Protein AF-A0A0C3FJI8-F1 (afdb_monomer_lite)

pLDDT: mean 81.27, std 17.65, range [32.5, 98.38]

Radius of gyration: 137.16 Å; chains: 1; bounding box: 250×51×415 Å

Secondary structure (DSSP, 8-state):
--HHHHHHHHHHHHHHHHTTTSTT---------------------TTHHHHHHHHHHHHHHHHHHHHHHHHHHHHHHHHHHHHHHHHHHHHHHHHHHHHHHHHHHHHHHHHHHHHHHHHHHHHHHHHHHHHHHHHHHHHHHHHHHHHHHHHHHHHHHHHHHHHHHHHHHHHHHHHHHHHHHHHHHHHHHHHHHHHHHHHHHHHHHHHHHHHHHHHHHHHHHHHHHHHHHHHHHHHHHHHHHHHHHHHHHHHHHHHHHHHHHHHHHHHHHHHHHHHHHHHHHHHHHHHHHHHHHHHHHHHHHHHHHHHHHHHHHHHHHHHHHHHHHHHHHHHHHHHHHHHHHHHHHHHHHHHHHHHHHHHHHHHHHHHHHHHHHHHHHHTTT--S--------------------STHHHHHHHHHHHHHHHHHHHHHHHHHHHHHHHHHHHHHHHHHHHHHHHHHHHHHHHHHHHHHHHHHHHHHHHHHHHHHHHHHHHHHHHHHHHHHHHHHHHHHHHHHHHHHHHHHHHHHHHHHHHHHHTT-

Structure (mmCIF, N/CA/C/O backbone):
data_AF-A0A0C3FJI8-F1
#
_entry.id   AF-A0A0C3FJI8-F1
#
loop_
_atom_site.group_PDB
_atom_site.id
_atom_site.type_symbol
_atom_site.label_atom_id
_atom_site.label_alt_id
_atom_site.label_comp_id
_atom_site.label_asym_id
_atom_site.label_entity_id
_atom_site.label_seq_id
_atom_site.pdbx_PDB_ins_code
_atom_site.Cartn_x
_atom_site.Cartn_y
_atom_site.Cartn_z
_atom_site.occupancy
_atom_site.B_iso_or_equiv
_atom_site.auth_seq_id
_atom_site.auth_comp_id
_atom_site.auth_asym_id
_atom_site.auth_atom_id
_atom_site.pdbx_PDB_model_num
ATOM 1 N N . ALA A 1 1 ? -108.887 0.298 131.910 1.00 56.53 1 ALA A N 1
ATOM 2 C CA . ALA A 1 1 ? -108.694 -0.671 130.806 1.00 56.53 1 ALA A CA 1
ATOM 3 C C . ALA A 1 1 ? -108.614 -2.084 131.370 1.00 56.53 1 ALA A C 1
ATOM 5 O O . ALA A 1 1 ? -109.662 -2.698 131.419 1.00 56.53 1 ALA A O 1
ATOM 6 N N . HIS A 1 2 ? -107.476 -2.563 131.900 1.00 50.59 2 HIS A N 1
ATOM 7 C CA . HIS A 1 2 ? -107.477 -3.827 132.667 1.00 50.59 2 HIS A CA 1
ATOM 8 C C . HIS A 1 2 ? -107.863 -3.633 134.147 1.00 50.59 2 HIS A C 1
ATOM 10 O O . HIS A 1 2 ? -108.513 -4.504 134.713 1.00 50.59 2 HIS A O 1
ATOM 16 N N . ASN A 1 3 ? -107.598 -2.454 134.735 1.00 51.28 3 ASN A N 1
ATOM 17 C CA . ASN A 1 3 ? -108.152 -2.076 136.048 1.00 51.28 3 ASN A CA 1
ATOM 18 C C . ASN A 1 3 ? -109.683 -2.202 136.121 1.00 51.28 3 ASN A C 1
ATOM 20 O O . ASN A 1 3 ? -110.192 -2.448 137.198 1.00 51.28 3 ASN A O 1
ATOM 24 N N . ALA A 1 4 ? -110.397 -2.104 134.992 1.00 62.50 4 ALA A N 1
ATOM 25 C CA . ALA A 1 4 ? -111.857 -2.188 134.971 1.00 62.50 4 ALA A CA 1
ATOM 26 C C . ALA A 1 4 ? -112.380 -3.577 135.380 1.00 62.50 4 ALA A C 1
ATOM 28 O O . ALA A 1 4 ? -113.413 -3.659 136.025 1.00 62.50 4 ALA A O 1
ATOM 29 N N . LEU A 1 5 ? -111.644 -4.655 135.072 1.00 54.75 5 LEU A N 1
ATOM 30 C CA . LEU A 1 5 ? -111.994 -6.008 135.529 1.00 54.75 5 LEU A CA 1
ATOM 31 C C . LEU A 1 5 ? -111.648 -6.220 137.013 1.00 54.75 5 LEU A C 1
ATOM 33 O O . LEU A 1 5 ? -112.364 -6.921 137.713 1.00 54.75 5 LEU A O 1
ATOM 37 N N . LEU A 1 6 ? -110.598 -5.558 137.514 1.00 56.50 6 LEU A N 1
ATOM 38 C CA . LEU A 1 6 ? -110.277 -5.526 138.949 1.00 56.50 6 LEU A CA 1
ATOM 39 C C . LEU A 1 6 ? -111.274 -4.672 139.752 1.00 56.50 6 LEU A C 1
ATOM 41 O O . LEU A 1 6 ? -111.512 -4.945 140.923 1.00 56.50 6 LEU A O 1
ATOM 45 N N . GLU A 1 7 ? -111.861 -3.648 139.132 1.00 62.97 7 GLU A N 1
ATOM 46 C CA . GLU A 1 7 ? -112.941 -2.836 139.700 1.00 62.97 7 GLU A CA 1
ATOM 47 C C . GLU A 1 7 ? -114.269 -3.625 139.709 1.00 62.97 7 GLU A C 1
ATOM 49 O O . GLU A 1 7 ? -114.948 -3.643 140.733 1.00 62.97 7 GLU A O 1
ATOM 54 N N . GLU A 1 8 ? -114.586 -4.366 138.639 1.00 66.44 8 GLU A N 1
ATOM 55 C CA . GLU A 1 8 ? -115.774 -5.235 138.531 1.00 66.44 8 GLU A CA 1
ATOM 56 C C . GLU A 1 8 ? -115.746 -6.416 139.529 1.00 66.44 8 GLU A C 1
ATOM 58 O O . GLU A 1 8 ? -116.753 -6.702 140.182 1.00 66.44 8 GLU A O 1
ATOM 63 N N . GLU A 1 9 ? -114.588 -7.055 139.739 1.00 62.12 9 GLU A N 1
ATOM 64 C CA . GLU A 1 9 ? -114.427 -8.101 140.765 1.00 62.12 9 GLU A CA 1
ATOM 65 C C . GLU A 1 9 ? -114.509 -7.546 142.203 1.00 62.12 9 GLU A C 1
ATOM 67 O O . GLU A 1 9 ? -115.066 -8.205 143.085 1.00 62.12 9 GLU A O 1
ATOM 72 N N . LEU A 1 10 ? -114.029 -6.319 142.454 1.00 66.75 10 LEU A N 1
ATOM 73 C CA . LEU A 1 10 ? -114.128 -5.671 143.771 1.00 66.75 10 LEU A CA 1
ATOM 74 C C . LEU A 1 10 ? -115.541 -5.168 144.101 1.00 66.75 10 LEU A C 1
ATOM 76 O O . LEU A 1 10 ? -115.934 -5.197 145.268 1.00 66.75 10 LEU A O 1
ATOM 80 N N . GLU A 1 11 ? -116.316 -4.720 143.112 1.00 66.31 11 GLU A N 1
ATOM 81 C CA . GLU A 1 11 ? -117.698 -4.271 143.327 1.00 66.31 11 GLU A CA 1
ATOM 82 C C . GLU A 1 11 ? -118.632 -5.457 143.642 1.00 66.31 11 GLU A C 1
ATOM 84 O O . GLU A 1 11 ? -119.474 -5.365 144.538 1.00 66.31 11 GLU A O 1
ATOM 89 N N . ASN A 1 12 ? -118.395 -6.617 143.019 1.00 65.00 12 ASN A N 1
ATOM 90 C CA . ASN A 1 12 ? -119.138 -7.856 143.279 1.00 65.00 12 ASN A CA 1
ATOM 91 C C . ASN A 1 12 ? -118.881 -8.431 144.695 1.00 65.00 12 ASN A C 1
ATOM 93 O O . ASN A 1 12 ? -119.796 -8.931 145.346 1.00 65.00 12 ASN A O 1
ATOM 97 N N . VAL A 1 13 ? -117.656 -8.293 145.224 1.00 65.56 13 VAL A N 1
ATOM 98 C CA . VAL A 1 13 ? -117.330 -8.643 146.627 1.00 65.56 13 VAL A CA 1
ATOM 99 C C . VAL A 1 13 ? -117.974 -7.673 147.627 1.00 65.56 13 VAL A C 1
ATOM 101 O O . VAL A 1 13 ? -118.241 -8.047 148.768 1.00 65.56 13 VAL A O 1
ATOM 104 N N . LYS A 1 14 ? -118.262 -6.436 147.211 1.00 64.94 14 LYS A N 1
ATOM 105 C CA . LYS A 1 14 ? -118.854 -5.413 148.079 1.00 64.94 14 LYS A CA 1
ATOM 106 C C . LYS A 1 14 ? -120.343 -5.652 148.343 1.00 64.94 14 LYS A C 1
ATOM 108 O O . LYS A 1 14 ? -120.774 -5.541 149.488 1.00 64.94 14 LYS A O 1
ATOM 113 N N . GLY A 1 15 ? -121.104 -6.043 147.316 1.00 63.28 15 GLY A N 1
ATOM 114 C CA . GLY A 1 15 ? -122.539 -6.332 147.447 1.00 63.28 15 GLY A CA 1
ATOM 115 C C . GLY A 1 15 ? -122.851 -7.470 148.428 1.00 63.28 15 GLY A C 1
ATOM 116 O O . GLY A 1 15 ? -123.793 -7.371 149.207 1.00 63.28 15 GLY A O 1
ATOM 117 N N . LEU A 1 16 ? -122.006 -8.506 148.467 1.00 61.25 16 LEU A N 1
ATOM 118 C CA . LEU A 1 16 ? -122.164 -9.664 149.362 1.00 61.25 16 LEU A CA 1
ATOM 119 C C . LEU A 1 16 ? -121.823 -9.386 150.840 1.00 61.25 16 LEU A C 1
ATOM 121 O O . LEU A 1 16 ? -122.025 -10.261 151.682 1.00 61.25 16 LEU A O 1
ATOM 125 N N . LEU A 1 17 ? -121.302 -8.198 151.170 1.00 60.00 17 LEU A N 1
ATOM 126 C CA . LEU A 1 17 ? -120.980 -7.802 152.546 1.00 60.00 17 LEU A CA 1
ATOM 127 C C . LEU A 1 17 ? -121.995 -6.827 153.158 1.00 60.00 17 LEU A C 1
ATOM 129 O O . LEU A 1 17 ? -122.127 -6.816 154.378 1.00 60.00 17 LEU A O 1
ATOM 133 N N . GLU A 1 18 ? -122.743 -6.070 152.348 1.00 61.06 18 GLU A N 1
ATOM 134 C CA . GLU A 1 18 ? -123.830 -5.209 152.847 1.00 61.06 18 GLU A CA 1
ATOM 135 C C . GLU A 1 18 ? -125.104 -6.024 153.174 1.00 61.06 18 GLU A C 1
ATOM 137 O O . GLU A 1 18 ? -125.773 -5.726 154.159 1.00 61.06 18 GLU A O 1
ATOM 142 N N . GLU A 1 19 ? -125.393 -7.126 152.461 1.00 55.66 19 GLU A N 1
ATOM 143 C CA . GLU A 1 19 ? -126.507 -8.032 152.827 1.00 55.66 19 GLU A CA 1
ATOM 144 C C . GLU A 1 19 ? -126.286 -8.774 154.163 1.00 55.66 19 GLU A C 1
ATOM 146 O O . GLU A 1 19 ? -127.252 -9.175 154.808 1.00 55.66 19 GLU A O 1
ATOM 151 N N . ASN A 1 20 ? -125.037 -8.948 154.618 1.00 53.84 20 ASN A N 1
ATOM 152 C CA . ASN A 1 20 ? -124.737 -9.680 155.859 1.00 53.84 20 ASN A CA 1
ATOM 153 C C . ASN A 1 20 ? -124.812 -8.797 157.121 1.00 53.84 20 ASN A C 1
ATOM 155 O O . ASN A 1 20 ? -124.917 -9.311 158.234 1.00 53.84 20 ASN A O 1
ATOM 159 N N . THR A 1 21 ? -124.763 -7.467 156.977 1.00 57.41 21 THR A N 1
ATOM 160 C CA . THR A 1 21 ? -124.840 -6.540 158.121 1.00 57.41 21 THR A CA 1
ATOM 161 C C . THR A 1 21 ? -126.256 -6.334 158.663 1.00 57.41 21 THR A C 1
ATOM 163 O O . THR A 1 21 ? -126.394 -5.986 159.835 1.00 57.41 21 THR A O 1
ATOM 166 N N . ASP A 1 22 ? -127.293 -6.609 157.866 1.00 51.12 22 ASP A N 1
ATOM 167 C CA . ASP A 1 2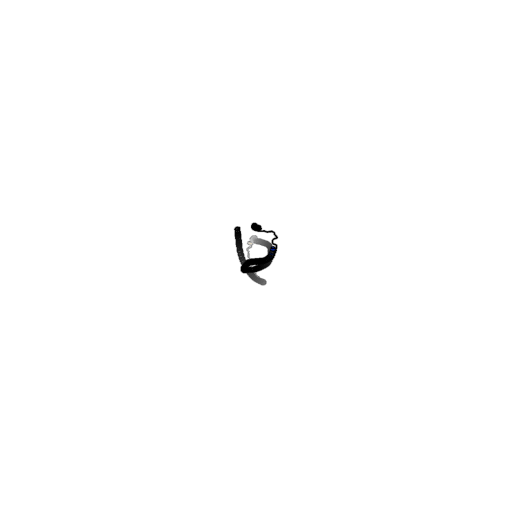2 ? -128.695 -6.364 158.242 1.00 51.12 22 ASP A CA 1
ATOM 168 C C . ASP A 1 22 ? -129.360 -7.551 158.981 1.00 51.12 22 ASP A C 1
ATOM 170 O O . ASP A 1 22 ? -130.375 -7.366 159.654 1.00 51.12 22 ASP A O 1
ATOM 174 N N . GLU A 1 23 ? -128.799 -8.769 158.932 1.00 51.22 23 GLU A N 1
ATOM 175 C CA . GLU A 1 23 ? -129.405 -9.961 159.569 1.00 51.22 23 GLU A CA 1
ATOM 176 C C . GLU A 1 23 ? -129.105 -10.117 161.078 1.00 51.22 23 GLU A C 1
ATOM 178 O O . GLU A 1 23 ? -129.651 -11.011 161.727 1.00 51.22 23 GLU A O 1
ATOM 183 N N . MET A 1 24 ? -128.272 -9.252 161.672 1.00 47.91 24 MET A N 1
ATOM 184 C CA . MET A 1 24 ? -127.778 -9.396 163.057 1.00 47.91 24 MET A CA 1
ATOM 185 C C . MET A 1 24 ? -128.396 -8.427 164.089 1.00 47.91 24 MET A C 1
ATOM 187 O O . MET A 1 24 ? -127.945 -8.393 165.235 1.00 47.91 24 MET A O 1
ATOM 191 N N . GLU A 1 25 ? -129.444 -7.662 163.745 1.00 46.91 25 GLU A N 1
ATOM 192 C CA . GLU A 1 25 ? -130.042 -6.641 164.639 1.00 46.91 25 GLU A CA 1
ATOM 193 C C . GLU A 1 25 ? -131.271 -7.111 165.465 1.00 46.91 25 GLU A C 1
ATOM 195 O O . GLU A 1 25 ? -132.154 -6.331 165.827 1.00 46.91 25 GLU A O 1
ATOM 200 N N . GLY A 1 26 ? -131.339 -8.395 165.836 1.00 41.19 26 GLY A N 1
ATOM 201 C CA . GLY A 1 26 ? -132.312 -8.879 166.828 1.00 41.19 26 GLY A CA 1
ATOM 202 C C . GLY A 1 26 ? -132.045 -10.310 167.318 1.00 41.19 26 GLY A C 1
ATOM 203 O O . GLY A 1 26 ? -131.529 -11.114 166.547 1.00 41.19 26 GLY A O 1
ATOM 204 N N . PRO A 1 27 ? -132.412 -10.676 168.570 1.00 47.56 27 PRO A N 1
ATOM 205 C CA . PRO A 1 27 ? -133.406 -10.021 169.424 1.00 47.56 27 PRO A CA 1
ATOM 206 C C . PRO A 1 27 ? -132.842 -9.461 170.754 1.00 47.56 27 PRO A C 1
ATOM 208 O O . PRO A 1 27 ? -131.644 -9.260 170.929 1.00 47.56 27 PRO A O 1
ATOM 211 N N . LYS A 1 28 ? -133.747 -9.158 171.692 1.00 46.12 28 LYS A N 1
ATOM 212 C CA . LYS A 1 28 ? -133.588 -8.226 172.819 1.00 46.12 28 LYS A CA 1
ATOM 213 C C . LYS A 1 28 ? -134.217 -8.824 174.101 1.00 46.12 28 LYS A C 1
ATOM 215 O O . LYS A 1 28 ? -135.062 -9.703 173.989 1.00 46.12 28 LYS A O 1
ATOM 220 N N . GLU A 1 29 ? -133.889 -8.254 175.270 1.00 44.69 29 GLU A N 1
ATOM 221 C CA . GLU A 1 29 ? -134.858 -7.935 176.356 1.00 44.69 29 GLU A CA 1
ATOM 222 C C . GLU A 1 29 ? -135.629 -9.073 177.079 1.00 44.69 29 GLU A C 1
ATOM 224 O O . GLU A 1 29 ? -136.561 -9.629 176.510 1.00 44.69 29 GLU A O 1
ATOM 229 N N . ILE A 1 30 ? -135.337 -9.322 178.379 1.00 36.22 30 ILE A N 1
ATOM 230 C CA . ILE A 1 30 ? -136.312 -9.750 179.427 1.00 36.22 30 ILE A CA 1
ATOM 231 C C . ILE A 1 30 ? -135.704 -9.766 180.868 1.00 36.22 30 ILE A C 1
ATOM 233 O O . ILE A 1 30 ? -134.559 -10.164 181.054 1.00 36.22 30 ILE A O 1
ATOM 237 N N . VAL A 1 31 ? -136.529 -9.399 181.871 1.00 34.75 31 VAL A N 1
ATOM 238 C CA . VAL A 1 31 ? -136.334 -9.312 183.356 1.00 34.75 31 VAL A CA 1
ATOM 239 C C . VAL A 1 31 ? -135.591 -8.097 183.961 1.00 34.75 31 VAL A C 1
ATOM 241 O O . VAL A 1 31 ? -134.368 -8.019 183.942 1.00 34.75 31 VAL A O 1
ATOM 244 N N . GLU A 1 32 ? -136.358 -7.283 184.704 1.00 47.03 32 GLU A N 1
ATOM 245 C CA . GLU A 1 32 ? -135.944 -6.485 185.878 1.00 47.03 32 GLU A CA 1
ATOM 246 C C . GLU A 1 32 ? -136.977 -6.650 187.038 1.00 47.03 32 GLU A C 1
ATOM 248 O O . GLU A 1 32 ? -138.108 -7.074 186.800 1.00 47.03 32 GLU A O 1
ATOM 253 N N . GLU A 1 33 ? -136.593 -6.209 188.253 1.00 49.66 33 GLU A N 1
ATOM 254 C CA . GLU A 1 33 ? -137.414 -5.477 189.266 1.00 49.66 33 GLU A CA 1
ATOM 255 C C . GLU A 1 33 ? -138.243 -6.129 190.433 1.00 49.66 33 GLU A C 1
ATOM 257 O O . GLU A 1 33 ? -138.713 -7.262 190.370 1.00 49.66 33 GLU A O 1
ATOM 262 N N . HIS A 1 34 ? -138.476 -5.284 191.474 1.00 39.94 34 HIS A N 1
ATOM 263 C CA . HIS A 1 34 ? -139.397 -5.333 192.657 1.00 39.94 34 HIS A CA 1
ATOM 264 C C . HIS A 1 34 ? -139.091 -6.271 193.873 1.00 39.94 34 HIS A C 1
ATOM 266 O O . HIS A 1 34 ? -138.436 -7.293 193.712 1.00 39.94 34 HIS A O 1
ATOM 272 N N . GLY A 1 35 ? -139.487 -6.006 195.151 1.00 48.12 35 GLY A N 1
ATOM 273 C CA . GLY A 1 35 ? -140.360 -4.972 195.796 1.00 48.12 35 GLY A CA 1
ATOM 274 C C . GLY A 1 35 ? -140.214 -4.841 197.362 1.00 48.12 35 GLY A C 1
ATOM 275 O O . GLY A 1 35 ? -139.203 -5.290 197.898 1.00 48.12 35 GLY A O 1
ATOM 276 N N . ARG A 1 36 ? -141.158 -4.196 198.113 1.00 50.47 36 ARG A N 1
ATOM 277 C CA . ARG A 1 36 ? -140.947 -3.574 199.479 1.00 50.47 36 ARG A CA 1
ATOM 278 C C . ARG A 1 36 ? -142.204 -3.490 200.438 1.00 50.47 36 ARG A C 1
ATOM 280 O O . ARG A 1 36 ? -143.315 -3.599 199.936 1.00 50.47 36 ARG A O 1
ATOM 287 N N . GLU A 1 37 ? -142.004 -3.208 201.757 1.00 48.94 37 GLU A N 1
ATOM 288 C CA . GLU A 1 37 ? -142.931 -2.682 202.849 1.00 48.94 37 GLU A CA 1
ATOM 289 C C . GLU A 1 37 ? -144.129 -3.524 203.433 1.00 48.94 37 GLU A C 1
ATOM 291 O O . GLU A 1 37 ? -144.592 -4.439 202.765 1.00 48.94 37 GLU A O 1
ATOM 296 N N . ASP A 1 38 ? -144.771 -3.259 204.614 1.00 48.44 38 ASP A N 1
ATOM 297 C CA . ASP A 1 38 ? -144.376 -2.805 206.002 1.00 48.44 38 ASP A CA 1
ATOM 298 C C . ASP A 1 38 ? -145.574 -2.810 207.054 1.00 48.44 38 ASP A C 1
ATOM 300 O O . ASP A 1 38 ? -146.736 -2.875 206.657 1.00 48.44 38 ASP A O 1
ATOM 304 N N . ALA A 1 39 ? -145.280 -2.650 208.372 1.00 55.47 39 ALA A N 1
ATOM 305 C CA . ALA A 1 39 ? -146.028 -1.936 209.461 1.00 55.47 39 ALA A CA 1
ATOM 306 C C . ALA A 1 39 ? -147.024 -2.588 210.502 1.00 55.47 39 ALA A C 1
ATOM 308 O O . ALA A 1 39 ? -147.874 -3.413 210.184 1.00 55.47 39 ALA A O 1
ATOM 309 N N . PHE A 1 40 ? -146.989 -2.012 211.741 1.00 43.09 40 PHE A N 1
ATOM 310 C CA . PHE A 1 40 ? -148.081 -1.641 212.716 1.00 43.09 40 PHE A CA 1
ATOM 311 C C . PHE A 1 40 ? -148.442 -2.369 214.077 1.00 43.09 40 PHE A C 1
ATOM 313 O O . PHE A 1 40 ? -149.183 -3.342 214.117 1.00 43.09 40 PHE A O 1
ATOM 320 N N . ASN A 1 41 ? -148.139 -1.661 215.197 1.00 44.09 41 ASN A N 1
ATOM 321 C CA . ASN A 1 41 ? -148.990 -1.166 216.340 1.00 44.09 41 ASN A CA 1
ATOM 322 C C . ASN A 1 41 ? -149.484 -1.941 217.624 1.00 44.09 41 ASN A C 1
ATOM 324 O O . ASN A 1 41 ? -150.275 -2.872 217.555 1.00 44.09 41 ASN A O 1
ATOM 328 N N . SER A 1 42 ? -149.274 -1.264 218.783 1.00 45.22 42 SER A N 1
ATOM 329 C CA . SER A 1 42 ? -150.220 -0.952 219.909 1.00 45.22 42 SER A CA 1
ATOM 330 C C . SER A 1 42 ? -150.464 -1.855 221.160 1.00 45.22 42 SER A C 1
ATOM 332 O O . SER A 1 42 ? -150.952 -2.974 221.064 1.00 45.22 42 SER A O 1
ATOM 334 N N . GLY A 1 43 ? -150.340 -1.239 222.361 1.00 33.56 43 GLY A N 1
ATOM 335 C CA . GLY A 1 43 ? -151.050 -1.577 223.629 1.00 33.56 43 GLY A CA 1
ATOM 336 C C . GLY A 1 43 ? -150.394 -2.599 224.595 1.00 33.56 43 GLY A C 1
ATOM 337 O O . GLY A 1 43 ? -149.681 -3.488 224.164 1.00 33.56 43 GLY A O 1
ATOM 338 N N . GLY A 1 44 ? -150.587 -2.565 225.931 1.00 40.34 44 GLY A N 1
ATOM 339 C CA . GLY A 1 44 ? -151.262 -1.559 226.773 1.00 40.34 44 GLY A CA 1
ATOM 340 C C . GLY A 1 44 ? -151.539 -1.978 228.244 1.00 40.34 44 GLY A C 1
ATOM 341 O O . GLY A 1 44 ? -152.612 -2.483 228.559 1.00 40.34 44 GLY A O 1
ATOM 342 N N . GLY A 1 45 ? -150.630 -1.680 229.184 1.00 32.50 45 GLY A N 1
ATOM 343 C CA . GLY A 1 45 ? -150.919 -1.576 230.635 1.00 32.50 45 GLY A CA 1
ATOM 344 C C . GLY A 1 45 ? -150.964 -2.868 231.475 1.00 32.50 45 GLY A C 1
ATOM 345 O O . GLY A 1 45 ? -150.250 -2.964 232.478 1.00 32.50 45 GLY A O 1
ATOM 346 N N . ALA A 1 46 ? -151.786 -3.853 231.105 1.00 37.66 46 ALA A N 1
ATOM 347 C CA . ALA A 1 46 ? -151.908 -5.127 231.826 1.00 37.66 46 ALA A CA 1
ATOM 348 C C . ALA A 1 46 ? -151.087 -6.232 231.120 1.00 37.66 46 ALA A C 1
ATOM 350 O O . ALA A 1 46 ? -151.391 -6.566 229.985 1.00 37.66 46 ALA A O 1
ATOM 351 N N . LEU A 1 47 ? -150.057 -6.855 231.708 1.00 41.66 47 LEU A N 1
ATOM 352 C CA . LEU A 1 47 ? -149.475 -6.678 233.044 1.00 41.66 47 LEU A CA 1
ATOM 353 C C . LEU A 1 47 ? -148.011 -6.237 232.949 1.00 41.66 47 LEU A C 1
ATOM 355 O O . LEU A 1 47 ? -147.189 -6.924 232.350 1.00 41.66 47 LEU A O 1
ATOM 359 N N . LYS A 1 48 ? -147.658 -5.175 233.678 1.00 45.16 48 LYS A N 1
ATOM 360 C CA . LYS A 1 48 ? -146.294 -4.621 233.749 1.00 45.16 48 LYS A CA 1
ATOM 361 C C . LYS A 1 48 ? -145.202 -5.593 234.250 1.00 45.16 48 LYS A C 1
ATOM 363 O O . LYS A 1 48 ? -144.035 -5.309 234.054 1.00 45.16 48 LYS A O 1
ATOM 368 N N . ARG A 1 49 ? -145.577 -6.742 234.835 1.00 54.84 49 ARG A N 1
ATOM 369 C CA . ARG A 1 49 ? -144.663 -7.848 235.206 1.00 54.84 49 ARG A CA 1
ATOM 370 C C . ARG A 1 49 ? -144.371 -8.815 234.054 1.00 54.84 49 ARG A C 1
ATOM 372 O O . ARG A 1 49 ? -143.272 -9.334 233.960 1.00 54.84 49 ARG A O 1
ATOM 379 N N . ARG A 1 50 ? -145.334 -9.022 233.145 1.00 47.25 50 ARG A N 1
ATOM 380 C CA . ARG A 1 50 ? -145.111 -9.820 231.926 1.00 47.25 50 ARG A CA 1
ATOM 381 C C . ARG A 1 50 ? -144.152 -9.108 230.968 1.00 47.25 50 ARG A C 1
ATOM 383 O O . ARG A 1 50 ? -143.546 -9.758 230.133 1.00 47.25 50 ARG A O 1
ATOM 390 N N . ILE A 1 51 ? -144.019 -7.787 231.107 1.00 49.94 51 ILE A N 1
ATOM 391 C CA . ILE A 1 51 ? -143.023 -6.985 230.395 1.00 49.94 51 ILE A CA 1
ATOM 392 C C . ILE A 1 51 ? -141.613 -7.277 230.927 1.00 49.94 51 ILE A C 1
ATOM 394 O O . ILE A 1 51 ? -140.730 -7.460 230.112 1.00 49.94 51 ILE A O 1
ATOM 398 N N . GLU A 1 52 ? -141.404 -7.439 232.238 1.00 53.59 52 GLU A N 1
ATOM 399 C CA . GLU A 1 52 ? -140.089 -7.826 232.790 1.00 53.59 52 GLU A CA 1
ATOM 400 C C . GLU A 1 52 ? -139.683 -9.256 232.354 1.00 53.59 52 GLU A C 1
ATOM 402 O O . GLU A 1 52 ? -138.537 -9.476 231.962 1.00 53.59 52 GLU A O 1
ATOM 407 N N . ASP A 1 53 ? -140.631 -10.210 232.309 1.00 53.12 53 ASP A N 1
ATOM 408 C CA . ASP A 1 53 ? -140.407 -11.536 231.694 1.00 53.12 53 ASP A CA 1
ATOM 409 C C . ASP A 1 53 ? -140.033 -11.415 230.201 1.00 53.12 53 ASP A C 1
ATOM 411 O O . ASP A 1 53 ? -139.086 -12.045 229.734 1.00 53.12 53 ASP A O 1
ATOM 415 N N . LEU A 1 54 ? -140.788 -10.608 229.442 1.00 49.78 54 LEU A N 1
ATOM 416 C CA . LEU A 1 54 ? -140.588 -10.428 228.002 1.00 49.78 54 LEU A CA 1
ATOM 417 C C . LEU A 1 54 ? -139.334 -9.615 227.675 1.00 49.78 54 LEU A C 1
ATOM 419 O O . LEU A 1 54 ? -138.768 -9.823 226.615 1.00 49.78 54 LEU A O 1
ATOM 423 N N . GLU A 1 55 ? -138.876 -8.715 228.542 1.00 52.41 55 GLU A N 1
ATOM 424 C CA . GLU A 1 55 ? -137.606 -7.996 228.389 1.00 52.41 55 GLU A CA 1
ATOM 425 C C . GLU A 1 55 ? -136.424 -8.947 228.615 1.00 52.41 55 GLU A C 1
ATOM 427 O O . GLU A 1 55 ? -135.457 -8.895 227.855 1.00 52.41 55 GLU A O 1
ATOM 432 N N . SER A 1 56 ? -136.545 -9.895 229.555 1.00 53.72 56 SER A N 1
ATOM 433 C CA . SER A 1 56 ? -135.613 -11.024 229.687 1.00 53.72 56 SER A CA 1
ATOM 434 C C . SER A 1 56 ? -135.594 -11.879 228.411 1.00 53.72 56 SER A C 1
ATOM 436 O O . SER A 1 56 ? -134.537 -12.016 227.788 1.00 53.72 56 SER A O 1
ATOM 438 N N . GLU A 1 57 ? -136.757 -12.353 227.935 1.00 53.94 57 GLU A N 1
ATOM 439 C CA . GLU A 1 57 ? -136.859 -13.082 226.656 1.00 53.94 57 GLU A CA 1
ATOM 440 C C . GLU A 1 57 ? -136.344 -12.246 225.471 1.00 53.94 57 GLU A C 1
ATOM 442 O O . GLU A 1 57 ? -135.721 -12.802 224.573 1.00 53.94 57 GLU A O 1
ATOM 447 N N . ASN A 1 58 ? -136.518 -10.922 225.466 1.00 52.53 58 ASN A N 1
ATOM 448 C CA . ASN A 1 58 ? -136.045 -10.044 224.396 1.00 52.53 58 ASN A CA 1
ATOM 449 C C . ASN A 1 58 ? -134.519 -9.854 224.437 1.00 52.53 58 ASN A C 1
ATOM 451 O O . ASN A 1 58 ? -133.887 -9.836 223.386 1.00 52.53 58 ASN A O 1
ATOM 455 N N . THR A 1 59 ? -133.882 -9.811 225.614 1.00 59.88 59 THR A N 1
ATOM 456 C CA . THR A 1 59 ? -132.407 -9.872 225.695 1.00 59.88 59 THR A CA 1
ATOM 457 C C . THR A 1 59 ? -131.855 -11.227 225.247 1.00 59.88 59 THR A C 1
ATOM 459 O O . THR A 1 59 ? -130.821 -11.281 224.578 1.00 59.88 59 THR A O 1
ATOM 462 N N . ASP A 1 60 ? -132.580 -12.312 225.526 1.00 57.78 60 ASP A N 1
ATOM 463 C CA . ASP A 1 60 ? -132.206 -13.679 225.152 1.00 57.78 60 ASP A CA 1
ATOM 464 C C . ASP A 1 60 ? -132.549 -14.032 223.688 1.00 57.78 60 ASP A C 1
ATOM 466 O O . ASP A 1 60 ? -132.003 -14.981 223.119 1.00 57.78 60 ASP A O 1
ATOM 470 N N . LEU A 1 61 ? -133.453 -13.272 223.062 1.00 59.44 61 LEU A N 1
ATOM 471 C CA . LEU A 1 61 ? -133.731 -13.277 221.626 1.00 59.44 61 LEU A CA 1
ATOM 472 C C . LEU A 1 61 ? -132.764 -12.360 220.878 1.00 59.44 61 LEU A C 1
ATOM 474 O O . LEU A 1 61 ? -132.267 -12.764 219.833 1.00 59.44 61 LEU A O 1
ATOM 478 N N . HIS A 1 62 ? -132.416 -11.187 221.415 1.00 59.53 62 HIS A N 1
ATOM 479 C CA . HIS A 1 62 ? -131.380 -10.336 220.830 1.00 59.53 62 HIS A CA 1
ATOM 480 C C . HIS A 1 62 ? -130.011 -11.022 220.839 1.00 59.53 62 HIS A C 1
ATOM 482 O O . HIS A 1 62 ? -129.332 -10.979 219.821 1.00 59.53 62 HIS A O 1
ATOM 488 N N . SER A 1 63 ? -129.612 -11.718 221.911 1.00 59.34 63 SER A N 1
ATOM 489 C CA . SER A 1 63 ? -128.344 -12.469 221.921 1.00 59.34 63 SER A CA 1
ATOM 490 C C . SER A 1 63 ? -128.314 -13.579 220.855 1.00 59.34 63 SER A C 1
ATOM 492 O O . SER A 1 63 ? -127.312 -13.742 220.155 1.00 59.34 63 SER A O 1
ATOM 494 N N . LYS A 1 64 ? -129.441 -14.279 220.649 1.00 61.34 64 LYS A N 1
ATOM 495 C CA . LYS A 1 64 ? -129.631 -15.242 219.549 1.00 61.34 64 LYS A CA 1
ATOM 496 C C . LYS A 1 64 ? -129.636 -14.568 218.171 1.00 61.34 64 LYS A C 1
ATOM 498 O O . LYS A 1 64 ? -129.049 -15.116 217.243 1.00 61.34 64 LYS A O 1
ATOM 503 N N . LEU A 1 65 ? -130.223 -13.380 218.034 1.00 60.28 65 LEU A N 1
ATOM 504 C CA . LEU A 1 65 ? -130.266 -12.626 216.778 1.00 60.28 65 LEU A CA 1
ATOM 505 C C . LEU A 1 65 ? -128.877 -12.109 216.373 1.00 60.28 65 LEU A C 1
ATOM 507 O O . LEU A 1 65 ? -128.513 -12.197 215.201 1.00 60.28 65 LEU A O 1
ATOM 511 N N . THR A 1 66 ? -128.071 -11.642 217.333 1.00 63.78 66 THR A N 1
ATOM 512 C CA . THR A 1 66 ? -126.666 -11.258 217.103 1.00 63.78 66 THR A CA 1
ATOM 513 C C . THR A 1 66 ? -125.820 -12.477 216.733 1.00 63.78 66 THR A C 1
ATOM 515 O O . THR A 1 66 ? -125.013 -12.410 215.811 1.00 63.78 66 THR A O 1
ATOM 518 N N . SER A 1 67 ? -126.053 -13.624 217.384 1.00 61.84 67 SER A N 1
ATOM 519 C CA . SER A 1 67 ? -125.430 -14.904 217.014 1.00 61.84 67 SER A CA 1
ATOM 520 C C . SER A 1 67 ? -125.779 -15.320 215.575 1.00 61.84 67 SER A C 1
ATOM 522 O O . SER A 1 67 ? -124.895 -15.714 214.818 1.00 61.84 67 SER A O 1
ATOM 524 N N . GLN A 1 68 ? -127.037 -15.145 215.150 1.00 61.19 68 GLN A N 1
ATOM 525 C CA . GLN A 1 68 ? -127.468 -15.436 213.776 1.00 61.19 68 GLN A CA 1
ATOM 526 C C . GLN A 1 68 ? -126.965 -14.428 212.734 1.00 61.19 68 GLN A C 1
ATOM 528 O O . GLN A 1 68 ? -126.689 -14.823 211.605 1.00 61.19 68 GLN A O 1
ATOM 533 N N . THR A 1 69 ? -126.802 -13.145 213.075 1.00 65.81 69 THR A N 1
ATOM 534 C CA . THR A 1 69 ? -126.144 -12.188 212.163 1.00 65.81 69 THR A CA 1
ATOM 535 C C . THR A 1 69 ? -124.643 -12.450 212.054 1.00 65.81 69 THR A C 1
ATOM 537 O O . THR A 1 69 ? -124.090 -12.293 210.969 1.00 65.81 69 THR A O 1
ATOM 540 N N . GLN A 1 70 ? -123.988 -12.920 213.121 1.00 66.62 70 GLN A N 1
ATOM 541 C CA . GLN A 1 70 ? -122.573 -13.293 213.072 1.00 66.62 70 GLN A CA 1
ATOM 542 C C . GLN A 1 70 ? -122.323 -14.550 212.223 1.00 66.62 70 GLN A C 1
ATOM 544 O O . GLN A 1 70 ? -121.382 -14.554 211.435 1.00 66.62 70 GLN A O 1
ATOM 549 N N . THR A 1 71 ? -123.163 -15.588 212.316 1.00 64.31 71 THR A N 1
ATOM 550 C CA . THR A 1 71 ? -123.028 -16.760 211.431 1.00 64.31 71 THR A CA 1
ATOM 551 C C . THR A 1 71 ? -123.405 -16.448 209.984 1.00 64.31 71 THR A C 1
ATOM 553 O O . THR A 1 71 ? -122.740 -16.948 209.081 1.00 64.31 71 THR A O 1
ATOM 556 N N . LEU A 1 72 ? -124.391 -15.572 209.742 1.00 66.88 72 LEU A N 1
ATOM 557 C CA . LEU A 1 72 ? -124.691 -15.085 208.389 1.00 66.88 72 LEU A CA 1
ATOM 558 C C . LEU A 1 72 ? -123.504 -14.344 207.760 1.00 66.88 72 LEU A C 1
ATOM 560 O O . LEU A 1 72 ? -123.224 -14.575 206.586 1.00 66.88 72 LEU A O 1
ATOM 564 N N . ALA A 1 73 ? -122.788 -13.515 208.529 1.00 69.31 73 ALA A N 1
ATOM 565 C CA . ALA A 1 73 ? -121.571 -12.853 208.058 1.00 69.31 73 ALA A CA 1
ATOM 566 C C . ALA A 1 73 ? -120.498 -13.875 207.643 1.00 69.31 73 ALA A C 1
ATOM 568 O O . ALA A 1 73 ? -120.016 -13.815 206.520 1.00 69.31 73 ALA A O 1
ATOM 569 N N . GLN A 1 74 ? -120.222 -14.889 208.472 1.00 68.12 74 GLN A N 1
ATOM 570 C CA . GLN A 1 74 ? -119.249 -15.934 208.121 1.00 68.12 74 GLN A CA 1
ATOM 571 C C . GLN A 1 74 ? -119.636 -16.697 206.841 1.00 68.12 74 GLN A C 1
ATOM 573 O O . GLN A 1 74 ? -118.787 -16.916 205.985 1.00 68.12 74 GLN A O 1
ATOM 578 N N . THR A 1 75 ? -120.921 -17.025 206.645 1.00 69.00 75 THR A N 1
ATOM 579 C CA . THR A 1 75 ? -121.389 -17.659 205.392 1.00 69.00 75 THR A CA 1
ATOM 580 C C . THR A 1 75 ? -121.403 -16.725 204.176 1.00 69.00 75 THR A C 1
ATOM 582 O O . THR A 1 75 ? -121.578 -17.190 203.050 1.00 69.00 75 THR A O 1
ATOM 585 N N . GLN A 1 76 ? -121.264 -15.413 204.385 1.00 68.75 76 GLN A N 1
ATOM 586 C CA . GLN A 1 76 ? -121.103 -14.430 203.317 1.00 68.75 76 GLN A CA 1
ATOM 587 C C . GLN A 1 76 ? -119.620 -14.320 202.929 1.00 68.75 76 GLN A C 1
ATOM 589 O O . GLN A 1 76 ? -119.318 -14.383 201.741 1.00 68.75 76 GLN A O 1
ATOM 594 N N . ASP A 1 77 ? -118.715 -14.265 203.912 1.00 72.06 77 ASP A N 1
ATOM 595 C CA . ASP A 1 77 ? -117.260 -14.260 203.704 1.00 72.06 77 ASP A CA 1
ATOM 596 C C . ASP A 1 77 ? -116.808 -15.534 202.949 1.00 72.06 77 ASP A C 1
ATOM 598 O O . ASP A 1 77 ? -116.209 -15.447 201.877 1.00 72.06 77 ASP A O 1
ATOM 602 N N . GLU A 1 78 ? -117.223 -16.724 203.418 1.00 68.25 78 GLU A N 1
ATOM 603 C CA . GLU A 1 78 ? -116.956 -18.026 202.766 1.00 68.25 78 GLU A CA 1
ATOM 604 C C . GLU A 1 78 ? -117.472 -18.101 201.312 1.00 68.25 78 GLU A C 1
ATOM 606 O O . GLU A 1 78 ? -117.000 -18.906 200.506 1.00 68.25 78 GLU A O 1
ATOM 611 N N . LYS A 1 79 ? -118.461 -17.272 200.958 1.00 74.31 79 LYS A N 1
ATOM 612 C CA . LYS A 1 79 ? -119.046 -17.211 199.614 1.00 74.31 79 LYS A CA 1
ATOM 613 C C . LYS A 1 79 ? -118.288 -16.257 198.687 1.00 74.31 79 LYS A C 1
ATOM 615 O O . LYS A 1 79 ? -118.327 -16.463 197.473 1.00 74.31 79 LYS A O 1
ATOM 620 N N . GLU A 1 80 ? -117.619 -15.235 199.219 1.00 70.75 80 GLU A N 1
ATOM 621 C CA . GLU A 1 80 ? -116.766 -14.343 198.426 1.00 70.75 80 GLU A CA 1
ATOM 622 C C . GLU A 1 80 ? -115.437 -15.028 198.069 1.00 70.75 80 GLU A C 1
ATOM 624 O O . GLU A 1 80 ? -115.061 -15.007 196.895 1.00 70.75 80 GLU A O 1
ATOM 629 N N . ASP A 1 81 ? -114.823 -15.771 199.000 1.00 73.19 81 ASP A N 1
ATOM 630 C CA . ASP A 1 81 ? -113.630 -16.599 198.732 1.00 73.19 81 ASP A CA 1
ATOM 631 C C . ASP A 1 81 ? -113.860 -17.584 197.561 1.00 73.19 81 ASP A C 1
ATOM 633 O O . ASP A 1 81 ? -113.090 -17.632 196.595 1.00 73.19 81 ASP A O 1
ATOM 637 N N . LEU A 1 82 ? -114.977 -18.325 197.589 1.00 69.62 82 LEU A N 1
ATOM 638 C CA . LEU A 1 82 ? -115.357 -19.262 196.520 1.00 69.62 82 LEU A CA 1
ATOM 639 C C . LEU A 1 82 ? -115.672 -18.567 195.181 1.00 69.62 82 LEU A C 1
ATOM 641 O O . LEU A 1 82 ? -115.550 -19.182 194.119 1.00 69.62 82 LEU A O 1
ATOM 645 N N . ALA A 1 83 ? -116.083 -17.295 195.197 1.00 69.81 83 ALA A N 1
ATOM 646 C CA . ALA A 1 83 ? -116.362 -16.543 193.975 1.00 69.81 83 ALA A CA 1
ATOM 647 C C . ALA A 1 83 ? -115.077 -16.110 193.247 1.00 69.81 83 ALA A C 1
ATOM 649 O O . ALA A 1 83 ? -115.079 -16.031 192.015 1.00 69.81 83 ALA A O 1
ATOM 650 N N . ASP A 1 84 ? -113.987 -15.867 193.978 1.00 73.31 84 ASP A N 1
ATOM 651 C CA . ASP A 1 84 ? -112.684 -15.521 193.400 1.00 73.31 84 ASP A CA 1
ATOM 652 C C . ASP A 1 84 ? -111.897 -16.758 192.934 1.00 73.31 84 ASP A C 1
ATOM 654 O O . ASP A 1 84 ? -111.278 -16.709 191.866 1.00 73.31 84 ASP A O 1
ATOM 658 N N . GLU A 1 85 ? -112.018 -17.908 193.609 1.00 72.38 85 GLU A N 1
ATOM 659 C CA . GLU A 1 85 ? -111.464 -19.181 193.109 1.00 72.38 85 GLU A CA 1
ATOM 660 C C . GLU A 1 85 ? -112.063 -19.559 191.733 1.00 72.38 85 GLU A C 1
ATOM 662 O O . GLU A 1 85 ? -111.341 -19.927 190.800 1.00 72.38 85 GLU A O 1
ATOM 667 N N . ILE A 1 86 ? -113.373 -19.341 191.543 1.00 69.38 86 ILE A N 1
ATOM 668 C CA . ILE A 1 86 ? -114.058 -19.536 190.251 1.00 69.38 86 ILE A CA 1
ATOM 669 C C . ILE A 1 86 ? -113.552 -18.568 189.161 1.00 69.38 86 ILE A C 1
ATOM 671 O O . ILE A 1 86 ? -113.541 -18.937 187.981 1.00 69.38 86 ILE A O 1
ATOM 675 N N . LYS A 1 87 ? -113.113 -17.348 189.508 1.00 72.69 87 LYS A N 1
ATOM 676 C CA . LYS A 1 87 ? -112.487 -16.425 188.537 1.00 72.69 87 LYS A CA 1
ATOM 677 C C . LYS A 1 87 ? -111.098 -16.910 188.123 1.00 72.69 87 LYS A C 1
ATOM 679 O O . LYS A 1 87 ? -110.792 -16.860 186.933 1.00 72.69 87 LYS A O 1
ATOM 684 N N . SER A 1 88 ? -110.296 -17.411 189.068 1.00 74.88 88 SER A N 1
ATOM 685 C CA . SER A 1 88 ? -108.960 -17.956 188.782 1.00 74.88 88 SER A CA 1
ATOM 686 C C . SER A 1 88 ? -109.032 -19.084 187.750 1.00 74.88 88 SER A C 1
ATOM 688 O O . SER A 1 88 ? -108.400 -19.008 186.698 1.00 74.88 88 SER A O 1
ATOM 690 N N . LEU A 1 89 ? -109.901 -20.073 187.984 1.00 67.69 89 LEU A N 1
ATOM 691 C CA . LEU A 1 89 ? -110.037 -21.243 187.109 1.00 67.69 89 LEU A CA 1
ATOM 692 C C . LEU A 1 89 ? -110.518 -20.903 185.685 1.00 67.69 89 LEU A C 1
ATOM 694 O O . LEU A 1 89 ? -110.240 -21.652 184.749 1.00 67.69 89 LEU A O 1
ATOM 698 N N . ARG A 1 90 ? -111.214 -19.774 185.484 1.00 67.19 90 ARG A N 1
ATOM 699 C CA . ARG A 1 90 ? -111.592 -19.305 184.137 1.00 67.19 90 ARG A CA 1
ATOM 700 C C . ARG A 1 90 ? -110.405 -18.743 183.356 1.00 67.19 90 ARG A C 1
ATOM 702 O O . ARG A 1 90 ? -110.305 -19.015 182.162 1.00 67.19 90 ARG A O 1
ATOM 709 N N . LEU A 1 91 ? -109.508 -18.006 184.013 1.00 67.31 91 LEU A N 1
ATOM 710 C CA . LEU A 1 91 ? -108.294 -17.473 183.382 1.00 67.31 91 LEU A CA 1
ATOM 711 C C . LEU A 1 91 ? -107.337 -18.595 182.958 1.00 67.31 91 LEU A C 1
ATOM 713 O O . LEU A 1 91 ? -106.781 -18.535 181.862 1.00 67.31 91 LEU A O 1
ATOM 717 N N . ASP A 1 92 ? -107.207 -19.647 183.770 1.00 67.69 92 ASP A N 1
ATOM 718 C CA . ASP A 1 92 ? -106.372 -20.806 183.432 1.00 67.69 92 ASP A CA 1
ATOM 719 C C . ASP A 1 92 ? -106.878 -21.531 182.170 1.00 67.69 92 ASP A C 1
ATOM 721 O O . ASP A 1 92 ? -106.087 -21.828 181.272 1.00 67.69 92 ASP A O 1
ATOM 725 N N . ILE A 1 93 ? -108.195 -21.741 182.038 1.00 60.72 93 ILE A N 1
ATOM 726 C CA . ILE A 1 93 ? -108.814 -22.346 180.840 1.00 60.72 93 ILE A CA 1
ATOM 727 C C . ILE A 1 93 ? -108.601 -21.472 179.594 1.00 60.72 93 ILE A C 1
ATOM 729 O O . ILE A 1 93 ? -108.298 -21.985 178.515 1.00 60.72 93 ILE A O 1
ATOM 733 N N . GLU A 1 94 ? -108.721 -20.150 179.726 1.00 63.72 94 GLU A N 1
ATOM 734 C CA . GLU A 1 94 ? -108.496 -19.214 178.617 1.00 63.72 94 GLU A CA 1
ATOM 735 C C . GLU A 1 94 ? -107.013 -19.157 178.191 1.00 63.72 94 GLU A C 1
ATOM 737 O O . GLU A 1 94 ? -106.706 -18.920 177.021 1.00 63.72 94 GLU A O 1
ATOM 742 N N . SER A 1 95 ? -106.084 -19.440 179.113 1.00 58.56 95 SER A N 1
ATOM 743 C CA . SER A 1 95 ? -104.648 -19.553 178.819 1.00 58.56 95 SER A CA 1
ATOM 744 C C . SER A 1 95 ? -104.273 -20.827 178.048 1.00 58.56 95 SER A C 1
ATOM 746 O O . SER A 1 95 ? -103.284 -20.825 177.314 1.00 58.56 95 SER A O 1
ATOM 748 N N . LEU A 1 96 ? -105.059 -21.903 178.194 1.00 57.97 96 LEU A N 1
ATOM 749 C CA . LEU A 1 96 ? -104.799 -23.192 177.550 1.00 57.97 96 LEU A CA 1
ATOM 750 C C . LEU A 1 96 ? -105.258 -23.223 176.087 1.00 57.97 96 LEU A C 1
ATOM 752 O O . LEU A 1 96 ? -104.506 -23.720 175.254 1.00 57.97 96 LEU A O 1
ATOM 756 N N . HIS A 1 97 ? -106.415 -22.642 175.743 1.00 57.19 97 HIS A N 1
ATOM 757 C CA . HIS A 1 97 ? -106.862 -22.593 174.339 1.00 57.19 97 HIS A CA 1
ATOM 758 C C . HIS A 1 97 ? -105.876 -21.827 173.442 1.00 57.19 97 HIS A C 1
ATOM 760 O O . HIS A 1 97 ? -105.404 -22.387 172.457 1.00 57.19 97 HIS A O 1
ATOM 766 N N . ARG A 1 98 ? -105.413 -20.638 173.869 1.00 58.44 98 ARG A N 1
ATOM 767 C CA . ARG A 1 98 ? -104.388 -19.848 173.142 1.00 58.44 98 ARG A CA 1
ATOM 768 C C . ARG A 1 98 ? -103.044 -20.566 172.955 1.00 58.44 98 ARG A C 1
ATOM 770 O O . ARG A 1 98 ? -102.158 -20.046 172.282 1.00 58.44 98 ARG A O 1
ATOM 777 N N . ARG A 1 99 ? -102.845 -21.712 173.612 1.00 57.53 99 ARG A N 1
ATOM 778 C CA . ARG A 1 99 ? -101.653 -22.550 173.470 1.00 57.53 99 ARG A CA 1
ATOM 779 C C . ARG A 1 99 ? -101.822 -23.642 172.413 1.00 57.53 99 ARG A C 1
ATOM 781 O O . ARG A 1 99 ? -100.811 -24.089 171.891 1.00 57.53 99 ARG A O 1
ATOM 788 N N . GLN A 1 100 ? -103.055 -24.036 172.094 1.00 54.44 100 GLN A N 1
ATOM 789 C CA . GLN A 1 100 ? -103.351 -24.984 171.017 1.00 54.44 100 GLN A CA 1
ATOM 790 C C . GLN A 1 100 ? -103.360 -24.278 169.654 1.00 54.44 100 GLN A C 1
ATOM 792 O O . GLN A 1 100 ? -102.706 -24.753 168.730 1.00 54.44 100 GLN A O 1
ATOM 797 N N . ASP A 1 101 ? -103.971 -23.090 169.569 1.00 55.88 101 ASP A N 1
ATOM 798 C CA . ASP A 1 101 ? -103.983 -22.260 168.349 1.00 55.88 101 ASP A CA 1
ATOM 799 C C . ASP A 1 101 ? -102.551 -21.996 167.817 1.00 55.88 101 ASP A C 1
ATOM 801 O O . ASP A 1 101 ? -102.288 -22.022 166.617 1.00 55.88 101 ASP A O 1
ATOM 805 N N . ALA A 1 102 ? -101.590 -21.811 168.732 1.00 56.22 102 ALA A N 1
ATOM 806 C CA . ALA A 1 102 ? -100.177 -21.556 168.432 1.00 56.22 102 ALA A CA 1
ATOM 807 C C . ALA A 1 102 ? -99.347 -22.811 168.066 1.00 56.22 102 ALA A C 1
ATOM 809 O O . ALA A 1 102 ? -98.156 -22.689 167.758 1.00 56.22 102 ALA A O 1
ATOM 810 N N . GLU A 1 103 ? -99.934 -24.010 168.130 1.00 55.44 103 GLU A N 1
ATOM 811 C CA . GLU A 1 103 ? -99.312 -25.257 167.663 1.00 55.44 103 GLU A CA 1
ATOM 812 C C . GLU A 1 103 ? -99.789 -25.615 166.240 1.00 55.44 103 GLU A C 1
ATOM 814 O O . GLU A 1 103 ? -98.959 -26.023 165.427 1.00 55.44 103 GLU A O 1
ATOM 819 N N . GLU A 1 104 ? -101.044 -25.322 165.869 1.00 56.41 104 GLU A N 1
ATOM 820 C CA . GLU A 1 104 ? -101.531 -25.474 164.480 1.00 56.41 104 GLU A CA 1
ATOM 821 C C . GLU A 1 104 ? -100.836 -24.498 163.504 1.00 56.41 104 GLU A C 1
ATOM 823 O O . GLU A 1 104 ? -100.405 -24.902 162.420 1.00 56.41 104 GLU A O 1
ATOM 828 N N . GLU A 1 105 ? -100.598 -23.238 163.906 1.00 57.03 105 GLU A N 1
ATOM 829 C CA . GLU A 1 105 ? -99.807 -22.280 163.104 1.00 57.03 105 GLU A CA 1
ATOM 830 C C . GLU A 1 105 ? -98.352 -22.738 162.865 1.00 57.03 105 GLU A C 1
ATOM 832 O O . GLU A 1 105 ? -97.707 -22.293 161.913 1.00 57.03 105 GLU A O 1
ATOM 837 N N . ARG A 1 106 ? -97.807 -23.633 163.703 1.00 58.97 106 ARG A N 1
ATOM 838 C CA . ARG A 1 106 ? -96.455 -24.188 163.515 1.00 58.97 106 ARG A CA 1
ATOM 839 C C . ARG A 1 106 ? -96.419 -25.314 162.493 1.00 58.97 106 ARG A C 1
ATOM 841 O O . ARG A 1 106 ? -95.472 -25.357 161.711 1.00 58.97 106 ARG A O 1
ATOM 848 N N . GLU A 1 107 ? -97.416 -26.194 162.492 1.00 59.50 107 GLU A N 1
ATOM 849 C CA . GLU A 1 107 ? -97.487 -27.325 161.558 1.00 59.50 107 GLU A CA 1
ATOM 850 C C . GLU A 1 107 ? -97.610 -26.821 160.109 1.00 59.50 107 GLU A C 1
ATOM 852 O O . GLU A 1 107 ? -96.827 -27.221 159.247 1.00 59.50 107 GLU A O 1
ATOM 857 N N . ALA A 1 108 ? -98.462 -25.814 159.873 1.00 66.62 108 ALA A N 1
ATOM 858 C CA . ALA A 1 108 ? -98.584 -25.150 158.572 1.00 66.62 108 ALA A CA 1
ATOM 859 C C . ALA A 1 108 ? -97.258 -24.534 158.072 1.00 66.62 108 ALA A C 1
ATOM 861 O O . ALA A 1 108 ? -96.930 -24.633 156.889 1.00 66.62 108 ALA A O 1
ATOM 862 N N . VAL A 1 109 ? -96.466 -23.926 158.965 1.00 66.50 109 VAL A N 1
ATOM 863 C CA . VAL A 1 109 ? -95.166 -23.324 158.614 1.00 66.50 109 VAL A CA 1
ATOM 864 C C . VAL A 1 109 ? -94.087 -24.382 158.350 1.00 66.50 109 VAL A C 1
ATOM 866 O O . VAL A 1 109 ? -93.220 -24.150 157.505 1.00 66.50 109 VAL A O 1
ATOM 869 N N . GLU A 1 110 ? -94.114 -25.542 159.015 1.00 69.00 110 GLU A N 1
ATOM 870 C CA . GLU A 1 110 ? -93.188 -26.639 158.692 1.00 69.00 110 GLU A CA 1
ATOM 871 C C . GLU A 1 110 ? -93.519 -27.302 157.345 1.00 69.00 110 GLU A C 1
ATOM 873 O O . GLU A 1 110 ? -92.591 -27.606 156.588 1.00 69.00 110 GLU A O 1
ATOM 878 N N . ASP A 1 111 ? -94.800 -27.435 156.990 1.00 70.19 111 ASP A N 1
ATOM 879 C CA . ASP A 1 111 ? -95.220 -27.914 155.667 1.00 70.19 111 ASP A CA 1
ATOM 880 C C . ASP A 1 111 ? -94.837 -26.936 154.547 1.00 70.19 111 ASP A C 1
ATOM 882 O O . ASP A 1 111 ? -94.214 -27.347 153.562 1.00 70.19 111 ASP A O 1
ATOM 886 N N . ASP A 1 112 ? -95.091 -25.632 154.704 1.00 72.62 112 ASP A N 1
ATOM 887 C CA . ASP A 1 112 ? -94.661 -24.624 153.722 1.00 72.62 112 ASP A CA 1
ATOM 888 C C . ASP A 1 112 ? -93.133 -24.636 153.532 1.00 72.62 112 ASP A C 1
ATOM 890 O O . ASP A 1 112 ? -92.631 -24.600 152.401 1.00 72.62 112 ASP A O 1
ATOM 894 N N . LEU A 1 113 ? -92.379 -24.772 154.629 1.00 74.88 113 LEU A N 1
ATOM 895 C CA . LEU A 1 113 ? -90.919 -24.863 154.614 1.00 74.88 113 LEU A CA 1
ATOM 896 C C . LEU A 1 113 ? -90.430 -26.166 153.952 1.00 74.88 113 LEU A C 1
ATOM 898 O O . LEU A 1 113 ? -89.405 -26.148 153.264 1.00 74.88 113 LEU A O 1
ATOM 902 N N . ASN A 1 114 ? -91.173 -27.270 154.067 1.00 78.06 114 ASN A N 1
ATOM 903 C CA . ASN A 1 114 ? -90.916 -28.492 153.303 1.00 78.06 114 ASN A CA 1
ATOM 904 C C . ASN A 1 114 ? -91.224 -28.317 151.807 1.00 78.06 114 ASN A C 1
ATOM 906 O O . ASN A 1 114 ? -90.366 -28.654 150.991 1.00 78.06 114 ASN A O 1
ATOM 910 N N . THR A 1 115 ? -92.342 -27.691 151.408 1.00 77.19 115 THR A N 1
ATOM 911 C CA . THR A 1 115 ? -92.573 -27.436 149.969 1.00 77.19 115 THR A CA 1
ATOM 912 C C . THR A 1 115 ? -91.520 -26.496 149.376 1.00 77.19 115 THR A C 1
ATOM 914 O O . THR A 1 115 ? -91.171 -26.628 148.204 1.00 77.19 115 THR A O 1
ATOM 917 N N . LEU A 1 116 ? -90.976 -25.561 150.165 1.00 74.12 116 LEU A N 1
ATOM 918 C CA . LEU A 1 116 ? -89.858 -24.707 149.757 1.00 74.12 116 LEU A CA 1
ATOM 919 C C . LEU A 1 116 ? -88.538 -25.483 149.636 1.00 74.12 116 LEU A C 1
ATOM 921 O O . LEU A 1 116 ? -87.769 -25.194 148.720 1.00 74.12 116 LEU A O 1
ATOM 925 N N . ARG A 1 117 ? -88.285 -26.492 150.482 1.00 76.69 117 ARG A N 1
ATOM 926 C CA . ARG A 1 117 ? -87.149 -27.423 150.317 1.00 76.69 117 ARG A CA 1
ATOM 927 C C . ARG A 1 117 ? -87.275 -28.244 149.036 1.00 76.69 117 ARG A C 1
ATOM 929 O O . ARG A 1 117 ? -86.301 -28.323 148.293 1.00 76.69 117 ARG A O 1
ATOM 936 N N . ASP A 1 118 ? -88.455 -28.783 148.740 1.00 80.38 118 ASP A N 1
ATOM 937 C CA . ASP A 1 118 ? -88.687 -29.570 147.523 1.00 80.38 118 ASP A CA 1
ATOM 938 C C . ASP A 1 118 ? -88.574 -28.708 146.257 1.00 80.38 118 ASP A C 1
ATOM 940 O O . ASP A 1 118 ? -87.930 -29.109 145.287 1.00 80.38 118 ASP A O 1
ATOM 944 N N . LYS A 1 119 ? -89.107 -27.477 146.279 1.00 78.38 119 LYS A N 1
ATOM 945 C CA . LYS A 1 119 ? -88.916 -26.487 145.202 1.00 78.38 119 LYS A CA 1
ATOM 946 C C . LYS A 1 119 ? -87.437 -26.117 145.029 1.00 78.38 119 LYS A C 1
ATOM 948 O O . LYS A 1 119 ? -86.962 -26.048 143.899 1.00 78.38 119 LYS A O 1
ATOM 953 N N . LEU A 1 120 ? -86.693 -25.921 146.122 1.00 79.31 120 LEU A N 1
ATOM 954 C CA . LEU A 1 120 ? -85.254 -25.636 146.079 1.00 79.31 120 LEU A CA 1
ATOM 955 C C . LEU A 1 120 ? -84.458 -26.819 145.507 1.00 79.31 120 LEU A C 1
ATOM 957 O O . LEU A 1 120 ? -83.565 -26.610 144.687 1.00 79.31 120 LEU A O 1
ATOM 961 N N . ALA A 1 121 ? -84.798 -28.052 145.889 1.00 82.25 121 ALA A N 1
ATOM 962 C CA . ALA A 1 121 ? -84.195 -29.265 145.344 1.00 82.25 121 ALA A CA 1
ATOM 963 C C . ALA A 1 121 ? -84.496 -29.419 143.845 1.00 82.25 121 ALA A C 1
ATOM 965 O O . ALA A 1 121 ? -83.576 -29.649 143.064 1.00 82.25 121 ALA A O 1
ATOM 966 N N . ALA A 1 122 ? -85.747 -29.208 143.424 1.00 84.94 122 ALA A N 1
ATOM 967 C CA . ALA A 1 122 ? -86.147 -29.248 142.018 1.00 84.94 122 ALA A CA 1
ATOM 968 C C . ALA A 1 122 ? -85.412 -28.196 141.169 1.00 84.94 122 ALA A C 1
ATOM 970 O O . ALA A 1 122 ? -84.876 -28.536 140.119 1.00 84.94 122 ALA A O 1
ATOM 971 N N . VAL A 1 123 ? -85.309 -26.949 141.645 1.00 82.81 123 VAL A N 1
ATOM 972 C CA . VAL A 1 123 ? -84.549 -25.882 140.964 1.00 82.81 123 VAL A CA 1
ATOM 973 C C . VAL A 1 123 ? -83.046 -26.180 140.942 1.00 82.81 123 VAL A C 1
ATOM 975 O O . VAL A 1 123 ? -82.389 -25.883 139.952 1.00 82.81 123 VAL A O 1
ATOM 978 N N . THR A 1 124 ? -82.495 -26.808 141.986 1.00 80.69 124 THR A N 1
ATOM 979 C CA . THR A 1 124 ? -81.084 -27.240 142.000 1.00 80.69 124 THR A CA 1
ATOM 980 C C . THR A 1 124 ? -80.830 -28.343 140.967 1.00 80.69 124 THR A C 1
ATOM 982 O O . THR A 1 124 ? -79.816 -28.303 140.277 1.00 80.69 124 THR A O 1
ATOM 985 N N . ILE A 1 125 ? -81.761 -29.292 140.818 1.00 85.19 125 ILE A N 1
ATOM 986 C CA . ILE A 1 125 ? -81.683 -30.360 139.811 1.00 85.19 125 ILE A CA 1
ATOM 987 C C . ILE A 1 125 ? -81.868 -29.799 138.395 1.00 85.19 125 ILE A C 1
ATOM 989 O O . ILE A 1 125 ? -81.118 -30.186 137.504 1.00 85.19 125 ILE A O 1
ATOM 993 N N . GLU A 1 126 ? -82.811 -28.876 138.165 1.00 86.56 126 GLU A N 1
ATOM 994 C CA . GLU A 1 126 ? -82.947 -28.237 136.847 1.00 86.56 126 GLU A CA 1
ATOM 995 C C . GLU A 1 126 ? -81.700 -27.412 136.505 1.00 86.56 126 GLU A C 1
ATOM 997 O O . GLU A 1 126 ? -81.211 -27.516 135.384 1.00 86.56 126 GLU A O 1
ATOM 1002 N N . LEU A 1 127 ? -81.137 -26.659 137.460 1.00 86.62 127 LEU A N 1
ATOM 1003 C CA . LEU A 1 127 ? -79.885 -25.925 137.258 1.00 86.62 127 LEU A CA 1
ATOM 1004 C C . LEU A 1 127 ? -78.748 -26.874 136.854 1.00 86.62 127 LEU A C 1
ATOM 1006 O O . LEU A 1 127 ? -78.127 -26.650 135.823 1.00 86.62 127 LEU A O 1
ATOM 1010 N N . GLN A 1 128 ? -78.554 -27.979 137.584 1.00 88.00 128 GLN A N 1
ATOM 1011 C CA . GLN A 1 128 ? -77.564 -29.005 137.234 1.00 88.00 128 GLN A CA 1
ATOM 1012 C C . GLN A 1 128 ? -77.803 -29.603 135.840 1.00 88.00 128 GLN A C 1
ATOM 1014 O O . GLN A 1 128 ? -76.854 -29.776 135.085 1.00 88.00 128 GLN A O 1
ATOM 1019 N N . GLN A 1 129 ? -79.057 -29.859 135.455 1.00 88.75 129 GLN A N 1
ATOM 1020 C CA . GLN A 1 129 ? -79.388 -30.340 134.108 1.00 88.75 129 GLN A CA 1
ATOM 1021 C C . GLN A 1 129 ? -79.106 -29.296 133.018 1.00 88.75 129 GLN A C 1
ATOM 1023 O O . GLN A 1 129 ? -78.732 -29.676 131.909 1.00 88.75 129 GLN A O 1
ATOM 1028 N N . ARG A 1 130 ? -79.256 -27.993 133.303 1.00 89.19 130 ARG A N 1
ATOM 1029 C CA . ARG A 1 130 ? -78.864 -26.928 132.365 1.00 89.19 130 ARG A CA 1
ATOM 1030 C C . ARG A 1 130 ? -77.356 -26.749 132.295 1.00 89.19 130 ARG A C 1
ATOM 1032 O O . ARG A 1 130 ? -76.856 -26.542 131.198 1.00 89.19 130 ARG A O 1
ATOM 1039 N N . ASP A 1 131 ? -76.643 -26.867 133.409 1.00 90.94 131 ASP A N 1
ATOM 1040 C CA . ASP A 1 131 ? -75.179 -26.834 133.428 1.00 90.94 131 ASP A CA 1
ATOM 1041 C C . ASP A 1 131 ? -74.611 -28.034 132.637 1.00 90.94 131 ASP A C 1
ATOM 1043 O O . ASP A 1 131 ? -73.754 -27.853 131.775 1.00 90.94 131 ASP A O 1
ATOM 1047 N N . GLU A 1 132 ? -75.165 -29.242 132.814 1.00 91.81 132 GLU A N 1
ATOM 1048 C CA . GLU A 1 132 ? -74.832 -30.430 132.007 1.00 91.81 132 GLU A CA 1
ATOM 1049 C C . GLU A 1 132 ? -75.190 -30.264 130.514 1.00 91.81 132 GLU A C 1
ATOM 1051 O O . GLU A 1 132 ? -74.420 -30.684 129.644 1.00 91.81 132 GLU A O 1
ATOM 1056 N N . GLU A 1 133 ? -76.335 -29.647 130.188 1.00 92.69 133 GLU A N 1
ATOM 1057 C CA . GLU A 1 133 ? -76.726 -29.321 128.806 1.00 92.69 133 GLU A CA 1
ATOM 1058 C C . GLU A 1 133 ? -75.772 -28.291 128.178 1.00 92.69 133 GLU A C 1
ATOM 1060 O O . GLU A 1 133 ? -75.352 -28.469 127.032 1.00 92.69 133 GLU A O 1
ATOM 1065 N N . VAL A 1 134 ? -75.380 -27.256 128.928 1.00 91.50 134 VAL A N 1
ATOM 1066 C CA . VAL A 1 134 ? -74.405 -26.243 128.503 1.00 91.50 134 VAL A CA 1
ATOM 1067 C C . VAL A 1 134 ? -73.040 -26.880 128.278 1.00 91.50 134 VAL A C 1
ATOM 1069 O O . VAL A 1 134 ? -72.512 -26.722 127.183 1.00 91.50 134 VAL A O 1
ATOM 1072 N N . GLU A 1 135 ? -72.505 -27.678 129.208 1.00 92.62 135 GLU A N 1
ATOM 1073 C CA . GLU A 1 135 ? -71.227 -28.367 128.984 1.00 92.62 135 GLU A CA 1
ATOM 1074 C C . GLU A 1 135 ? -71.279 -29.304 127.762 1.00 92.62 135 GLU A C 1
ATOM 1076 O O . GLU A 1 135 ? -70.301 -29.417 127.023 1.00 92.62 135 GLU A O 1
ATOM 1081 N N . MET A 1 136 ? -72.399 -30.002 127.523 1.00 91.06 136 MET A N 1
ATOM 1082 C CA . MET A 1 136 ? -72.558 -30.815 126.310 1.00 91.06 136 MET A CA 1
ATOM 1083 C C . MET A 1 136 ? -72.545 -29.956 125.044 1.00 91.06 136 MET A C 1
ATOM 1085 O O . MET A 1 136 ? -71.926 -30.349 124.056 1.00 91.06 136 MET A O 1
ATOM 1089 N N . LYS A 1 137 ? -73.183 -28.783 125.065 1.00 91.25 137 LYS A N 1
ATOM 1090 C CA . LYS A 1 137 ? -73.212 -27.857 123.925 1.00 91.25 137 LYS A CA 1
ATOM 1091 C C . LYS A 1 137 ? -71.878 -27.147 123.712 1.00 91.25 137 LYS A C 1
ATOM 1093 O O . LYS A 1 137 ? -71.489 -26.966 122.564 1.00 91.25 137 LYS A O 1
ATOM 1098 N N . GLU A 1 138 ? -71.147 -26.817 124.770 1.00 91.75 138 GLU A N 1
ATOM 1099 C CA . GLU A 1 138 ? -69.774 -26.313 124.687 1.00 91.75 138 GLU A CA 1
ATOM 1100 C C . GLU A 1 138 ? -68.850 -27.372 124.076 1.00 91.75 138 GLU A C 1
ATOM 1102 O O . GLU A 1 138 ? -68.147 -27.067 123.117 1.00 91.75 138 GLU A O 1
ATOM 1107 N N . ARG A 1 139 ? -68.941 -28.637 124.513 1.00 92.81 139 ARG A N 1
ATOM 1108 C CA . ARG A 1 139 ? -68.192 -29.757 123.914 1.00 92.81 139 ARG A CA 1
ATOM 1109 C C . ARG A 1 139 ? -68.552 -29.993 122.437 1.00 92.81 139 ARG A C 1
ATOM 1111 O O . ARG A 1 139 ? -67.653 -30.151 121.618 1.00 92.81 139 ARG A O 1
ATOM 1118 N N . GLU A 1 140 ? -69.835 -29.941 122.063 1.00 92.81 140 GLU A N 1
ATOM 1119 C CA . GLU A 1 140 ? -70.264 -29.983 120.650 1.00 92.81 140 GLU A CA 1
ATOM 1120 C C . GLU A 1 140 ? -69.692 -28.811 119.828 1.00 92.81 140 GLU A C 1
ATOM 1122 O O . GLU A 1 140 ? -69.293 -28.998 118.678 1.00 92.81 140 GLU A O 1
ATOM 1127 N N . ILE A 1 141 ? -69.633 -27.605 120.403 1.00 91.69 141 ILE A N 1
ATOM 1128 C CA . ILE A 1 141 ? -69.054 -26.419 119.757 1.00 91.69 141 ILE A CA 1
ATOM 1129 C C . ILE A 1 141 ? -67.533 -26.563 119.610 1.00 91.69 141 ILE A C 1
ATOM 1131 O O . ILE A 1 141 ? -67.008 -26.242 118.546 1.00 91.69 141 ILE A O 1
ATOM 1135 N N . GLU A 1 142 ? -66.822 -27.071 120.620 1.00 94.19 142 GLU A N 1
ATOM 1136 C CA . GLU A 1 142 ? -65.379 -27.334 120.550 1.00 94.19 142 GLU A CA 1
ATOM 1137 C C . GLU A 1 142 ? -65.038 -28.388 119.486 1.00 94.19 142 GLU A C 1
ATOM 1139 O O . GLU A 1 142 ? -64.130 -28.163 118.681 1.00 94.19 142 GLU A O 1
ATOM 1144 N N . ASP A 1 143 ? -65.794 -29.489 119.410 1.00 94.50 143 ASP A N 1
ATOM 1145 C CA . ASP A 1 143 ? -65.625 -30.514 118.371 1.00 94.50 143 ASP A CA 1
ATOM 1146 C C . ASP A 1 143 ? -65.873 -29.941 116.964 1.00 94.50 143 ASP A C 1
ATOM 1148 O O . ASP A 1 143 ? -65.056 -30.147 116.058 1.00 94.50 143 ASP A O 1
ATOM 1152 N N . LEU A 1 144 ? -66.951 -29.164 116.784 1.00 92.62 144 LEU A N 1
ATOM 1153 C CA . LEU A 1 144 ? -67.276 -28.504 115.514 1.00 92.62 144 LEU A CA 1
ATOM 1154 C C . LEU A 1 144 ? -66.220 -27.468 115.112 1.00 92.62 144 LEU A C 1
ATOM 1156 O O . LEU A 1 144 ? -65.814 -27.437 113.949 1.00 92.62 144 LEU A O 1
ATOM 1160 N N . VAL A 1 145 ? -65.743 -26.632 116.039 1.00 93.94 145 VAL A N 1
ATOM 1161 C CA . VAL A 1 145 ? -64.659 -25.668 115.781 1.00 93.94 145 VAL A CA 1
ATOM 1162 C C . VAL A 1 145 ? -63.368 -26.408 115.434 1.00 93.94 145 VAL A C 1
ATOM 1164 O O . VAL A 1 145 ? -62.704 -26.059 114.458 1.00 93.94 145 VAL A O 1
ATOM 1167 N N . GLY A 1 146 ? -63.043 -27.477 116.164 1.00 94.69 146 GLY A N 1
ATOM 1168 C CA . GLY A 1 146 ? -61.894 -28.329 115.883 1.00 94.69 146 GLY A CA 1
ATOM 1169 C C . GLY A 1 146 ? -61.972 -29.016 114.517 1.00 94.69 146 GLY A C 1
ATOM 1170 O O . GLY A 1 146 ? -60.936 -29.222 113.884 1.00 94.69 146 GLY A O 1
ATOM 1171 N N . GLU A 1 147 ? -63.166 -29.374 114.039 1.00 94.06 147 GLU A N 1
ATOM 1172 C CA . GLU A 1 147 ? -63.381 -29.892 112.682 1.00 94.06 147 GLU A CA 1
ATOM 1173 C C . GLU A 1 147 ? -63.249 -28.791 111.621 1.00 94.06 147 GLU A C 1
ATOM 1175 O O . GLU A 1 147 ? -62.537 -28.987 110.637 1.00 94.06 147 GLU A O 1
ATOM 1180 N N . HIS A 1 148 ? -63.828 -27.606 111.839 1.00 91.88 148 HIS A N 1
ATOM 1181 C CA . HIS A 1 148 ? -63.684 -26.473 110.917 1.00 91.88 148 HIS A CA 1
ATOM 1182 C C . HIS A 1 148 ? -62.218 -26.041 110.760 1.00 91.88 148 HIS A C 1
ATOM 1184 O O . HIS A 1 148 ? -61.778 -25.805 109.636 1.00 91.88 148 HIS A O 1
ATOM 1190 N N . VAL A 1 149 ? -61.435 -26.008 111.846 1.00 94.50 149 VAL A N 1
ATOM 1191 C CA . VAL A 1 149 ? -59.984 -25.752 111.789 1.00 94.50 149 VAL A CA 1
ATOM 1192 C C . VAL A 1 149 ? -59.274 -26.816 110.946 1.00 94.50 149 VAL A C 1
ATOM 1194 O O . VAL A 1 149 ? -58.517 -26.466 110.043 1.00 94.50 149 VAL A O 1
ATOM 1197 N N . ARG A 1 150 ? -59.571 -28.108 111.156 1.00 94.69 150 ARG A N 1
ATOM 1198 C CA . ARG A 1 150 ? -59.015 -29.208 110.343 1.00 94.69 150 ARG A CA 1
ATOM 1199 C C . ARG A 1 150 ? -59.375 -29.087 108.857 1.00 94.69 150 ARG A C 1
ATOM 1201 O O . ARG A 1 150 ? -58.522 -29.350 108.013 1.00 94.69 150 ARG A O 1
ATOM 1208 N N . ILE A 1 151 ? -60.601 -28.675 108.526 1.00 93.62 151 ILE A N 1
ATOM 1209 C CA . ILE A 1 151 ? -61.043 -28.455 107.138 1.00 93.62 151 ILE A CA 1
ATOM 1210 C C . ILE A 1 151 ? -60.293 -27.272 106.509 1.00 93.62 151 ILE A C 1
ATOM 1212 O O . ILE A 1 151 ? -59.792 -27.401 105.392 1.00 93.62 151 ILE A O 1
ATOM 1216 N N . VAL A 1 152 ? -60.156 -26.149 107.222 1.00 94.81 152 VAL A N 1
ATOM 1217 C CA . VAL A 1 152 ? -59.396 -24.979 106.745 1.00 94.81 152 VAL A CA 1
ATOM 1218 C C . VAL A 1 152 ? -57.924 -25.336 106.527 1.00 94.81 152 VAL A C 1
ATOM 1220 O O . VAL A 1 152 ? -57.394 -25.051 105.458 1.00 94.81 152 VAL A O 1
ATOM 1223 N N . GLU A 1 153 ? -57.281 -26.046 107.458 1.00 94.31 153 GLU A N 1
ATOM 1224 C CA . GLU A 1 153 ? -55.901 -26.524 107.286 1.00 94.31 153 GLU A CA 1
ATOM 1225 C C . GLU A 1 153 ? -55.720 -27.463 106.081 1.00 94.31 153 GLU A C 1
ATOM 1227 O O . GLU A 1 153 ? -54.633 -27.519 105.504 1.00 94.31 153 GLU A O 1
ATOM 1232 N N . VAL A 1 154 ? -56.742 -28.244 105.712 1.00 95.00 154 VAL A N 1
ATOM 1233 C CA . VAL A 1 154 ? -56.717 -29.076 104.498 1.00 95.00 154 VAL A CA 1
ATOM 1234 C C . VAL A 1 154 ? -56.829 -28.204 103.253 1.00 95.00 154 VAL A C 1
ATOM 1236 O O . VAL A 1 154 ? -55.945 -28.282 102.403 1.00 95.00 154 VAL A O 1
ATOM 1239 N N . VAL A 1 155 ? -57.822 -27.317 103.186 1.00 94.44 155 VAL A N 1
ATOM 1240 C CA . VAL A 1 155 ? -58.043 -26.435 102.027 1.00 94.44 155 VAL A CA 1
ATOM 1241 C C . VAL A 1 155 ? -56.853 -25.495 101.804 1.00 94.44 155 VAL A C 1
ATOM 1243 O O . VAL A 1 155 ? -56.402 -25.353 100.673 1.00 94.44 155 VAL A O 1
ATOM 1246 N N . GLU A 1 156 ? -56.273 -24.907 102.857 1.00 94.25 156 GLU A N 1
ATOM 1247 C CA . GLU A 1 156 ? -55.063 -24.076 102.748 1.00 94.25 156 GLU A CA 1
ATOM 1248 C C . GLU A 1 156 ? -53.845 -24.862 102.244 1.00 94.25 156 GLU A C 1
ATOM 1250 O O . GLU A 1 156 ? -53.006 -24.317 101.524 1.00 94.25 156 GLU A O 1
ATOM 1255 N N . ARG A 1 157 ? -53.726 -26.143 102.614 1.00 95.12 157 ARG A N 1
ATOM 1256 C CA . ARG A 1 157 ? -52.631 -27.023 102.181 1.00 95.12 157 ARG A CA 1
ATOM 1257 C C . ARG A 1 157 ? -52.807 -27.467 100.731 1.00 95.12 157 ARG A C 1
ATOM 1259 O O . ARG A 1 157 ? -51.824 -27.507 99.997 1.00 95.12 157 ARG A O 1
ATOM 1266 N N . GLU A 1 158 ? -54.037 -27.759 100.322 1.00 94.25 158 GLU A N 1
ATOM 1267 C CA . GLU A 1 158 ? -54.396 -28.103 98.943 1.00 94.25 158 GLU A CA 1
ATOM 1268 C C . GLU A 1 158 ? -54.220 -26.893 98.018 1.00 94.25 158 GLU A C 1
ATOM 1270 O O . GLU A 1 158 ? -53.468 -26.986 97.052 1.00 94.25 158 GLU A O 1
ATOM 1275 N N . TRP A 1 159 ? -54.774 -25.725 98.366 1.00 95.12 159 TRP A N 1
ATOM 1276 C CA . TRP A 1 159 ? -54.578 -24.479 97.611 1.00 95.12 159 TRP A CA 1
ATOM 1277 C C . TRP A 1 159 ? -53.107 -24.073 97.525 1.00 95.12 159 TRP A C 1
ATOM 1279 O O . TRP A 1 159 ? -52.651 -23.651 96.464 1.00 95.12 159 TRP A O 1
ATOM 1289 N N . ARG A 1 160 ? -52.333 -24.220 98.609 1.00 95.50 160 ARG A N 1
ATOM 1290 C CA . ARG A 1 160 ? -50.882 -23.993 98.563 1.00 95.50 160 ARG A CA 1
ATOM 1291 C C . ARG A 1 160 ? -50.199 -24.962 97.599 1.00 95.50 160 ARG A C 1
ATOM 1293 O O . ARG A 1 160 ? -49.375 -24.518 96.811 1.00 95.50 160 ARG A O 1
ATOM 1300 N N . GLY A 1 161 ? -50.557 -26.246 97.628 1.00 94.31 161 GLY A N 1
ATOM 1301 C CA . GLY A 1 161 ? -50.031 -27.249 96.702 1.00 94.31 161 GLY A CA 1
ATOM 1302 C C . GLY A 1 161 ? -50.363 -26.945 95.239 1.00 94.31 161 GLY A C 1
ATOM 1303 O O . GLY A 1 161 ? -49.477 -27.010 94.392 1.00 94.31 161 GLY A O 1
ATOM 1304 N N . GLU A 1 162 ? -51.603 -26.548 94.941 1.00 92.94 162 GLU A N 1
ATOM 1305 C CA . GLU A 1 162 ? -52.019 -26.129 93.596 1.00 92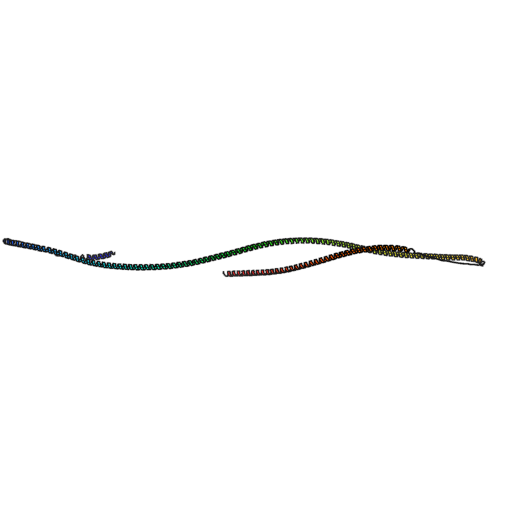.94 162 GLU A CA 1
ATOM 1306 C C . GLU A 1 162 ? -51.277 -24.868 93.130 1.00 92.94 162 GLU A C 1
ATOM 1308 O O . GLU A 1 162 ? -50.812 -24.817 91.991 1.00 92.94 162 GLU A O 1
ATOM 1313 N N . VAL A 1 163 ? -51.105 -23.870 94.004 1.00 94.31 163 VAL A N 1
ATOM 1314 C CA . VAL A 1 163 ? -50.331 -22.654 93.701 1.00 94.31 163 VAL A CA 1
ATOM 1315 C C . VAL A 1 163 ? -48.853 -22.981 93.478 1.00 94.31 163 VAL A C 1
ATOM 1317 O O . VAL A 1 163 ? -48.298 -22.545 92.475 1.00 94.31 163 VAL A O 1
ATOM 1320 N N . GLU A 1 164 ? -48.222 -23.789 94.333 1.00 94.88 164 GLU A N 1
ATOM 1321 C CA . GLU A 1 164 ? -46.824 -24.217 94.168 1.00 94.88 164 GLU A CA 1
ATOM 1322 C C . GLU A 1 164 ? -46.627 -25.056 92.885 1.00 94.88 164 GLU A C 1
ATOM 1324 O O . GLU A 1 164 ? -45.621 -24.896 92.186 1.00 94.88 164 GLU A O 1
ATOM 1329 N N . GLU A 1 165 ? -47.597 -25.897 92.502 1.00 93.56 165 GLU A N 1
ATOM 1330 C CA . GLU A 1 165 ? -47.551 -26.645 91.239 1.00 93.56 165 GLU A CA 1
ATOM 1331 C C . GLU A 1 165 ? -47.752 -25.727 90.018 1.00 93.56 165 GLU A C 1
ATOM 1333 O O . GLU A 1 165 ? -47.068 -25.888 89.003 1.00 93.56 165 GLU A O 1
ATOM 1338 N N . LEU A 1 166 ? -48.653 -24.740 90.097 1.00 91.56 166 LEU A N 1
ATOM 1339 C CA . LEU A 1 166 ? -48.869 -23.745 89.042 1.00 91.56 166 LEU A CA 1
ATOM 1340 C C . LEU A 1 166 ? -47.676 -22.793 88.893 1.00 91.56 166 LEU A C 1
ATOM 1342 O O . LEU A 1 166 ? -47.276 -22.517 87.763 1.00 91.56 166 LEU A O 1
ATOM 1346 N N . GLU A 1 167 ? -47.052 -22.350 89.986 1.00 93.81 167 GLU A N 1
ATOM 1347 C CA . GLU A 1 167 ? -45.791 -21.600 89.957 1.00 93.81 167 GLU A CA 1
ATOM 1348 C C . GLU A 1 167 ? -44.657 -22.447 89.365 1.00 93.81 167 GLU A C 1
ATOM 1350 O O . GLU A 1 167 ? -43.900 -21.961 88.522 1.00 93.81 167 GLU A O 1
ATOM 1355 N N . GLY A 1 168 ? -44.569 -23.731 89.730 1.00 93.38 168 GLY A N 1
ATOM 1356 C CA . GLY A 1 168 ? -43.623 -24.683 89.146 1.00 93.38 168 GLY A CA 1
ATOM 1357 C C . GLY A 1 168 ? -43.803 -24.851 87.633 1.00 93.38 168 GLY A C 1
ATOM 1358 O O . GLY A 1 168 ? -42.825 -24.770 86.884 1.00 93.38 168 GLY A O 1
ATOM 1359 N N . LYS A 1 169 ? -45.050 -25.016 87.171 1.00 92.31 169 LYS A N 1
ATOM 1360 C CA . LYS A 1 169 ? -45.428 -25.075 85.745 1.00 92.31 169 LYS A CA 1
ATOM 1361 C C . LYS A 1 169 ? -45.116 -23.764 85.017 1.00 92.31 169 LYS A C 1
ATOM 1363 O O . LYS A 1 169 ? -44.512 -23.785 83.948 1.00 92.31 169 LYS A O 1
ATOM 1368 N N . LEU A 1 170 ? -45.479 -22.619 85.595 1.00 91.56 170 LEU A N 1
ATOM 1369 C CA . LEU A 1 170 ? -45.221 -21.298 85.015 1.00 91.56 170 LEU A CA 1
ATOM 1370 C C . LEU A 1 170 ? -43.714 -21.043 84.876 1.00 91.56 170 LEU A C 1
ATOM 1372 O O . LEU A 1 170 ? -43.256 -20.567 83.839 1.00 91.56 170 LEU A O 1
ATOM 1376 N N . LYS A 1 171 ? -42.933 -21.408 85.897 1.00 94.25 171 LYS A N 1
ATOM 1377 C CA . LYS A 1 171 ? -41.474 -21.282 85.915 1.00 94.25 171 LYS A CA 1
ATOM 1378 C C . LYS A 1 171 ? -40.802 -22.204 84.898 1.00 94.25 171 LYS A C 1
ATOM 1380 O O . LYS A 1 171 ? -39.882 -21.759 84.216 1.00 94.25 171 LYS A O 1
ATOM 1385 N N . SER A 1 172 ? -41.251 -23.454 84.760 1.00 92.56 172 SER A N 1
ATOM 1386 C CA . SER A 1 172 ? -40.697 -24.379 83.761 1.00 92.56 172 SER A CA 1
ATOM 1387 C C . SER A 1 172 ? -41.021 -23.933 82.331 1.00 92.56 172 SER A C 1
ATOM 1389 O O . SER A 1 172 ? -40.125 -23.915 81.488 1.00 92.56 172 SER A O 1
ATOM 1391 N N . PHE A 1 173 ? -42.246 -23.459 82.080 1.00 93.38 173 PHE A N 1
ATOM 1392 C CA . PHE A 1 173 ? -42.637 -22.857 80.804 1.00 93.38 173 PHE A CA 1
ATOM 1393 C C . PHE A 1 173 ? -41.816 -21.598 80.490 1.00 93.38 173 PHE A C 1
ATOM 1395 O O . PHE A 1 173 ? -41.260 -21.483 79.400 1.00 93.38 173 PHE A O 1
ATOM 1402 N N . ALA A 1 174 ? -41.662 -20.687 81.457 1.00 93.44 174 ALA A N 1
ATOM 1403 C CA . ALA A 1 174 ? -40.846 -19.486 81.295 1.00 93.44 174 ALA A CA 1
ATOM 1404 C C . ALA A 1 174 ? -39.374 -19.817 80.994 1.00 93.44 174 ALA A C 1
ATOM 1406 O O . ALA A 1 174 ? -38.765 -19.153 80.159 1.00 93.44 174 ALA A O 1
ATOM 1407 N N . MET A 1 175 ? -38.804 -20.856 81.617 1.00 94.38 175 MET A N 1
ATOM 1408 C CA . MET A 1 175 ? -37.447 -21.312 81.298 1.00 94.38 175 MET A CA 1
ATOM 1409 C C . MET A 1 175 ? -37.344 -21.967 79.911 1.00 94.38 175 MET A C 1
ATOM 1411 O O . MET A 1 175 ? -36.341 -21.736 79.242 1.00 94.38 175 MET A O 1
ATOM 1415 N N . SER A 1 176 ? -38.362 -22.706 79.445 1.00 94.75 176 SER A N 1
ATOM 1416 C CA . SER A 1 176 ? -38.402 -23.235 78.066 1.00 94.75 176 SER A CA 1
ATOM 1417 C C . SER A 1 176 ? -38.421 -22.099 77.046 1.00 94.75 176 SER A C 1
ATOM 1419 O O . SER A 1 176 ? -37.529 -22.008 76.209 1.00 94.75 176 SER A O 1
ATOM 1421 N N . VAL A 1 177 ? -39.355 -21.152 77.193 1.00 94.69 177 VAL A N 1
ATOM 1422 C CA . VAL A 1 177 ? -39.484 -20.001 76.286 1.00 94.69 177 VAL A CA 1
ATOM 1423 C C . VAL A 1 177 ? -38.226 -19.127 76.305 1.00 94.69 177 VAL A C 1
ATOM 1425 O O . VAL A 1 177 ? -37.796 -18.652 75.257 1.00 94.69 177 VAL A O 1
ATOM 1428 N N . LEU A 1 178 ? -37.587 -18.924 77.463 1.00 94.69 178 LEU A N 1
ATOM 1429 C CA . LEU A 1 178 ? -36.310 -18.203 77.528 1.00 94.69 178 LEU A CA 1
ATOM 1430 C C . LEU A 1 178 ? -35.176 -18.961 76.824 1.00 94.69 178 LEU A C 1
ATOM 1432 O O . LEU A 1 178 ? -34.396 -18.326 76.119 1.00 94.69 178 LEU A O 1
ATOM 1436 N N . ALA A 1 179 ? -35.097 -20.288 76.963 1.00 95.44 179 ALA A N 1
ATOM 1437 C CA . ALA A 1 179 ? -34.107 -21.103 76.258 1.00 95.44 179 ALA A CA 1
ATOM 1438 C C . ALA A 1 179 ? -34.330 -21.084 74.735 1.00 95.44 179 ALA A C 1
ATOM 1440 O O . ALA A 1 179 ? -33.375 -20.872 73.991 1.00 95.44 179 ALA A O 1
ATOM 1441 N N . GLU A 1 180 ? -35.583 -21.209 74.286 1.00 95.50 180 GLU A N 1
ATOM 1442 C CA . GLU A 1 180 ? -35.997 -21.102 72.880 1.00 95.50 180 GLU A CA 1
ATOM 1443 C C . GLU A 1 180 ? -35.604 -19.737 72.287 1.00 95.50 180 GLU A C 1
ATOM 1445 O O . GLU A 1 180 ? -34.943 -19.677 71.246 1.00 95.50 180 GLU A O 1
ATOM 1450 N N . ARG A 1 181 ? -35.901 -18.632 72.991 1.00 94.69 181 ARG A N 1
ATOM 1451 C CA . ARG A 1 181 ? -35.459 -17.283 72.591 1.00 94.69 181 ARG A CA 1
ATOM 1452 C C . ARG A 1 181 ? -33.939 -17.118 72.620 1.00 94.69 181 ARG A C 1
ATOM 1454 O O . ARG A 1 181 ? -33.400 -16.364 71.812 1.00 94.69 181 ARG A O 1
ATOM 1461 N N . GLU A 1 182 ? -33.223 -17.803 73.512 1.00 95.75 182 GLU A N 1
ATOM 1462 C CA . GLU A 1 182 ? -31.757 -17.776 73.522 1.00 95.75 182 GLU A CA 1
ATOM 1463 C C . GLU A 1 182 ? -31.162 -18.554 72.334 1.00 95.75 182 GLU A C 1
ATOM 1465 O O . GLU A 1 182 ? -30.152 -18.118 71.780 1.00 95.75 182 GLU A O 1
ATOM 1470 N N . THR A 1 183 ? -31.785 -19.659 71.900 1.00 96.31 183 THR A N 1
ATOM 1471 C CA . THR A 1 183 ? -31.404 -20.375 70.669 1.00 96.31 183 THR A CA 1
ATOM 1472 C C . THR A 1 183 ? -31.713 -19.564 69.414 1.00 96.31 183 THR A C 1
ATOM 1474 O O . THR A 1 183 ? -30.787 -19.316 68.645 1.00 96.31 183 THR A O 1
ATOM 1477 N N . GLU A 1 184 ? -32.927 -19.020 69.262 1.00 95.88 184 GLU A N 1
ATOM 1478 C CA . GLU A 1 184 ? -33.265 -18.104 68.157 1.00 95.88 184 GLU A CA 1
ATOM 1479 C C . GLU A 1 184 ? -32.291 -16.914 68.100 1.00 95.88 184 GLU A C 1
ATOM 1481 O O . GLU A 1 184 ? -31.797 -16.540 67.040 1.00 95.88 184 GLU A O 1
ATOM 1486 N N . SER A 1 185 ? -31.955 -16.326 69.255 1.00 95.38 185 SER A N 1
ATOM 1487 C CA . SER A 1 185 ? -31.005 -15.213 69.347 1.00 95.38 185 SER A CA 1
ATOM 1488 C C . SER A 1 185 ? -29.578 -15.597 68.936 1.00 95.38 185 SER A C 1
ATOM 1490 O O . SER A 1 185 ? -28.828 -14.732 68.476 1.00 95.38 185 SER A O 1
ATOM 1492 N N . LYS A 1 186 ? -29.169 -16.858 69.114 1.00 97.00 186 LYS A N 1
ATOM 1493 C CA . LYS A 1 186 ? -27.867 -17.370 68.654 1.00 97.00 186 LYS A CA 1
ATOM 1494 C C . LYS A 1 186 ? -27.891 -17.641 67.152 1.00 97.00 186 LYS A C 1
ATOM 1496 O O . LYS A 1 186 ? -26.992 -17.178 66.459 1.00 97.00 186 LYS A O 1
ATOM 1501 N N . GLU A 1 187 ? -28.933 -18.299 66.652 1.00 96.81 187 GLU A N 1
ATOM 1502 C CA . GLU A 1 187 ? -29.128 -18.579 65.224 1.00 96.81 187 GLU A CA 1
ATOM 1503 C C . GLU A 1 187 ? -29.209 -17.289 64.400 1.00 96.81 187 GLU A C 1
ATOM 1505 O O . GLU A 1 187 ? -28.489 -17.142 63.418 1.00 96.81 187 GLU A O 1
ATOM 1510 N N . LEU A 1 188 ? -29.981 -16.291 64.845 1.00 95.69 188 LEU A N 1
ATOM 1511 C CA . LEU A 1 188 ? -30.041 -14.982 64.186 1.00 95.69 188 LEU A CA 1
ATOM 1512 C C . LEU A 1 188 ? -28.680 -14.269 64.163 1.00 95.69 188 LEU A C 1
ATOM 1514 O O . LEU A 1 188 ? -28.359 -13.620 63.172 1.00 95.69 188 LEU A O 1
ATOM 1518 N N . ARG A 1 189 ? -27.855 -14.405 65.211 1.00 97.12 189 ARG A N 1
ATOM 1519 C CA . ARG A 1 189 ? -26.492 -13.840 65.234 1.00 97.12 189 ARG A CA 1
ATOM 1520 C C . ARG A 1 189 ? -25.526 -14.578 64.307 1.00 97.12 189 ARG A C 1
ATOM 1522 O O . ARG A 1 189 ? -24.696 -13.920 63.688 1.00 97.12 189 ARG A O 1
ATOM 1529 N N . LEU A 1 190 ? -25.643 -15.901 64.185 1.00 96.75 190 LEU A N 1
ATOM 1530 C CA . LEU A 1 190 ? -24.879 -16.680 63.205 1.00 96.75 190 LEU A CA 1
ATOM 1531 C C . LEU A 1 190 ? -25.280 -16.288 61.778 1.00 96.75 190 LEU A C 1
ATOM 1533 O O . LEU A 1 190 ? -24.417 -15.897 61.004 1.00 96.75 190 LEU A O 1
ATOM 1537 N N . ASN A 1 191 ? -26.580 -16.250 61.476 1.00 96.56 191 ASN A N 1
ATOM 1538 C CA . ASN A 1 191 ? -27.097 -15.842 60.167 1.00 96.56 191 ASN A CA 1
ATOM 1539 C C . ASN A 1 191 ? -26.662 -14.414 59.783 1.00 96.56 191 ASN A C 1
ATOM 1541 O O . ASN A 1 191 ? -26.320 -14.170 58.629 1.00 96.56 191 ASN A O 1
ATOM 1545 N N . ILE A 1 192 ? -26.644 -13.469 60.733 1.00 97.19 192 ILE A N 1
ATOM 1546 C CA . ILE A 1 192 ? -26.105 -12.117 60.501 1.00 97.19 192 ILE A CA 1
ATOM 1547 C C . ILE A 1 192 ? -24.607 -12.186 60.184 1.00 97.19 192 ILE A C 1
ATOM 1549 O O . ILE A 1 192 ? -24.193 -11.641 59.168 1.00 97.19 192 ILE A O 1
ATOM 1553 N N . SER A 1 193 ? -23.811 -12.911 60.977 1.00 97.19 193 SER A N 1
ATOM 1554 C CA . SER A 1 193 ? -22.368 -13.054 60.737 1.00 97.19 193 SER A CA 1
ATOM 1555 C C . SER A 1 193 ? -22.040 -13.749 59.407 1.00 97.19 193 SER A C 1
ATOM 1557 O O . SER A 1 193 ? -21.029 -13.420 58.791 1.00 97.19 193 SER A O 1
ATOM 1559 N N . GLU A 1 194 ? -22.864 -14.697 58.955 1.00 97.50 194 GLU A N 1
ATOM 1560 C CA . GLU A 1 194 ? -22.722 -15.364 57.654 1.00 97.50 194 GLU A CA 1
ATOM 1561 C C . GLU A 1 194 ? -23.095 -14.434 56.490 1.00 97.50 194 GLU A C 1
ATOM 1563 O O . GLU A 1 194 ? -22.408 -14.420 55.468 1.00 97.50 194 GLU A O 1
ATOM 1568 N N . LEU A 1 195 ? -24.140 -13.613 56.646 1.00 96.69 195 LEU A N 1
ATOM 1569 C CA . LEU A 1 195 ? -24.516 -12.595 55.661 1.00 96.69 195 LEU A CA 1
ATOM 1570 C C . LEU A 1 195 ? -23.482 -11.465 55.582 1.00 96.69 195 LEU A C 1
ATOM 1572 O O . LEU A 1 195 ? -23.149 -11.038 54.478 1.00 96.69 195 LEU A O 1
ATOM 1576 N N . GLU A 1 196 ? -22.941 -11.009 56.713 1.00 97.31 196 GLU A N 1
ATOM 1577 C CA . GLU A 1 196 ? -21.844 -10.034 56.774 1.00 97.31 196 GLU A CA 1
ATOM 1578 C C . GLU A 1 196 ? -20.579 -10.593 56.110 1.00 97.31 196 GLU A C 1
ATOM 1580 O O . GLU A 1 196 ? -19.997 -9.928 55.254 1.00 97.31 196 GLU A O 1
ATOM 1585 N N . ALA A 1 197 ? -20.199 -11.840 56.421 1.00 97.69 197 ALA A N 1
ATOM 1586 C CA . ALA A 1 197 ? -19.074 -12.513 55.775 1.00 97.69 197 ALA A CA 1
ATOM 1587 C C . ALA A 1 197 ? -19.269 -12.612 54.254 1.00 97.69 197 ALA A C 1
ATOM 1589 O O . ALA A 1 197 ? -18.418 -12.135 53.514 1.00 97.69 197 ALA A O 1
ATOM 1590 N N . ASN A 1 198 ? -20.408 -13.132 53.783 1.00 97.44 198 ASN A N 1
ATOM 1591 C CA . ASN A 1 198 ? -20.730 -13.246 52.354 1.00 97.44 198 ASN A CA 1
ATOM 1592 C C . ASN A 1 198 ? -20.776 -11.875 51.645 1.00 97.44 198 ASN A C 1
ATOM 1594 O O . ASN A 1 198 ? -20.354 -11.746 50.499 1.00 97.44 198 ASN A O 1
ATOM 1598 N N . THR A 1 199 ? -21.239 -10.826 52.332 1.00 97.12 199 THR A N 1
ATOM 1599 C CA . THR A 1 199 ? -21.256 -9.454 51.796 1.00 97.12 199 THR A CA 1
ATOM 1600 C C . THR A 1 199 ? -19.840 -8.896 51.644 1.00 97.12 199 THR A C 1
ATOM 1602 O O . THR A 1 199 ? -19.529 -8.320 50.603 1.00 97.12 199 THR A O 1
ATOM 1605 N N . ASN A 1 200 ? -18.953 -9.127 52.617 1.00 97.88 200 ASN A N 1
ATOM 1606 C CA . ASN A 1 200 ? -17.533 -8.773 52.508 1.00 97.88 200 ASN A CA 1
ATOM 1607 C C . ASN A 1 200 ? -16.839 -9.579 51.395 1.00 97.88 200 ASN A C 1
ATOM 1609 O O . ASN A 1 200 ? -16.140 -9.004 50.567 1.00 97.88 200 ASN A O 1
ATOM 1613 N N . ASP A 1 201 ? -17.110 -10.885 51.317 1.00 97.69 201 ASP A N 1
ATOM 1614 C CA . ASP A 1 201 ? -16.638 -11.790 50.262 1.00 97.69 201 ASP A CA 1
ATOM 1615 C C . ASP A 1 201 ? -17.055 -11.309 48.860 1.00 97.69 201 ASP A C 1
ATOM 1617 O O . ASP A 1 201 ? -16.315 -11.490 47.892 1.00 97.69 201 ASP A O 1
ATOM 1621 N N . LEU A 1 202 ? -18.254 -10.734 48.725 1.00 96.69 202 LEU A N 1
ATOM 1622 C CA . LEU A 1 202 ? -18.741 -10.136 47.481 1.00 96.69 202 LEU A CA 1
ATOM 1623 C C . LEU A 1 202 ? -18.074 -8.786 47.201 1.00 96.69 202 LEU A C 1
ATOM 1625 O O . LEU A 1 202 ? -17.679 -8.553 46.061 1.00 96.69 202 LEU A O 1
ATOM 1629 N N . HIS A 1 203 ? -17.904 -7.926 48.210 1.00 97.69 203 HIS A N 1
ATOM 1630 C CA . HIS A 1 203 ? -17.178 -6.663 48.059 1.00 97.69 203 HIS A CA 1
ATOM 1631 C C . HIS A 1 203 ? -15.731 -6.882 47.609 1.00 97.69 203 HIS A C 1
ATOM 1633 O O . HIS A 1 203 ? -15.328 -6.267 46.628 1.00 97.69 203 HIS A O 1
ATOM 1639 N N . GLU A 1 204 ? -14.991 -7.813 48.219 1.00 98.25 204 GLU A N 1
ATOM 1640 C CA . GLU A 1 204 ? -13.616 -8.122 47.804 1.00 98.25 204 GLU A CA 1
ATOM 1641 C C . GLU A 1 204 ? -13.566 -8.617 46.347 1.00 98.25 204 GLU A C 1
ATOM 1643 O O . GLU A 1 204 ? -12.722 -8.180 45.568 1.00 98.25 204 GLU A O 1
ATOM 1648 N N . LYS A 1 205 ? -14.520 -9.462 45.925 1.00 97.75 205 LYS A N 1
ATOM 1649 C CA . LYS A 1 205 ? -14.623 -9.910 44.522 1.00 97.75 205 LYS A CA 1
ATOM 1650 C C . LYS A 1 205 ? -14.962 -8.766 43.560 1.00 97.75 205 LYS A C 1
ATOM 1652 O O . LYS A 1 205 ? -14.474 -8.774 42.432 1.00 97.75 205 LYS A O 1
ATOM 1657 N N . PHE A 1 206 ? -15.768 -7.786 43.976 1.00 97.69 206 PHE A N 1
ATOM 1658 C CA . PHE A 1 206 ? -16.033 -6.588 43.173 1.00 97.69 206 PHE A CA 1
ATOM 1659 C C . PHE A 1 206 ? -14.817 -5.656 43.103 1.00 97.69 206 PHE A C 1
ATOM 1661 O O . PHE A 1 206 ? -14.520 -5.162 42.021 1.00 97.69 206 PHE A O 1
ATOM 1668 N N . GLU A 1 207 ? -14.082 -5.453 44.198 1.00 98.38 207 GLU A N 1
ATOM 1669 C CA . GLU A 1 207 ? -12.845 -4.658 44.209 1.00 98.38 207 GLU A CA 1
ATOM 1670 C C . GLU A 1 207 ? -11.748 -5.308 43.350 1.00 98.38 207 GLU A C 1
ATOM 1672 O O . GLU A 1 207 ? -11.134 -4.629 42.531 1.00 98.38 207 GLU A O 1
ATOM 1677 N N . GLN A 1 208 ? -11.568 -6.631 43.437 1.00 97.88 208 GLN A N 1
ATOM 1678 C CA . GLN A 1 208 ? -10.661 -7.385 42.560 1.00 97.88 208 GLN A CA 1
ATOM 1679 C C . GLN A 1 208 ? -11.064 -7.282 41.077 1.00 97.88 208 GLN A C 1
ATOM 1681 O O . GLN A 1 208 ? -10.202 -7.117 40.214 1.00 97.88 208 GLN A O 1
ATOM 1686 N N . ALA A 1 209 ? -12.364 -7.352 40.763 1.00 97.19 209 ALA A N 1
ATOM 1687 C CA . ALA A 1 209 ? -12.859 -7.210 39.393 1.00 97.19 209 ALA A CA 1
ATOM 1688 C C . ALA A 1 209 ? -12.705 -5.778 38.848 1.00 97.19 209 ALA A C 1
ATOM 1690 O O . ALA A 1 209 ? -12.386 -5.610 37.673 1.00 97.19 209 ALA A O 1
ATOM 1691 N N . LEU A 1 210 ? -12.893 -4.753 39.686 1.00 97.69 210 LEU A N 1
ATOM 1692 C CA . LEU A 1 210 ? -12.646 -3.357 39.318 1.00 97.69 210 LEU A CA 1
ATOM 1693 C C . LEU A 1 210 ? -11.155 -3.110 39.068 1.00 97.69 210 LEU A C 1
ATOM 1695 O O . LEU A 1 210 ? -10.814 -2.604 38.007 1.00 97.69 210 LEU A O 1
ATOM 1699 N N . ALA A 1 211 ? -10.272 -3.561 39.964 1.00 97.88 211 ALA A N 1
ATOM 1700 C CA . ALA A 1 211 ? -8.825 -3.429 39.790 1.00 97.88 211 ALA A CA 1
ATOM 1701 C C . ALA A 1 211 ? -8.308 -4.142 38.522 1.00 97.88 211 ALA A C 1
ATOM 1703 O O . ALA A 1 211 ? -7.422 -3.627 37.844 1.00 97.88 211 ALA A O 1
ATOM 1704 N N . HIS A 1 212 ? -8.886 -5.295 38.156 1.00 97.44 212 HIS A N 1
ATOM 1705 C CA . HIS A 1 212 ? -8.582 -5.959 36.883 1.00 97.44 212 HIS A CA 1
ATOM 1706 C C . HIS A 1 212 ? -9.051 -5.135 35.674 1.00 97.44 212 HIS A C 1
ATOM 1708 O O . HIS A 1 212 ? -8.335 -5.058 34.680 1.00 97.44 212 HIS A O 1
ATOM 1714 N N . LEU A 1 213 ? -10.243 -4.532 35.723 1.00 97.12 213 LEU A N 1
ATOM 1715 C CA . LEU A 1 213 ? -10.755 -3.697 34.629 1.00 97.12 213 LEU A CA 1
ATOM 1716 C C . LEU A 1 213 ? -9.982 -2.377 34.492 1.00 97.12 213 LEU A C 1
ATOM 1718 O O . LEU A 1 213 ? -9.777 -1.914 33.374 1.00 97.12 213 LEU A O 1
ATOM 1722 N N . GLU A 1 214 ? -9.522 -1.796 35.601 1.00 97.75 214 GLU A N 1
ATOM 1723 C CA . GLU A 1 214 ? -8.624 -0.636 35.604 1.00 97.75 214 GLU A CA 1
ATOM 1724 C C . GLU A 1 214 ? -7.263 -1.000 34.988 1.00 97.75 214 GLU A C 1
ATOM 1726 O O . GLU A 1 214 ? -6.823 -0.320 34.064 1.00 97.75 214 GLU A O 1
ATOM 1731 N N . GLN A 1 215 ? -6.652 -2.125 35.390 1.00 98.12 215 GLN A N 1
ATOM 1732 C CA . GLN A 1 215 ? -5.411 -2.614 34.773 1.00 98.12 215 GLN A CA 1
ATOM 1733 C C . GLN A 1 215 ? -5.583 -2.914 33.273 1.00 98.12 215 GLN A C 1
ATOM 1735 O O . GLN A 1 215 ? -4.736 -2.527 32.472 1.00 98.12 215 GLN A O 1
ATOM 1740 N N . GLU A 1 216 ? -6.670 -3.580 32.870 1.00 97.88 216 GLU A N 1
ATOM 1741 C CA . GLU A 1 216 ? -6.942 -3.872 31.456 1.00 97.88 216 GLU A CA 1
ATOM 1742 C C . GLU A 1 216 ? -7.152 -2.579 30.647 1.00 97.88 216 GLU A C 1
ATOM 1744 O O . GLU A 1 216 ? -6.706 -2.501 29.502 1.00 97.88 216 GLU A O 1
ATOM 1749 N N . SER A 1 217 ? -7.754 -1.541 31.242 1.00 97.56 217 SER A N 1
ATOM 1750 C CA . SER A 1 217 ? -7.870 -0.215 30.623 1.00 97.56 217 SER A CA 1
ATOM 1751 C C . SER A 1 217 ? -6.504 0.455 30.447 1.00 97.56 217 SER A C 1
ATOM 1753 O O . SER A 1 217 ? -6.194 0.884 29.338 1.00 97.56 217 SER A O 1
ATOM 1755 N N . ASP A 1 218 ? -5.667 0.493 31.489 1.00 98.25 218 ASP A N 1
ATOM 1756 C CA . ASP A 1 218 ? -4.315 1.072 31.430 1.00 98.25 218 ASP A CA 1
ATOM 1757 C C . ASP A 1 218 ? -3.424 0.342 30.402 1.00 98.25 218 ASP A C 1
ATOM 1759 O O . ASP A 1 218 ? -2.685 0.974 29.640 1.00 98.25 218 ASP A O 1
ATOM 1763 N N . GLU A 1 219 ? -3.516 -0.991 30.322 1.00 98.12 219 GLU A N 1
ATOM 1764 C CA . GLU A 1 219 ? -2.812 -1.795 29.314 1.00 98.12 219 GLU A CA 1
ATOM 1765 C C . GLU A 1 219 ? -3.304 -1.489 27.888 1.00 98.12 219 GLU A C 1
ATOM 1767 O O . GLU A 1 219 ? -2.494 -1.391 26.961 1.00 98.12 219 GLU A O 1
ATOM 1772 N N . LYS A 1 220 ? -4.616 -1.300 27.691 1.00 97.69 220 LYS A N 1
ATOM 1773 C CA . LYS A 1 220 ? -5.208 -0.965 26.384 1.00 97.69 220 LYS A CA 1
ATOM 1774 C C . LYS A 1 220 ? -4.897 0.468 25.952 1.00 97.69 220 LYS A C 1
ATOM 1776 O O . LYS A 1 220 ? -4.570 0.672 24.784 1.00 97.69 220 LYS A O 1
ATOM 1781 N N . ASP A 1 221 ? -4.915 1.438 26.861 1.00 98.38 221 ASP A N 1
ATOM 1782 C CA . ASP A 1 221 ? -4.476 2.808 26.567 1.00 98.38 221 ASP A CA 1
ATOM 1783 C C . ASP A 1 221 ? -2.969 2.850 26.247 1.00 98.38 221 ASP A C 1
ATOM 1785 O O . ASP A 1 221 ? -2.551 3.545 25.316 1.00 98.38 221 ASP A O 1
ATOM 1789 N N . GLY A 1 222 ? -2.154 2.029 26.921 1.00 98.00 222 GLY A N 1
ATOM 1790 C CA . GLY A 1 222 ? -0.745 1.813 26.575 1.00 98.00 222 GLY A CA 1
ATOM 1791 C C . GLY A 1 222 ? -0.542 1.255 25.158 1.00 98.00 222 GLY A C 1
ATOM 1792 O O . GLY A 1 222 ? 0.245 1.807 24.384 1.00 98.00 222 GLY A O 1
ATOM 1793 N N . GLU A 1 223 ? -1.282 0.207 24.779 1.00 98.12 223 GLU A N 1
ATOM 1794 C CA . GLU A 1 223 ? -1.295 -0.325 23.406 1.00 98.12 223 GLU A CA 1
ATOM 1795 C C . GLU A 1 223 ? -1.723 0.741 22.382 1.00 98.12 223 GLU A C 1
ATOM 1797 O O . GLU A 1 223 ? -1.101 0.871 21.327 1.00 98.12 223 GLU A O 1
ATOM 1802 N N . ILE A 1 224 ? -2.757 1.533 22.685 1.00 97.94 224 ILE A N 1
ATOM 1803 C CA . ILE A 1 224 ? -3.249 2.610 21.814 1.00 97.94 224 ILE A CA 1
ATOM 1804 C C . ILE A 1 224 ? -2.172 3.682 21.596 1.00 97.94 224 ILE A C 1
ATOM 1806 O O . ILE A 1 224 ? -1.974 4.112 20.459 1.00 97.94 224 ILE A O 1
ATOM 1810 N N . VAL A 1 225 ? -1.436 4.092 22.635 1.00 98.12 225 VAL A N 1
ATOM 1811 C CA . VAL A 1 225 ? -0.325 5.053 22.500 1.00 98.12 225 VAL A CA 1
ATOM 1812 C C . VAL A 1 225 ? 0.782 4.504 21.595 1.00 98.12 225 VAL A C 1
ATOM 1814 O O . VAL A 1 225 ? 1.196 5.195 20.664 1.00 98.12 225 VAL A O 1
ATOM 1817 N N . VAL A 1 226 ? 1.218 3.255 21.801 1.00 98.19 226 VAL A N 1
ATOM 1818 C CA . VAL A 1 226 ? 2.271 2.629 20.976 1.00 98.19 226 VAL A CA 1
ATOM 1819 C C . VAL A 1 226 ? 1.835 2.494 19.512 1.00 98.19 226 VAL A C 1
ATOM 1821 O O . VAL A 1 226 ? 2.594 2.857 18.612 1.00 98.19 226 VAL A O 1
ATOM 1824 N N . ASN A 1 227 ? 0.600 2.050 19.266 1.00 97.75 227 ASN A N 1
ATOM 1825 C CA . ASN A 1 227 ? 0.045 1.935 17.916 1.00 97.75 227 ASN A CA 1
ATOM 1826 C C . ASN A 1 227 ? -0.069 3.304 17.222 1.00 97.75 227 ASN A C 1
ATOM 1828 O O . ASN A 1 227 ? 0.238 3.420 16.037 1.00 97.75 227 ASN A O 1
ATOM 1832 N N . ASN A 1 228 ? -0.458 4.359 17.946 1.00 97.88 228 ASN A N 1
ATOM 1833 C CA . ASN A 1 228 ? -0.512 5.720 17.403 1.00 97.88 228 ASN A CA 1
ATOM 1834 C C . ASN A 1 228 ? 0.884 6.257 17.043 1.00 97.88 228 ASN A C 1
ATOM 1836 O O . ASN A 1 228 ? 1.038 6.892 16.000 1.00 97.88 228 ASN A O 1
ATOM 1840 N N . GLU A 1 229 ? 1.913 5.970 17.850 1.00 98.12 229 GLU A N 1
ATOM 1841 C CA . GLU A 1 229 ? 3.293 6.305 17.487 1.00 98.12 229 GLU A CA 1
ATOM 1842 C C . GLU A 1 229 ? 3.773 5.552 16.233 1.00 98.12 229 GLU A C 1
ATOM 1844 O O . GLU A 1 229 ? 4.505 6.123 15.424 1.00 98.12 229 GLU A O 1
ATOM 1849 N N . GLU A 1 230 ? 3.411 4.276 16.064 1.00 97.88 230 GLU A N 1
ATOM 1850 C CA . GLU A 1 230 ? 3.760 3.509 14.860 1.00 97.88 230 GLU A CA 1
ATOM 1851 C C . GLU A 1 230 ? 3.037 4.054 13.621 1.00 97.88 230 GLU A C 1
ATOM 1853 O O . GLU A 1 230 ? 3.676 4.278 12.593 1.00 97.88 230 GLU A O 1
ATOM 1858 N N . ILE A 1 231 ? 1.745 4.379 13.736 1.00 97.94 231 ILE A N 1
ATOM 1859 C CA . ILE A 1 231 ? 0.969 5.044 12.678 1.00 97.94 231 ILE A CA 1
ATOM 1860 C C . ILE A 1 231 ? 1.606 6.387 12.289 1.00 97.94 231 ILE A C 1
ATOM 1862 O O . ILE A 1 231 ? 1.715 6.674 11.096 1.00 97.94 231 ILE A O 1
ATOM 1866 N N . GLN A 1 232 ? 2.081 7.186 13.253 1.00 98.19 232 GLN A N 1
ATOM 1867 C CA . GLN A 1 232 ? 2.799 8.429 12.951 1.00 98.19 232 GLN A CA 1
ATOM 1868 C C . GLN A 1 232 ? 4.104 8.156 12.185 1.00 98.19 232 GLN A C 1
ATOM 1870 O O . GLN A 1 232 ? 4.325 8.757 11.136 1.00 98.19 232 GLN A O 1
ATOM 1875 N N . LYS A 1 233 ? 4.941 7.222 12.657 1.00 97.94 233 LYS A N 1
ATOM 1876 C CA . LYS A 1 233 ? 6.229 6.875 12.019 1.00 97.94 233 LYS A CA 1
ATOM 1877 C C . LYS A 1 233 ? 6.042 6.324 10.600 1.00 97.94 233 LYS A C 1
ATOM 1879 O O . LYS A 1 233 ? 6.835 6.632 9.714 1.00 97.94 233 LYS A O 1
ATOM 1884 N N . LEU A 1 234 ? 4.989 5.537 10.367 1.00 96.19 234 LEU A N 1
ATOM 1885 C CA . LEU A 1 234 ? 4.616 5.054 9.035 1.00 96.19 234 LEU A CA 1
ATOM 1886 C C . LEU A 1 234 ? 4.078 6.187 8.148 1.00 96.19 234 LEU A C 1
ATOM 1888 O O . LEU A 1 234 ? 4.415 6.238 6.969 1.00 96.19 234 LEU A O 1
ATOM 1892 N N . GLY A 1 235 ? 3.307 7.128 8.702 1.00 97.56 235 GLY A N 1
ATOM 1893 C CA . GLY A 1 235 ? 2.866 8.331 7.990 1.00 97.56 235 GLY A CA 1
ATOM 1894 C C . GLY A 1 235 ? 4.036 9.215 7.544 1.00 97.56 235 GLY A C 1
ATOM 1895 O O . GLY A 1 235 ? 4.096 9.612 6.384 1.00 97.56 235 GLY A O 1
ATOM 1896 N N . GLU A 1 236 ? 5.005 9.459 8.429 1.00 98.12 236 GLU A N 1
ATOM 1897 C CA . GLU A 1 236 ? 6.244 10.190 8.121 1.00 98.12 236 GLU A CA 1
ATOM 1898 C C . GLU A 1 236 ? 7.064 9.497 7.014 1.00 98.12 236 GLU A C 1
ATOM 1900 O O . GLU A 1 236 ? 7.590 10.166 6.124 1.00 98.12 236 GLU A O 1
ATOM 1905 N N . GLN A 1 237 ? 7.122 8.159 7.010 1.00 97.81 237 GLN A N 1
ATOM 1906 C CA . GLN A 1 237 ? 7.762 7.385 5.936 1.00 97.81 237 GLN A CA 1
ATOM 1907 C C . GLN A 1 237 ? 7.008 7.472 4.603 1.00 97.81 237 GLN A C 1
ATOM 1909 O O . GLN A 1 237 ? 7.651 7.566 3.559 1.00 97.81 237 GLN A O 1
ATOM 1914 N N . VAL A 1 238 ? 5.670 7.461 4.614 1.00 97.56 238 VAL A N 1
ATOM 1915 C CA . VAL A 1 238 ? 4.865 7.640 3.393 1.00 97.56 238 VAL A CA 1
ATOM 1916 C C . VAL A 1 238 ? 5.100 9.027 2.797 1.00 97.56 238 VAL A C 1
ATOM 1918 O O . VAL A 1 238 ? 5.409 9.102 1.613 1.00 97.56 238 VAL A O 1
ATOM 1921 N N . TYR A 1 239 ? 5.069 10.095 3.601 1.00 98.00 239 TYR A N 1
ATOM 1922 C CA . TYR A 1 239 ? 5.369 11.451 3.121 1.00 98.00 239 TYR A CA 1
ATOM 1923 C C . TYR A 1 239 ? 6.764 11.555 2.484 1.00 98.00 239 TYR A C 1
ATOM 1925 O O . TYR A 1 239 ? 6.892 12.091 1.387 1.00 98.00 239 TYR A O 1
ATOM 1933 N N . ALA A 1 240 ? 7.799 10.991 3.117 1.00 97.12 240 ALA A N 1
ATOM 1934 C CA . ALA A 1 240 ? 9.154 11.002 2.559 1.00 97.12 240 ALA A CA 1
ATOM 1935 C C . ALA A 1 240 ? 9.263 10.227 1.228 1.00 97.12 240 ALA A C 1
ATOM 1937 O O . ALA A 1 240 ? 9.988 10.644 0.325 1.00 97.12 240 ALA A O 1
ATOM 1938 N N . LEU A 1 241 ? 8.528 9.118 1.082 1.00 96.00 241 LEU A N 1
ATOM 1939 C CA . LEU A 1 241 ? 8.467 8.349 -0.165 1.00 96.00 241 LEU A CA 1
ATOM 1940 C C . LEU A 1 241 ? 7.626 9.045 -1.247 1.00 96.00 241 LEU A C 1
ATOM 1942 O O . LEU A 1 241 ? 7.916 8.879 -2.431 1.00 96.00 241 LEU A O 1
ATOM 1946 N N . GLU A 1 242 ? 6.603 9.817 -0.880 1.00 97.12 242 GLU A N 1
ATOM 1947 C CA . GLU A 1 242 ? 5.846 10.655 -1.816 1.00 97.12 242 GLU A CA 1
ATOM 1948 C C . GLU A 1 242 ? 6.721 11.805 -2.347 1.00 97.12 242 GLU A C 1
ATOM 1950 O O . GLU A 1 242 ? 6.808 11.972 -3.564 1.00 97.12 242 GLU A O 1
ATOM 1955 N N . GLU A 1 243 ? 7.471 12.495 -1.477 1.00 97.94 243 GLU A N 1
ATOM 1956 C CA . GLU A 1 243 ? 8.474 13.499 -1.878 1.00 97.94 243 GLU A CA 1
ATOM 1957 C C . GLU A 1 243 ? 9.570 12.901 -2.785 1.00 97.94 243 GLU A C 1
ATOM 1959 O O . GLU A 1 243 ? 9.923 13.501 -3.802 1.00 97.94 243 GLU A O 1
ATOM 1964 N N . GLU A 1 244 ? 10.083 11.699 -2.483 1.00 97.50 244 GLU A N 1
ATOM 1965 C CA . GLU A 1 244 ? 11.053 11.006 -3.348 1.00 97.50 244 GLU A CA 1
ATOM 1966 C C . GLU A 1 244 ? 10.453 10.652 -4.722 1.00 97.50 244 GLU A C 1
ATOM 1968 O O . GLU A 1 244 ? 11.109 10.837 -5.748 1.00 97.50 244 GLU A O 1
ATOM 1973 N N . ASN A 1 245 ? 9.195 10.198 -4.775 1.00 95.19 245 ASN A N 1
ATOM 1974 C CA . ASN A 1 245 ? 8.519 9.895 -6.040 1.00 95.19 245 ASN A CA 1
ATOM 1975 C C . ASN A 1 245 ? 8.287 11.147 -6.899 1.00 95.19 245 ASN A C 1
ATOM 1977 O O . ASN A 1 245 ? 8.422 11.061 -8.121 1.00 95.19 245 ASN A O 1
ATOM 1981 N N . ASP A 1 246 ? 7.951 12.288 -6.296 1.00 97.94 246 ASP A N 1
ATOM 1982 C CA . ASP A 1 246 ? 7.763 13.540 -7.036 1.00 97.94 246 ASP A CA 1
ATOM 1983 C C . ASP A 1 246 ? 9.098 14.136 -7.510 1.00 97.94 246 ASP A C 1
ATOM 1985 O O . ASP A 1 246 ? 9.194 14.517 -8.676 1.00 97.94 246 ASP A O 1
ATOM 1989 N N . MET A 1 247 ? 10.174 14.075 -6.711 1.00 97.19 247 MET A N 1
ATOM 1990 C CA . MET A 1 247 ? 11.526 14.403 -7.200 1.00 97.19 247 MET A CA 1
ATOM 1991 C C . MET A 1 247 ? 11.945 13.512 -8.381 1.00 97.19 247 MET A C 1
ATOM 1993 O O . MET A 1 247 ? 12.455 14.010 -9.384 1.00 97.19 247 MET A O 1
ATOM 1997 N N . ILE A 1 248 ? 11.690 12.200 -8.309 1.00 96.56 248 ILE A N 1
ATOM 1998 C CA . ILE A 1 248 ? 11.983 11.262 -9.405 1.00 96.56 248 ILE A CA 1
ATOM 1999 C C . ILE A 1 248 ? 11.160 11.595 -10.663 1.00 96.56 248 ILE A C 1
ATOM 2001 O O . ILE A 1 248 ? 11.673 11.464 -11.776 1.00 96.56 248 ILE A O 1
ATOM 2005 N N . ARG A 1 249 ? 9.907 12.054 -10.524 1.00 97.38 249 ARG A N 1
ATOM 2006 C CA . ARG A 1 249 ? 9.089 12.527 -11.658 1.00 97.38 249 ARG A CA 1
ATOM 2007 C C . ARG A 1 249 ? 9.681 13.782 -12.295 1.00 97.38 249 ARG A C 1
ATOM 2009 O O . ARG A 1 249 ? 9.849 13.787 -13.511 1.00 97.38 249 ARG A O 1
ATOM 2016 N N . GLU A 1 250 ? 10.049 14.789 -11.503 1.00 97.69 250 GLU A N 1
ATOM 2017 C CA . GLU A 1 250 ? 10.693 16.011 -12.007 1.00 97.69 250 GLU A CA 1
ATOM 2018 C C . GLU A 1 250 ? 12.028 15.706 -12.715 1.00 97.69 250 GLU A C 1
ATOM 2020 O O . GLU A 1 250 ? 12.308 16.256 -13.784 1.00 97.69 250 GLU A O 1
ATOM 2025 N N . GLU A 1 251 ? 12.837 14.780 -12.185 1.00 96.12 251 GLU A N 1
ATOM 2026 C CA . GLU A 1 251 ? 14.057 14.326 -12.863 1.00 96.12 251 GLU A CA 1
ATOM 2027 C C . GLU A 1 251 ? 13.764 13.588 -14.177 1.00 96.12 251 GLU A C 1
ATOM 2029 O O . GLU A 1 251 ? 14.448 13.840 -15.173 1.00 96.12 251 GLU A O 1
ATOM 2034 N N . PHE A 1 252 ? 12.746 12.721 -14.223 1.00 94.19 252 PHE A N 1
ATOM 2035 C CA . PHE A 1 252 ? 12.335 12.068 -15.467 1.00 94.19 252 PHE A CA 1
ATOM 2036 C C . PHE A 1 252 ? 11.830 13.073 -16.505 1.00 94.19 252 PHE A C 1
ATOM 2038 O O . PHE A 1 252 ? 12.239 12.981 -17.662 1.00 94.19 252 PHE A O 1
ATOM 2045 N N . GLU A 1 253 ? 10.982 14.032 -16.128 1.00 96.62 253 GLU A N 1
ATOM 2046 C CA . GLU A 1 253 ? 10.484 15.063 -17.048 1.00 96.62 253 GLU A CA 1
ATOM 2047 C C . GLU A 1 253 ? 11.639 15.909 -17.602 1.00 96.62 253 GLU A C 1
ATOM 2049 O O . GLU A 1 253 ? 11.754 16.052 -18.822 1.00 96.62 253 GLU A O 1
ATOM 2054 N N . ARG A 1 254 ? 12.580 16.342 -16.749 1.00 96.56 254 ARG A N 1
ATOM 2055 C CA . ARG A 1 254 ? 13.798 17.045 -17.183 1.00 96.56 254 ARG A CA 1
ATOM 2056 C C . ARG A 1 254 ? 14.645 16.214 -18.154 1.00 96.56 254 ARG A C 1
ATOM 2058 O O . ARG A 1 254 ? 15.098 16.742 -19.167 1.00 96.56 254 ARG A O 1
ATOM 2065 N N . VAL A 1 255 ? 14.852 14.922 -17.887 1.00 95.56 255 VAL A N 1
ATOM 2066 C CA . VAL A 1 255 ? 15.604 14.031 -18.794 1.00 95.56 255 VAL A CA 1
ATOM 2067 C C . VAL A 1 255 ? 14.869 13.835 -20.127 1.00 95.56 255 VAL A C 1
ATOM 2069 O O . VAL A 1 255 ? 15.513 13.800 -21.175 1.00 95.56 255 VAL A O 1
ATOM 2072 N N . TRP A 1 256 ? 13.534 13.773 -20.130 1.00 95.56 256 TRP A N 1
ATOM 2073 C CA . TRP A 1 256 ? 12.739 13.713 -21.362 1.00 95.56 256 TRP A CA 1
ATOM 2074 C C . TRP A 1 256 ? 12.808 15.010 -22.183 1.00 95.56 256 TRP A C 1
ATOM 2076 O O . TRP A 1 256 ? 12.873 14.932 -23.413 1.00 95.56 256 TRP A O 1
ATOM 2086 N N . GLU A 1 257 ? 12.845 16.185 -21.545 1.00 95.88 257 GLU A N 1
ATOM 2087 C CA . GLU A 1 257 ? 13.094 17.463 -22.229 1.00 95.88 257 GLU A CA 1
ATOM 2088 C C . GLU A 1 257 ? 14.528 17.556 -22.779 1.00 95.88 257 GLU A C 1
ATOM 2090 O O . GLU A 1 257 ? 14.729 17.978 -23.922 1.00 95.88 257 GLU A O 1
ATOM 2095 N N . GLU A 1 258 ? 15.529 17.119 -22.006 1.00 95.50 258 GLU A N 1
ATOM 2096 C CA . GLU A 1 258 ? 16.934 17.076 -22.429 1.00 95.50 258 GLU A CA 1
ATOM 2097 C C . GLU A 1 258 ? 17.126 16.138 -23.636 1.00 95.50 258 GLU A C 1
ATOM 2099 O O . GLU A 1 258 ? 17.662 16.573 -24.661 1.00 95.50 258 GLU A O 1
ATOM 2104 N N . GLU A 1 259 ? 16.604 14.905 -23.579 1.00 93.75 259 GLU A N 1
ATOM 2105 C CA . GLU A 1 259 ? 16.589 13.972 -24.714 1.00 93.75 259 GLU A CA 1
ATOM 2106 C C . GLU A 1 259 ? 15.811 14.525 -25.916 1.00 93.75 259 GLU A C 1
ATOM 2108 O O . GLU A 1 259 ? 16.252 14.371 -27.056 1.00 93.75 259 GLU A O 1
ATOM 2113 N N . GLY A 1 260 ? 14.657 15.162 -25.693 1.00 94.06 260 GLY A N 1
ATOM 2114 C CA . GLY A 1 260 ? 13.862 15.785 -26.752 1.00 94.06 260 GLY A CA 1
ATOM 2115 C C . GLY A 1 260 ? 14.668 16.844 -27.504 1.00 94.06 260 GLY A C 1
ATOM 2116 O O . GLY A 1 260 ? 14.821 16.765 -28.725 1.00 94.06 260 GLY A O 1
ATOM 2117 N N . GLY A 1 261 ? 15.281 17.768 -26.762 1.00 94.62 261 GLY A N 1
ATOM 2118 C CA . GLY A 1 261 ? 16.157 18.796 -27.316 1.00 94.62 261 GLY A CA 1
ATOM 2119 C C . GLY A 1 261 ? 17.411 18.233 -27.994 1.00 94.62 261 GLY A C 1
ATOM 2120 O O . GLY A 1 261 ? 17.878 18.805 -28.979 1.00 94.62 261 GLY A O 1
ATOM 2121 N N . GLU A 1 262 ? 17.972 17.112 -27.531 1.00 94.31 262 GLU A N 1
ATOM 2122 C CA . GLU A 1 262 ? 19.064 16.435 -28.244 1.00 94.31 262 GLU A CA 1
ATOM 2123 C C . GLU A 1 262 ? 18.607 15.775 -29.547 1.00 94.31 262 GLU A C 1
ATOM 2125 O O . GLU A 1 262 ? 19.283 15.934 -30.568 1.00 94.31 262 GLU A O 1
ATOM 2130 N N . ARG A 1 263 ? 17.444 15.109 -29.567 1.00 94.31 263 ARG A N 1
ATOM 2131 C CA . ARG A 1 263 ? 16.864 14.545 -30.797 1.00 94.31 263 ARG A CA 1
ATOM 2132 C C . ARG A 1 263 ? 16.605 15.639 -31.836 1.00 94.31 263 ARG A C 1
ATOM 2134 O O . ARG A 1 263 ? 17.023 15.475 -32.979 1.00 94.31 263 ARG A O 1
ATOM 2141 N N . GLU A 1 264 ? 16.028 16.778 -31.445 1.00 95.62 264 GLU A N 1
ATOM 2142 C CA . GLU A 1 264 ? 15.824 17.928 -32.343 1.00 95.62 264 GLU A CA 1
ATOM 2143 C C . GLU A 1 264 ? 17.147 18.475 -32.909 1.00 95.62 264 GLU A C 1
ATOM 2145 O O . GLU A 1 264 ? 17.265 18.704 -34.117 1.00 95.62 264 GLU A O 1
ATOM 2150 N N . ARG A 1 265 ? 18.183 18.634 -32.069 1.00 95.38 265 ARG A N 1
ATOM 2151 C CA . ARG A 1 265 ? 19.527 19.063 -32.513 1.00 95.38 265 ARG A CA 1
ATOM 2152 C C . ARG A 1 265 ? 20.142 18.065 -33.500 1.00 95.38 265 ARG A C 1
ATOM 2154 O O . ARG A 1 265 ? 20.762 18.482 -34.482 1.00 95.38 265 ARG A O 1
ATOM 2161 N N . LEU A 1 266 ? 19.971 16.763 -33.265 1.00 93.88 266 LEU A N 1
ATOM 2162 C CA . LEU A 1 266 ? 20.471 15.698 -34.137 1.00 93.88 266 LEU A CA 1
ATOM 2163 C C . LEU A 1 266 ? 19.697 15.612 -35.460 1.00 93.88 266 LEU A C 1
ATOM 2165 O O . LEU A 1 266 ? 20.323 15.419 -36.504 1.00 93.88 266 LEU A O 1
ATOM 2169 N N . GLU A 1 267 ? 18.376 15.811 -35.464 1.00 95.44 267 GLU A N 1
ATOM 2170 C CA . GLU A 1 267 ? 17.589 15.901 -36.700 1.00 95.44 267 GLU A CA 1
ATOM 2171 C C . GLU A 1 267 ? 17.950 17.145 -37.517 1.00 95.44 267 GLU A C 1
ATOM 2173 O O . GLU A 1 267 ? 18.190 17.027 -38.722 1.00 95.44 267 GLU A O 1
ATOM 2178 N N . ALA A 1 268 ? 18.094 18.311 -36.879 1.00 94.88 268 ALA A N 1
ATOM 2179 C CA . ALA A 1 268 ? 18.537 19.538 -37.540 1.00 94.88 268 ALA A CA 1
ATOM 2180 C C . ALA A 1 268 ? 19.940 19.382 -38.159 1.00 94.88 268 ALA A C 1
ATOM 2182 O O . ALA A 1 268 ? 20.162 19.748 -39.317 1.00 94.88 268 ALA A O 1
ATOM 2183 N N . LEU A 1 269 ? 20.881 18.764 -37.435 1.00 94.88 269 LEU A N 1
ATOM 2184 C CA . LEU A 1 269 ? 22.206 18.435 -37.966 1.00 94.88 269 LEU A CA 1
ATOM 2185 C C . LEU A 1 269 ? 22.122 17.414 -39.115 1.00 94.88 269 LEU A C 1
ATOM 2187 O O . LEU A 1 269 ? 22.808 17.570 -40.126 1.00 94.88 269 LEU A O 1
ATOM 2191 N N . SER A 1 270 ? 21.257 16.401 -39.001 1.00 94.94 270 SER A N 1
ATOM 2192 C CA . SER A 1 270 ? 21.008 15.410 -40.054 1.00 94.94 270 SER A CA 1
ATOM 2193 C C . SER A 1 270 ? 20.463 16.057 -41.330 1.00 94.94 270 SER A C 1
ATOM 2195 O O . SER A 1 270 ? 20.922 15.716 -42.419 1.00 94.94 270 SER A O 1
ATOM 2197 N N . ALA A 1 271 ? 19.533 17.010 -41.216 1.00 95.81 271 ALA A N 1
ATOM 2198 C CA . ALA A 1 271 ? 19.005 17.781 -42.340 1.00 95.81 271 ALA A CA 1
ATOM 2199 C C . ALA A 1 271 ? 20.114 18.595 -43.027 1.00 95.81 271 ALA A C 1
ATOM 2201 O O . ALA A 1 271 ? 20.363 18.407 -44.216 1.00 95.81 271 ALA A O 1
ATOM 2202 N N . VAL A 1 272 ? 20.884 19.383 -42.268 1.00 95.62 272 VAL A N 1
ATOM 2203 C CA . VAL A 1 272 ? 22.013 20.169 -42.806 1.00 95.62 272 VAL A CA 1
ATOM 2204 C C . VAL A 1 272 ? 23.076 19.282 -43.474 1.00 95.62 272 VAL A C 1
ATOM 2206 O O . VAL A 1 272 ? 23.686 19.684 -44.468 1.00 95.62 272 VAL A O 1
ATOM 2209 N N . LEU A 1 273 ? 23.315 18.068 -42.966 1.00 93.25 273 LEU A N 1
ATOM 2210 C CA . LEU A 1 273 ? 24.225 17.102 -43.592 1.00 93.25 273 LEU A CA 1
ATOM 2211 C C . LEU A 1 273 ? 23.637 16.466 -44.863 1.00 93.25 273 LEU A C 1
ATOM 2213 O O . LEU A 1 273 ? 24.378 16.278 -45.828 1.00 93.25 273 LEU A O 1
ATOM 2217 N N . LYS A 1 274 ? 22.328 16.182 -44.905 1.00 95.62 274 LYS A N 1
ATOM 2218 C CA . LYS A 1 274 ? 21.621 15.714 -46.114 1.00 95.62 274 LYS A CA 1
ATOM 2219 C C . LYS A 1 274 ? 21.657 16.773 -47.218 1.00 95.62 274 LYS A C 1
ATOM 2221 O O . LYS A 1 274 ? 22.007 16.435 -48.346 1.00 95.62 274 LYS A O 1
ATOM 2226 N N . ASP A 1 275 ? 21.404 18.038 -46.888 1.00 96.06 275 ASP A N 1
ATOM 2227 C CA . ASP A 1 275 ? 21.433 19.154 -47.841 1.00 96.06 275 ASP A CA 1
ATOM 2228 C C . ASP A 1 275 ? 22.844 19.396 -48.390 1.00 96.06 275 ASP A C 1
ATOM 2230 O O . ASP A 1 275 ? 23.034 19.524 -49.600 1.00 96.06 275 ASP A O 1
ATOM 2234 N N . LYS A 1 276 ? 23.871 19.365 -47.527 1.00 95.31 276 LYS A N 1
ATOM 2235 C CA . LYS A 1 276 ? 25.278 19.421 -47.963 1.00 95.31 276 LYS A CA 1
ATOM 2236 C C . LYS A 1 276 ? 25.648 18.238 -48.858 1.00 95.31 276 LYS A C 1
ATOM 2238 O O . LYS A 1 276 ? 26.317 18.436 -49.868 1.00 95.31 276 LYS A O 1
ATOM 2243 N N . LEU A 1 277 ? 25.199 17.024 -48.533 1.00 93.50 277 LEU A N 1
ATOM 2244 C CA . LEU A 1 277 ? 25.438 15.839 -49.359 1.00 93.50 277 LEU A CA 1
ATOM 2245 C C . LEU A 1 277 ? 24.718 15.927 -50.715 1.00 93.50 277 LEU A C 1
ATOM 2247 O O . LEU A 1 277 ? 25.283 15.509 -51.723 1.00 93.50 277 LEU A O 1
ATOM 2251 N N . ALA A 1 278 ? 23.505 16.482 -50.763 1.00 95.38 278 ALA A N 1
ATOM 2252 C CA . ALA A 1 278 ? 22.783 16.740 -52.007 1.00 95.38 278 ALA A CA 1
ATOM 2253 C C . ALA A 1 278 ? 23.493 17.807 -52.857 1.00 95.38 278 ALA A C 1
ATOM 2255 O O . ALA A 1 278 ? 23.698 17.598 -54.050 1.00 95.38 278 ALA A O 1
ATOM 2256 N N . SER A 1 279 ? 23.951 18.896 -52.233 1.00 95.81 279 SER A N 1
ATOM 2257 C CA . SER A 1 279 ? 24.722 19.961 -52.883 1.00 95.81 279 SER A CA 1
ATOM 2258 C C . SER A 1 279 ? 26.038 19.447 -53.484 1.00 95.81 279 SER A C 1
ATOM 2260 O O . SER A 1 279 ? 26.311 19.689 -54.657 1.00 95.81 279 SER A O 1
ATOM 2262 N N . VAL A 1 280 ? 26.812 18.655 -52.732 1.00 93.88 280 VAL A N 1
ATOM 2263 C CA . VAL A 1 280 ? 28.056 18.038 -53.228 1.00 93.88 280 VAL A CA 1
ATOM 2264 C C . VAL A 1 280 ? 27.781 17.004 -54.327 1.00 93.88 280 VAL A C 1
ATOM 2266 O O . VAL A 1 280 ? 28.554 16.912 -55.276 1.00 93.88 280 VAL A O 1
ATOM 2269 N N . LYS A 1 281 ? 26.671 16.253 -54.259 1.00 95.12 281 LYS A N 1
ATOM 2270 C CA . LYS A 1 281 ? 26.260 15.351 -55.351 1.00 95.12 281 LYS A CA 1
ATOM 2271 C C . LYS A 1 281 ? 25.888 16.107 -56.626 1.00 95.12 281 LYS A C 1
ATOM 2273 O O . LYS A 1 281 ? 26.266 15.653 -57.699 1.00 95.12 281 LYS A O 1
ATOM 2278 N N . ALA A 1 282 ? 25.199 17.244 -56.519 1.00 95.50 282 ALA A N 1
ATOM 2279 C CA . ALA A 1 282 ? 24.889 18.095 -57.667 1.00 95.50 282 ALA A CA 1
ATOM 2280 C C . ALA A 1 282 ? 26.174 18.644 -58.308 1.00 95.50 282 ALA A C 1
ATOM 2282 O O . ALA A 1 282 ? 26.381 18.448 -59.498 1.00 95.50 282 ALA A O 1
ATOM 2283 N N . GLN A 1 283 ? 27.091 19.200 -57.508 1.00 95.12 283 GLN A N 1
ATOM 2284 C CA . GLN A 1 283 ? 28.403 19.664 -57.985 1.00 95.12 283 GLN A CA 1
ATOM 2285 C C . GLN A 1 283 ? 29.231 18.543 -58.634 1.00 95.12 283 GLN A C 1
ATOM 2287 O O . GLN A 1 283 ? 29.917 18.769 -59.629 1.00 95.12 283 GLN A O 1
ATOM 2292 N N . LEU A 1 284 ? 29.174 17.321 -58.092 1.00 94.31 284 LEU A N 1
ATOM 2293 C CA . LEU A 1 284 ? 29.859 16.164 -58.672 1.00 94.31 284 LEU A CA 1
ATOM 2294 C C . LEU A 1 284 ? 29.234 15.731 -60.007 1.00 94.31 284 LEU A C 1
ATOM 2296 O O . LEU A 1 284 ? 29.975 15.364 -60.918 1.00 94.31 284 LEU A O 1
ATOM 2300 N N . GLN A 1 285 ? 27.906 15.795 -60.139 1.00 95.94 285 GLN A N 1
ATOM 2301 C CA . GLN A 1 285 ? 27.220 15.554 -61.410 1.00 95.94 285 GLN A CA 1
ATOM 2302 C C . GLN A 1 285 ? 27.571 16.636 -62.436 1.00 95.94 285 GLN A C 1
ATOM 2304 O O . GLN A 1 285 ? 28.047 16.288 -63.506 1.00 95.94 285 GLN A O 1
ATOM 2309 N N . GLU A 1 286 ? 27.470 17.924 -62.088 1.00 96.00 286 GLU A N 1
ATOM 2310 C CA . GLU A 1 286 ? 27.860 19.047 -62.958 1.00 96.00 286 GLU A CA 1
ATOM 2311 C C . GLU A 1 286 ? 29.307 18.900 -63.463 1.00 96.00 286 GLU A C 1
ATOM 2313 O O . GLU A 1 286 ? 29.577 19.055 -64.652 1.00 96.00 286 GLU A O 1
ATOM 2318 N N . MET A 1 287 ? 30.246 18.532 -62.584 1.00 93.19 287 MET A N 1
ATOM 2319 C CA . MET A 1 287 ? 31.642 18.275 -62.963 1.00 93.19 287 MET A CA 1
ATOM 2320 C C . MET A 1 287 ? 31.823 17.019 -63.832 1.00 93.19 287 MET A C 1
ATOM 2322 O O . MET A 1 287 ? 32.756 16.974 -64.636 1.00 93.19 287 MET A O 1
ATOM 2326 N N . THR A 1 288 ? 30.953 16.015 -63.689 1.00 95.00 288 THR A N 1
ATOM 2327 C CA . THR A 1 288 ? 30.947 14.805 -64.528 1.00 95.00 288 THR A CA 1
ATOM 2328 C C . THR A 1 288 ? 30.389 15.123 -65.913 1.00 95.00 288 THR A C 1
ATOM 2330 O O . THR A 1 288 ? 31.050 14.829 -66.903 1.00 95.00 288 THR A O 1
ATOM 2333 N N . ASP A 1 289 ? 29.254 15.819 -65.990 1.00 95.62 289 ASP A N 1
ATOM 2334 C CA . ASP A 1 289 ? 28.621 16.265 -67.236 1.00 95.62 289 ASP A CA 1
ATOM 2335 C C . ASP A 1 289 ? 29.575 17.171 -68.040 1.00 95.62 289 ASP A C 1
ATOM 2337 O O . ASP A 1 289 ? 29.759 16.981 -69.243 1.00 95.62 289 ASP A O 1
ATOM 2341 N N . LEU A 1 290 ? 30.264 18.107 -67.369 1.00 95.12 290 LEU A N 1
ATOM 2342 C CA . LEU A 1 290 ? 31.301 18.952 -67.976 1.00 95.12 290 LEU A CA 1
ATOM 2343 C C . LEU A 1 290 ? 32.509 18.144 -68.472 1.00 95.12 290 LEU A C 1
ATOM 2345 O O . LEU A 1 290 ? 33.050 18.450 -69.538 1.00 95.12 290 LEU A O 1
ATOM 2349 N N . TYR A 1 291 ? 32.945 17.119 -67.733 1.00 94.00 291 TYR A N 1
ATOM 2350 C CA . TYR A 1 291 ? 34.031 16.235 -68.166 1.00 94.00 291 TYR A CA 1
ATOM 2351 C C . TYR A 1 291 ? 33.626 15.381 -69.376 1.00 94.00 291 TYR A C 1
ATOM 2353 O O . TYR A 1 291 ? 34.393 15.276 -70.336 1.00 94.00 291 TYR A O 1
ATOM 2361 N N . GLU A 1 292 ? 32.415 14.818 -69.375 1.00 95.94 292 GLU A N 1
ATOM 2362 C CA . GLU A 1 292 ? 31.869 14.074 -70.511 1.00 95.94 292 GLU A CA 1
ATOM 2363 C C . GLU A 1 292 ? 31.709 14.970 -71.743 1.00 95.94 292 GLU A C 1
ATOM 2365 O O . GLU A 1 292 ? 32.120 14.567 -72.832 1.00 95.94 292 GLU A O 1
ATOM 2370 N N . GLN A 1 293 ? 31.215 16.202 -71.582 1.00 95.44 293 GLN A N 1
ATOM 2371 C CA . GLN A 1 293 ? 31.147 17.183 -72.666 1.00 95.44 293 GLN A CA 1
ATOM 2372 C C . GLN A 1 293 ? 32.543 17.498 -73.221 1.00 95.44 293 GLN A C 1
ATOM 2374 O O . GLN A 1 293 ? 32.752 17.413 -74.429 1.00 95.44 293 GLN A O 1
ATOM 2379 N N . CYS A 1 294 ? 33.524 17.790 -72.360 1.00 92.69 294 CYS A N 1
ATOM 2380 C CA . CYS A 1 294 ? 34.896 18.062 -72.800 1.00 92.69 294 CYS A CA 1
ATOM 2381 C C . CYS A 1 294 ? 35.520 16.855 -73.521 1.00 92.69 294 CYS A C 1
ATOM 2383 O O . CYS A 1 294 ? 36.240 17.029 -74.503 1.00 92.69 294 CYS A O 1
ATOM 2385 N N . SER A 1 295 ? 35.227 15.631 -73.074 1.00 95.19 295 SER A N 1
ATOM 2386 C CA . SER A 1 295 ? 35.656 14.393 -73.733 1.00 95.19 295 SER A CA 1
ATOM 2387 C C . SER A 1 295 ? 35.015 14.232 -75.120 1.00 95.19 295 SER A C 1
ATOM 2389 O O . SER A 1 295 ? 35.712 13.951 -76.097 1.00 95.19 295 SER A O 1
ATOM 2391 N N . GLN A 1 296 ? 33.709 14.494 -75.245 1.00 94.81 296 GLN A N 1
ATOM 2392 C CA . GLN A 1 296 ? 32.990 14.487 -76.525 1.00 94.81 296 GLN A CA 1
ATOM 2393 C C . GLN A 1 296 ? 33.521 15.558 -77.491 1.00 94.81 296 GLN A C 1
ATOM 2395 O O . GLN A 1 296 ? 33.753 15.255 -78.662 1.00 94.81 296 GLN A O 1
ATOM 2400 N N . ASP A 1 297 ? 33.788 16.775 -77.010 1.00 94.12 297 ASP A N 1
ATOM 2401 C CA . ASP A 1 297 ? 34.390 17.846 -77.808 1.00 94.12 297 ASP A CA 1
ATOM 2402 C C . ASP A 1 297 ? 35.812 17.477 -78.268 1.00 94.12 297 ASP A C 1
ATOM 2404 O O . ASP A 1 297 ? 36.142 17.657 -79.442 1.00 94.12 297 ASP A O 1
ATOM 2408 N N . ILE A 1 298 ? 36.643 16.883 -77.400 1.00 92.31 298 ILE A N 1
ATOM 2409 C CA . ILE A 1 298 ? 37.978 16.374 -77.766 1.00 92.31 298 ILE A CA 1
ATOM 2410 C C . ILE A 1 298 ? 37.877 15.293 -78.853 1.00 92.31 298 ILE A C 1
ATOM 2412 O O . ILE A 1 298 ? 38.616 15.356 -79.837 1.00 92.31 298 ILE A O 1
ATOM 2416 N N . LEU A 1 299 ? 36.946 14.341 -78.734 1.00 93.56 299 LEU A N 1
ATOM 2417 C CA . LEU A 1 299 ? 36.715 13.305 -79.749 1.00 93.56 299 LEU A CA 1
ATOM 2418 C C . LEU A 1 299 ? 36.214 13.898 -81.077 1.00 93.56 299 LEU A C 1
ATOM 2420 O O . LEU A 1 299 ? 36.693 13.510 -82.144 1.00 93.56 299 LEU A O 1
ATOM 2424 N N . ALA A 1 300 ? 35.316 14.885 -81.037 1.00 93.62 300 ALA A N 1
ATOM 2425 C CA . ALA A 1 300 ? 34.851 15.599 -82.225 1.00 93.62 300 ALA A CA 1
ATOM 2426 C C . ALA A 1 300 ? 35.978 16.409 -82.892 1.00 93.62 300 ALA A C 1
ATOM 2428 O O . ALA A 1 300 ? 36.076 16.453 -84.121 1.00 93.62 300 ALA A O 1
ATOM 2429 N N . HIS A 1 301 ? 36.866 17.021 -82.103 1.00 91.69 301 HIS A N 1
ATOM 2430 C CA . HIS A 1 301 ? 38.077 17.664 -82.608 1.00 91.69 301 HIS A CA 1
ATOM 2431 C C . HIS A 1 301 ? 39.067 16.653 -83.205 1.00 91.69 301 HIS A C 1
ATOM 2433 O O . HIS A 1 301 ? 39.638 16.949 -84.255 1.00 91.69 301 HIS A O 1
ATOM 2439 N N . HIS A 1 302 ? 39.220 15.460 -82.619 1.00 90.69 302 HIS A N 1
ATOM 2440 C CA . HIS A 1 302 ? 40.060 14.391 -83.168 1.00 90.69 302 HIS A CA 1
ATOM 2441 C C . HIS A 1 302 ? 39.518 13.871 -84.509 1.00 90.69 302 HIS A C 1
ATOM 2443 O O . HIS A 1 302 ? 40.272 13.816 -85.476 1.00 90.69 302 HIS A O 1
ATOM 2449 N N . SER A 1 303 ? 38.208 13.603 -84.624 1.00 92.88 303 SER A N 1
ATOM 2450 C CA . SER A 1 303 ? 37.581 13.196 -85.899 1.00 92.88 303 SER A CA 1
ATOM 2451 C C . SER A 1 303 ? 37.816 14.235 -86.996 1.00 92.88 303 SER A C 1
ATOM 2453 O O . SER A 1 303 ? 38.301 13.902 -88.075 1.00 92.88 303 SER A O 1
ATOM 2455 N N . ARG A 1 304 ? 37.590 15.524 -86.694 1.00 92.38 304 ARG A N 1
ATOM 2456 C CA . ARG A 1 304 ? 37.868 16.629 -87.629 1.00 92.38 304 ARG A CA 1
ATOM 2457 C C . ARG A 1 304 ? 39.351 16.713 -88.008 1.00 92.38 304 ARG A C 1
ATOM 2459 O O . ARG A 1 304 ? 39.664 17.015 -89.156 1.00 92.38 304 ARG A O 1
ATOM 2466 N N . GLN A 1 305 ? 40.271 16.457 -87.075 1.00 90.88 305 GLN A N 1
ATOM 2467 C CA . GLN A 1 305 ? 41.710 16.418 -87.364 1.00 90.88 305 GLN A CA 1
ATOM 2468 C C . GLN A 1 305 ? 42.086 15.222 -88.249 1.00 90.88 305 GLN A C 1
ATOM 2470 O O . GLN A 1 305 ? 42.867 15.400 -89.180 1.00 90.88 305 GLN A O 1
ATOM 2475 N N . GLU A 1 306 ? 41.502 14.041 -88.036 1.00 91.62 306 GLU A N 1
ATOM 2476 C CA . GLU A 1 306 ? 41.680 12.884 -88.922 1.00 91.62 306 GLU A CA 1
ATOM 2477 C C . GLU A 1 306 ? 41.087 13.121 -90.319 1.00 91.62 306 GLU A C 1
ATOM 2479 O O . GLU A 1 306 ? 41.700 12.758 -91.319 1.00 91.62 306 GLU A O 1
ATOM 2484 N N . GLU A 1 307 ? 39.905 13.732 -90.417 1.00 91.06 307 GLU A N 1
ATOM 2485 C CA . GLU A 1 307 ? 39.271 14.108 -91.687 1.00 91.06 307 GLU A CA 1
ATOM 2486 C C . GLU A 1 307 ? 40.138 15.109 -92.464 1.00 91.06 307 GLU A C 1
ATOM 2488 O O . GLU A 1 307 ? 40.393 14.914 -93.655 1.00 91.06 307 GLU A O 1
ATOM 2493 N N . LEU A 1 308 ? 40.666 16.133 -91.784 1.00 91.19 308 LEU A N 1
ATOM 2494 C CA . LEU A 1 308 ? 41.615 17.084 -92.364 1.00 91.19 308 LEU A CA 1
ATOM 2495 C C . LEU A 1 308 ? 42.937 16.409 -92.758 1.00 91.19 308 LEU A C 1
ATOM 2497 O O . LEU A 1 308 ? 43.460 16.707 -93.831 1.00 91.19 308 LEU A O 1
ATOM 2501 N N . ALA A 1 309 ? 43.458 15.478 -91.954 1.00 90.62 309 ALA A N 1
ATOM 2502 C CA . ALA A 1 309 ? 44.659 14.713 -92.284 1.00 90.62 309 ALA A CA 1
ATOM 2503 C C . ALA A 1 309 ? 44.448 13.853 -93.541 1.00 90.62 309 ALA A C 1
ATOM 2505 O O . ALA A 1 309 ? 45.219 13.975 -94.489 1.00 90.62 309 ALA A O 1
ATOM 2506 N N . ARG A 1 310 ? 43.350 13.086 -93.614 1.00 90.38 310 ARG A N 1
ATOM 2507 C CA . ARG A 1 310 ? 42.943 12.314 -94.807 1.00 90.38 310 ARG A CA 1
ATOM 2508 C C . ARG A 1 310 ? 42.782 13.213 -96.036 1.00 90.38 310 ARG A C 1
ATOM 2510 O O . ARG A 1 310 ? 43.194 12.843 -97.132 1.00 90.38 310 ARG A O 1
ATOM 2517 N N . HIS A 1 311 ? 42.211 14.408 -95.874 1.00 88.00 311 HIS A N 1
ATOM 2518 C CA . HIS A 1 311 ? 42.072 15.376 -96.963 1.00 88.00 311 HIS A CA 1
ATOM 2519 C C . HIS A 1 311 ? 43.432 15.926 -97.432 1.00 88.00 311 HIS A C 1
ATOM 2521 O O . HIS A 1 311 ? 43.665 16.044 -98.634 1.00 88.00 311 HIS A O 1
ATOM 2527 N N . VAL A 1 312 ? 44.360 16.204 -96.511 1.00 90.75 312 VAL A N 1
ATOM 2528 C CA . VAL A 1 312 ? 45.742 16.599 -96.834 1.00 90.75 312 VAL A CA 1
ATOM 2529 C C . VAL A 1 312 ? 46.510 15.455 -97.504 1.00 90.75 312 VAL A C 1
ATOM 2531 O O . VAL A 1 312 ? 47.210 15.698 -98.483 1.00 90.75 312 VAL A O 1
ATOM 2534 N N . GLU A 1 313 ? 46.355 14.210 -97.052 1.00 90.88 313 GLU A N 1
ATOM 2535 C CA . GLU A 1 313 ? 46.941 13.028 -97.697 1.00 90.88 313 GLU A CA 1
ATOM 2536 C C . GLU A 1 313 ? 46.412 12.834 -99.123 1.00 90.88 313 GLU A C 1
ATOM 2538 O O . GLU A 1 313 ? 47.204 12.617 -100.043 1.00 90.88 313 GLU A O 1
ATOM 2543 N N . ASN A 1 314 ? 45.099 12.988 -99.331 1.00 91.25 314 ASN A N 1
ATOM 2544 C CA . ASN A 1 314 ? 44.477 12.941 -100.655 1.00 91.25 314 ASN A CA 1
ATOM 2545 C C . ASN A 1 314 ? 44.998 14.062 -101.567 1.00 91.25 314 ASN A C 1
ATOM 2547 O O . ASN A 1 314 ? 45.452 13.765 -102.671 1.00 91.25 314 ASN A O 1
ATOM 2551 N N . LEU A 1 315 ? 45.043 15.314 -101.094 1.00 89.00 315 LEU A N 1
ATOM 2552 C CA . LEU A 1 315 ? 45.633 16.440 -101.832 1.00 89.00 315 LEU A CA 1
ATOM 2553 C C . LEU A 1 315 ? 47.110 16.198 -102.176 1.00 89.00 315 LEU A C 1
ATOM 2555 O O . LEU A 1 315 ? 47.542 16.475 -103.291 1.00 89.00 315 LEU A O 1
ATOM 2559 N N . VAL A 1 316 ? 47.903 15.656 -101.248 1.00 92.19 316 VAL A N 1
ATOM 2560 C CA . VAL A 1 316 ? 49.313 15.314 -101.497 1.00 92.19 316 VAL A CA 1
ATOM 2561 C C . VAL A 1 316 ? 49.432 14.176 -102.515 1.00 92.19 316 VAL A C 1
ATOM 2563 O O . VAL A 1 316 ? 50.334 14.209 -103.353 1.00 92.19 316 VAL A O 1
ATOM 2566 N N . ALA A 1 317 ? 48.531 13.192 -102.497 1.00 90.25 317 ALA A N 1
ATOM 2567 C CA . ALA A 1 317 ? 48.479 12.131 -103.500 1.00 90.25 317 ALA A CA 1
ATOM 2568 C C . ALA A 1 317 ? 48.045 12.654 -104.881 1.00 90.25 317 ALA A C 1
ATOM 2570 O O . ALA A 1 317 ? 48.603 12.232 -105.891 1.00 90.25 317 ALA A O 1
ATOM 2571 N N . GLU A 1 318 ? 47.101 13.591 -104.949 1.00 89.00 318 GLU A N 1
ATOM 2572 C CA . GLU A 1 318 ? 46.685 14.258 -106.189 1.00 89.00 318 GLU A CA 1
ATOM 2573 C C . GLU A 1 318 ? 47.795 15.140 -106.761 1.00 89.00 318 GLU A C 1
ATOM 2575 O O . GLU A 1 318 ? 48.156 14.966 -107.920 1.00 89.00 318 GLU A O 1
ATOM 2580 N N . VAL A 1 319 ? 48.431 15.989 -105.949 1.00 88.00 319 VAL A N 1
ATOM 2581 C CA . VAL A 1 319 ? 49.582 16.809 -106.370 1.00 88.00 319 VAL A CA 1
ATOM 2582 C C . VAL A 1 319 ? 50.775 15.939 -106.788 1.00 88.00 319 VAL A C 1
ATOM 2584 O O . VAL A 1 319 ? 51.502 16.310 -107.706 1.00 88.00 319 VAL A O 1
ATOM 2587 N N . ARG A 1 320 ? 50.983 14.763 -106.174 1.00 88.88 320 ARG A N 1
ATOM 2588 C CA . ARG A 1 320 ? 51.978 13.781 -106.649 1.00 88.88 320 ARG A CA 1
ATOM 2589 C C . ARG A 1 320 ? 51.595 13.199 -108.008 1.00 88.88 320 ARG A C 1
ATOM 2591 O O . ARG A 1 320 ? 52.415 13.263 -108.914 1.00 88.88 320 ARG A O 1
ATOM 2598 N N . ARG A 1 321 ? 50.358 12.719 -108.189 1.00 88.69 321 ARG A N 1
ATOM 2599 C CA . ARG A 1 321 ? 49.868 12.218 -109.490 1.00 88.69 321 ARG A CA 1
ATOM 2600 C C . ARG A 1 321 ? 49.934 13.286 -110.579 1.00 88.69 321 ARG A C 1
ATOM 2602 O O . ARG A 1 321 ? 50.281 12.967 -111.710 1.00 88.69 321 ARG A O 1
ATOM 2609 N N . GLU A 1 322 ? 49.627 14.540 -110.252 1.00 87.38 322 GLU A N 1
ATOM 2610 C CA . GLU A 1 322 ? 49.710 15.653 -111.195 1.00 87.38 322 GLU A CA 1
ATOM 2611 C C . GLU A 1 322 ? 51.166 15.968 -111.560 1.00 87.38 322 GLU A C 1
ATOM 2613 O O . GLU A 1 322 ? 51.464 16.152 -112.736 1.00 87.38 322 GLU A O 1
ATOM 2618 N N . ARG A 1 323 ? 52.095 15.961 -110.593 1.00 85.94 323 ARG A N 1
ATOM 2619 C CA . ARG A 1 323 ? 53.536 16.085 -110.873 1.00 85.94 323 ARG A CA 1
ATOM 2620 C C . ARG A 1 323 ? 54.048 14.932 -111.724 1.00 85.94 323 ARG A C 1
ATOM 2622 O O . ARG A 1 323 ? 54.667 15.196 -112.740 1.00 85.94 323 ARG A O 1
ATOM 2629 N N . GLU A 1 324 ? 53.718 13.686 -111.391 1.00 89.19 324 GLU A N 1
ATOM 2630 C CA . GLU A 1 324 ? 54.073 12.523 -112.210 1.00 89.19 324 GLU A CA 1
ATOM 2631 C C . GLU A 1 324 ? 53.492 12.617 -113.630 1.00 89.19 324 GLU A C 1
ATOM 2633 O O . GLU A 1 324 ? 54.156 12.236 -114.590 1.00 89.19 324 GLU A O 1
ATOM 2638 N N . ALA A 1 325 ? 52.263 13.117 -113.790 1.00 87.12 325 ALA A N 1
ATOM 2639 C CA . ALA A 1 325 ? 51.661 13.336 -115.102 1.00 87.12 325 ALA A CA 1
ATOM 2640 C C . ALA A 1 325 ? 52.384 14.448 -115.880 1.00 87.12 325 ALA A C 1
ATOM 2642 O O . ALA A 1 325 ? 52.687 14.256 -117.056 1.00 87.12 325 ALA A O 1
ATOM 2643 N N . ARG A 1 326 ? 52.718 15.567 -115.220 1.00 84.81 326 ARG A N 1
ATOM 2644 C CA . ARG A 1 326 ? 53.498 16.670 -115.802 1.00 84.81 326 ARG A CA 1
ATOM 2645 C C . ARG A 1 326 ? 54.900 16.208 -116.204 1.00 84.81 326 ARG A C 1
ATOM 2647 O O . ARG A 1 326 ? 55.257 16.369 -117.362 1.00 84.81 326 ARG A O 1
ATOM 2654 N N . GLU A 1 327 ? 55.637 15.541 -115.316 1.00 88.06 327 GLU A N 1
ATOM 2655 C CA . GLU A 1 327 ? 56.969 14.968 -115.572 1.00 88.06 327 GLU A CA 1
ATOM 2656 C C . GLU A 1 327 ? 56.956 13.970 -116.742 1.00 88.06 327 GLU A C 1
ATOM 2658 O O . GLU A 1 327 ? 57.861 13.989 -117.576 1.00 88.06 327 GLU A O 1
ATOM 2663 N N . ARG A 1 328 ? 55.908 13.138 -116.864 1.00 86.44 328 ARG A N 1
ATOM 2664 C CA . ARG A 1 328 ? 55.707 12.278 -118.044 1.00 86.44 328 ARG A CA 1
ATOM 2665 C C . ARG A 1 328 ? 55.492 13.115 -119.304 1.00 86.44 328 ARG A C 1
ATOM 2667 O O . ARG A 1 328 ? 56.220 12.917 -120.266 1.00 86.44 328 ARG A O 1
ATOM 2674 N N . THR A 1 329 ? 54.586 14.097 -119.290 1.00 84.81 329 THR A N 1
ATOM 2675 C CA . THR A 1 329 ? 54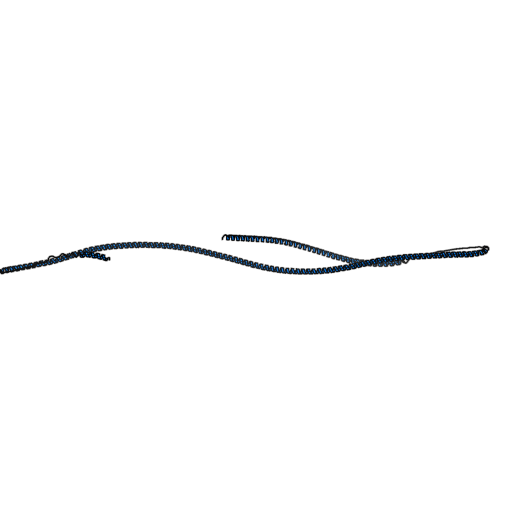.357 14.959 -120.466 1.00 84.81 329 THR A CA 1
ATOM 2676 C C . THR A 1 329 ? 55.579 15.800 -120.848 1.00 84.81 329 THR A C 1
ATOM 2678 O O . THR A 1 329 ? 55.826 15.982 -122.033 1.00 84.81 329 THR A O 1
ATOM 2681 N N . GLU A 1 330 ? 56.384 16.261 -119.888 1.00 86.62 330 GLU A N 1
ATOM 2682 C CA . GLU A 1 330 ? 57.648 16.969 -120.132 1.00 86.62 330 GLU A CA 1
ATOM 2683 C C . GLU A 1 330 ? 58.715 16.026 -120.707 1.00 86.62 330 GLU A C 1
ATOM 2685 O O . GLU A 1 330 ? 59.423 16.396 -121.642 1.00 86.62 330 GLU A O 1
ATOM 2690 N N . SER A 1 331 ? 58.797 14.788 -120.209 1.00 86.88 331 SER A N 1
ATOM 2691 C CA . SER A 1 331 ? 59.643 13.730 -120.773 1.00 86.88 331 SER A CA 1
ATOM 2692 C C . SER A 1 331 ? 59.237 13.383 -122.209 1.00 86.88 331 SER A C 1
ATOM 2694 O O . SER A 1 331 ? 60.098 13.291 -123.084 1.00 86.88 331 SER A O 1
ATOM 2696 N N . ASP A 1 332 ? 57.940 13.222 -122.471 1.00 87.62 332 ASP A N 1
ATOM 2697 C CA . ASP A 1 332 ? 57.399 12.889 -123.790 1.00 87.62 332 ASP A CA 1
ATOM 2698 C C . ASP A 1 332 ? 57.597 14.040 -124.786 1.00 87.62 332 ASP A C 1
ATOM 2700 O O . ASP A 1 332 ? 58.004 13.802 -125.922 1.00 87.62 332 ASP A O 1
ATOM 2704 N N . LEU A 1 333 ? 57.417 15.292 -124.351 1.00 84.69 333 LEU A N 1
ATOM 2705 C CA . LEU A 1 333 ? 57.688 16.484 -125.159 1.00 84.69 333 LEU A CA 1
ATOM 2706 C C . LEU A 1 333 ? 59.194 16.620 -125.442 1.00 84.69 333 LEU A C 1
ATOM 2708 O O . LEU A 1 333 ? 59.582 16.797 -126.593 1.00 84.69 333 LEU A O 1
ATOM 2712 N N . ALA A 1 334 ? 60.059 16.397 -124.447 1.00 86.00 334 ALA A N 1
ATOM 2713 C CA . ALA A 1 334 ? 61.510 16.356 -124.644 1.00 86.00 334 ALA A CA 1
ATOM 2714 C C . ALA A 1 334 ? 61.973 15.180 -125.531 1.00 86.00 334 ALA A C 1
ATOM 2716 O O . ALA A 1 334 ? 63.024 15.268 -126.167 1.00 86.00 334 ALA A O 1
ATOM 2717 N N . ASN A 1 335 ? 61.222 14.076 -125.592 1.00 86.12 335 ASN A N 1
ATOM 2718 C CA . ASN A 1 335 ? 61.457 12.989 -126.543 1.00 86.12 335 ASN A CA 1
ATOM 2719 C C . ASN A 1 335 ? 61.012 13.383 -127.957 1.00 86.12 335 ASN A C 1
ATOM 2721 O O . ASN A 1 335 ? 61.800 13.225 -128.886 1.00 86.12 335 ASN A O 1
ATOM 2725 N N . ALA A 1 336 ? 59.825 13.973 -128.114 1.00 82.50 336 ALA A N 1
ATOM 2726 C CA . ALA A 1 336 ? 59.342 14.492 -129.392 1.00 82.50 336 ALA A CA 1
ATOM 2727 C C . ALA A 1 336 ? 60.276 15.574 -129.967 1.00 82.50 336 ALA A C 1
ATOM 2729 O O . ALA A 1 336 ? 60.590 15.540 -131.156 1.00 82.50 336 ALA A O 1
ATOM 2730 N N . ASP A 1 337 ? 60.807 16.469 -129.126 1.00 84.81 337 ASP A N 1
ATOM 2731 C CA . ASP A 1 337 ? 61.839 17.439 -129.508 1.00 84.81 337 ASP A CA 1
ATOM 2732 C C . ASP A 1 337 ? 63.112 16.740 -130.005 1.00 84.81 337 ASP A C 1
ATOM 2734 O O . ASP A 1 337 ? 63.619 17.081 -131.072 1.00 84.81 337 ASP A O 1
ATOM 2738 N N . ARG A 1 338 ? 63.623 15.728 -129.284 1.00 84.19 338 ARG A N 1
ATOM 2739 C CA . ARG A 1 338 ? 64.799 14.942 -129.717 1.00 84.19 338 ARG A CA 1
ATOM 2740 C C . ARG A 1 338 ? 64.551 14.212 -131.033 1.00 84.19 338 ARG A C 1
ATOM 2742 O O . ARG A 1 338 ? 65.470 14.121 -131.846 1.00 84.19 338 ARG A O 1
ATOM 2749 N N . GLU A 1 339 ? 63.351 13.679 -131.241 1.00 83.56 339 GLU A N 1
ATOM 2750 C CA . GLU A 1 339 ? 62.974 12.994 -132.476 1.00 83.56 339 GLU A CA 1
ATOM 2751 C C . GLU A 1 339 ? 62.878 13.981 -133.638 1.00 83.56 339 GLU A C 1
ATOM 2753 O O . GLU A 1 339 ? 63.578 13.791 -134.629 1.00 83.56 339 GLU A O 1
ATOM 2758 N N . HIS A 1 340 ? 62.140 15.082 -133.491 1.00 81.94 340 HIS A N 1
ATOM 2759 C CA . HIS A 1 340 ? 62.061 16.161 -134.478 1.00 81.94 340 HIS A CA 1
ATOM 2760 C C . HIS A 1 340 ? 63.444 16.750 -134.804 1.00 81.94 340 HIS A C 1
ATOM 2762 O O . HIS A 1 340 ? 63.786 16.941 -135.967 1.00 81.94 340 HIS A O 1
ATOM 2768 N N . ASP A 1 341 ? 64.301 16.960 -133.807 1.00 83.38 341 ASP A N 1
ATOM 2769 C CA . ASP A 1 341 ? 65.668 17.459 -133.977 1.00 83.38 341 ASP A CA 1
ATOM 2770 C C . ASP A 1 341 ? 66.604 16.383 -134.591 1.00 83.38 341 ASP A C 1
ATOM 2772 O O . ASP A 1 341 ? 67.568 16.688 -135.306 1.00 83.38 341 ASP A O 1
ATOM 2776 N N . ALA A 1 342 ? 66.317 15.091 -134.405 1.00 81.94 342 ALA A N 1
ATOM 2777 C CA . ALA A 1 342 ? 66.959 14.004 -135.146 1.00 81.94 342 ALA A CA 1
ATOM 2778 C C . ALA A 1 342 ? 66.447 13.911 -136.594 1.00 81.94 342 ALA A C 1
ATOM 2780 O O . ALA A 1 342 ? 67.241 13.626 -137.495 1.00 81.94 342 ALA A O 1
ATOM 2781 N N . GLU A 1 343 ? 65.167 14.188 -136.848 1.00 80.88 343 GLU A N 1
ATOM 2782 C CA . GLU A 1 343 ? 64.575 14.273 -138.184 1.00 80.88 343 GLU A CA 1
ATOM 2783 C C . GLU A 1 343 ? 65.069 15.494 -138.953 1.00 80.88 343 GLU A C 1
ATOM 2785 O O . GLU A 1 343 ? 65.477 15.336 -140.098 1.00 80.88 343 GLU A O 1
ATOM 2790 N N . LEU A 1 344 ? 65.203 16.663 -138.325 1.00 79.75 344 LEU A N 1
ATOM 2791 C CA . LEU A 1 344 ? 65.886 17.821 -138.904 1.00 79.75 344 LEU A CA 1
ATOM 2792 C C . LEU A 1 344 ? 67.342 17.487 -139.252 1.00 79.75 344 LEU A C 1
ATOM 2794 O O . LEU A 1 344 ? 67.808 17.846 -140.332 1.00 79.75 344 LEU A O 1
ATOM 2798 N N . ARG A 1 345 ? 68.063 16.732 -138.410 1.00 81.44 345 ARG A N 1
ATOM 2799 C CA . ARG A 1 345 ? 69.414 16.243 -138.749 1.00 81.44 345 ARG A CA 1
ATOM 2800 C C . ARG A 1 345 ? 69.421 15.172 -139.843 1.00 81.44 345 ARG A C 1
ATOM 2802 O O . ARG A 1 345 ? 70.417 15.072 -140.555 1.00 81.44 345 ARG A O 1
ATOM 2809 N N . LYS A 1 346 ? 68.387 14.333 -139.985 1.00 79.44 346 LYS A N 1
ATOM 2810 C CA . LYS A 1 346 ? 68.242 13.398 -141.124 1.00 79.44 346 LYS A CA 1
ATOM 2811 C C . LYS A 1 346 ? 67.932 14.175 -142.407 1.00 79.44 346 LYS A C 1
ATOM 2813 O O . LYS A 1 346 ? 68.585 13.944 -143.415 1.00 79.44 346 LYS A O 1
ATOM 2818 N N . GLY A 1 347 ? 66.998 15.121 -142.343 1.00 75.69 347 GLY A N 1
ATOM 2819 C CA . GLY A 1 347 ? 66.561 15.993 -143.427 1.00 75.69 347 GLY A CA 1
ATOM 2820 C C . GLY A 1 347 ? 67.688 16.876 -143.944 1.00 75.69 347 GLY A C 1
ATOM 2821 O O . GLY A 1 347 ? 67.921 16.880 -145.143 1.00 75.69 347 GLY A O 1
ATOM 2822 N N . ARG A 1 348 ? 68.463 17.523 -143.060 1.00 77.44 348 ARG A N 1
ATOM 2823 C CA . ARG A 1 348 ? 69.685 18.255 -143.441 1.00 77.44 348 ARG A CA 1
ATOM 2824 C C . ARG A 1 348 ? 70.711 17.340 -144.097 1.00 77.44 348 ARG A C 1
ATOM 2826 O O . ARG A 1 348 ? 71.108 17.636 -145.208 1.00 77.44 348 ARG A O 1
ATOM 2833 N N . ARG A 1 349 ? 71.042 16.179 -143.518 1.00 79.94 349 ARG A N 1
ATOM 2834 C CA . ARG A 1 349 ? 71.965 15.221 -144.166 1.00 79.94 349 ARG A CA 1
ATOM 2835 C C . ARG A 1 349 ? 71.444 14.681 -145.502 1.00 79.94 349 ARG A C 1
ATOM 2837 O O . ARG A 1 349 ? 72.240 14.398 -146.386 1.00 79.94 349 ARG A O 1
ATOM 2844 N N . ALA A 1 350 ? 70.130 14.540 -145.676 1.00 77.81 350 ALA A N 1
ATOM 2845 C CA . ALA A 1 350 ? 69.514 14.147 -146.943 1.00 77.81 350 ALA A CA 1
ATOM 2846 C C . ALA A 1 350 ? 69.471 15.301 -147.961 1.00 77.81 350 ALA A C 1
ATOM 2848 O O . ALA A 1 350 ? 69.578 15.050 -149.161 1.00 77.81 350 ALA A O 1
ATOM 2849 N N . LEU A 1 351 ? 69.346 16.547 -147.494 1.00 78.44 351 LEU A N 1
ATOM 2850 C CA . LEU A 1 351 ? 69.478 17.758 -148.298 1.00 78.44 351 LEU A CA 1
ATOM 2851 C C . LEU A 1 351 ? 70.933 17.921 -148.739 1.00 78.44 351 LEU A C 1
ATOM 2853 O O . LEU A 1 351 ? 71.173 17.899 -149.930 1.00 78.44 351 LEU A O 1
ATOM 2857 N N . GLU A 1 352 ? 71.896 17.920 -147.817 1.00 79.00 352 GLU A N 1
ATOM 2858 C CA . GLU A 1 352 ? 73.345 17.923 -148.062 1.00 79.00 352 GLU A CA 1
ATOM 2859 C C . GLU A 1 352 ? 73.771 16.768 -148.984 1.00 79.00 352 GLU A C 1
ATOM 2861 O O . GLU A 1 352 ? 74.603 16.956 -149.867 1.00 79.00 352 GLU A O 1
ATOM 2866 N N . ALA A 1 353 ? 73.187 15.571 -148.843 1.00 79.06 353 ALA A N 1
ATOM 2867 C CA . ALA A 1 353 ? 73.419 14.453 -149.761 1.00 79.06 353 ALA A CA 1
ATOM 2868 C C . ALA A 1 353 ? 72.825 14.701 -151.158 1.00 79.06 353 ALA A C 1
ATOM 2870 O O . ALA A 1 353 ? 73.431 14.310 -152.150 1.00 79.06 353 ALA A O 1
ATOM 2871 N N . LYS A 1 354 ? 71.669 15.368 -151.269 1.00 76.88 354 LYS A N 1
ATOM 2872 C CA . LYS A 1 354 ? 71.092 15.775 -152.562 1.00 76.88 354 LYS A CA 1
ATOM 2873 C C . LYS A 1 354 ? 71.792 16.983 -153.173 1.00 76.88 354 LYS A C 1
ATOM 2875 O O . LYS A 1 354 ? 71.908 17.030 -154.386 1.00 76.88 354 LYS A O 1
ATOM 2880 N N . GLU A 1 355 ? 72.287 17.916 -152.372 1.00 79.31 355 GLU A N 1
ATOM 2881 C CA . GLU A 1 355 ? 73.063 19.081 -152.786 1.00 79.31 355 GLU A CA 1
ATOM 2882 C C . GLU A 1 355 ? 74.463 18.660 -153.208 1.00 79.31 355 GLU A C 1
ATOM 2884 O O . GLU A 1 355 ? 74.922 19.105 -154.245 1.00 79.31 355 GLU A O 1
ATOM 2889 N N . SER A 1 356 ? 75.119 17.737 -152.500 1.00 75.25 356 SER A N 1
ATOM 2890 C CA . SER A 1 356 ? 76.390 17.150 -152.943 1.00 75.25 356 SER A CA 1
ATOM 2891 C C . SER A 1 356 ? 76.218 16.182 -154.116 1.00 75.25 356 SER A C 1
ATOM 2893 O O . SER A 1 356 ? 77.086 16.154 -154.983 1.00 75.25 356 SER A O 1
ATOM 2895 N N . ALA A 1 357 ? 75.096 15.461 -154.234 1.00 74.06 357 ALA A N 1
ATOM 2896 C CA . ALA A 1 357 ? 74.773 14.705 -155.447 1.00 74.06 357 ALA A CA 1
ATOM 2897 C C . ALA A 1 357 ? 74.426 15.621 -156.632 1.00 74.06 357 ALA A C 1
ATOM 2899 O O . ALA A 1 357 ? 74.808 15.309 -157.753 1.00 74.06 357 ALA A O 1
ATOM 2900 N N . LEU A 1 358 ? 73.763 16.760 -156.404 1.00 78.50 358 LEU A N 1
ATOM 2901 C CA . LEU A 1 358 ? 73.500 17.784 -157.418 1.00 78.50 358 LEU A CA 1
ATOM 2902 C C . LEU A 1 358 ? 74.790 18.511 -157.800 1.00 78.50 358 LEU A C 1
ATOM 2904 O O . LEU A 1 358 ? 75.026 18.723 -158.977 1.00 78.50 358 LEU A O 1
ATOM 2908 N N . GLN A 1 359 ? 75.654 18.836 -156.841 1.00 79.44 359 GLN A N 1
ATOM 2909 C CA . GLN A 1 359 ? 76.954 19.457 -157.073 1.00 79.44 359 GLN A CA 1
ATOM 2910 C C . GLN A 1 359 ? 77.919 18.471 -157.733 1.00 79.44 359 GLN A C 1
ATOM 2912 O O . GLN A 1 359 ? 78.712 18.890 -158.566 1.00 79.44 359 GLN A O 1
ATOM 2917 N N . SER A 1 360 ? 77.835 17.166 -157.441 1.00 76.00 360 SER A N 1
ATOM 2918 C CA . SER A 1 360 ? 78.504 16.139 -158.246 1.00 76.00 360 SER A CA 1
ATOM 2919 C C . SER A 1 360 ? 77.897 16.117 -159.636 1.00 76.00 360 SER A C 1
ATOM 2921 O O . SER A 1 360 ? 78.626 16.361 -160.573 1.00 76.00 360 SER A O 1
ATOM 2923 N N . ALA A 1 361 ? 76.579 15.984 -159.801 1.00 72.38 361 ALA A N 1
ATOM 2924 C CA . ALA A 1 361 ? 75.927 15.988 -161.112 1.00 72.38 361 ALA A CA 1
ATOM 2925 C C . ALA A 1 361 ? 76.171 17.276 -161.925 1.00 72.38 361 ALA A C 1
ATOM 2927 O O . ALA A 1 361 ? 76.199 17.207 -163.145 1.00 72.38 361 ALA A O 1
ATOM 2928 N N . LEU A 1 362 ? 76.401 18.428 -161.288 1.00 73.56 362 LEU A N 1
ATOM 2929 C CA . LEU A 1 362 ? 76.796 19.689 -161.921 1.00 73.56 362 LEU A CA 1
ATOM 2930 C C . LEU A 1 362 ? 78.298 19.737 -162.213 1.00 73.56 362 LEU A C 1
ATOM 2932 O O . LEU A 1 362 ? 78.675 20.196 -163.281 1.00 73.56 362 LEU A O 1
ATOM 2936 N N . ASN A 1 363 ? 79.153 19.215 -161.330 1.00 75.19 363 ASN A N 1
ATOM 2937 C CA . ASN A 1 363 ? 80.578 19.009 -161.604 1.00 75.19 363 ASN A CA 1
ATOM 2938 C C . ASN A 1 363 ? 80.812 17.910 -162.649 1.00 75.19 363 ASN A C 1
ATOM 2940 O O . ASN A 1 363 ? 81.838 17.923 -163.309 1.00 75.19 363 ASN A O 1
ATOM 2944 N N . ASP A 1 364 ? 79.878 16.978 -162.809 1.00 74.69 364 ASP A N 1
ATOM 2945 C CA . ASP A 1 364 ? 79.896 15.851 -163.735 1.00 74.69 364 ASP A CA 1
ATOM 2946 C C . ASP A 1 364 ? 79.171 16.207 -165.033 1.00 74.69 364 ASP A C 1
ATOM 2948 O O . ASP A 1 364 ? 79.560 15.719 -166.085 1.00 74.69 364 ASP A O 1
ATOM 2952 N N . LEU A 1 365 ? 78.226 17.154 -165.016 1.00 73.75 365 LEU A N 1
ATOM 2953 C CA . LEU A 1 365 ? 77.765 17.877 -166.202 1.00 73.75 365 LEU A CA 1
ATOM 2954 C C . LEU A 1 365 ? 78.874 18.800 -166.716 1.00 73.75 365 LEU A C 1
ATOM 2956 O O . LEU A 1 365 ? 79.204 18.747 -167.891 1.00 73.75 365 LEU A O 1
ATOM 2960 N N . ALA A 1 366 ? 79.521 19.575 -165.843 1.00 71.12 366 ALA A N 1
ATOM 2961 C CA . ALA A 1 366 ? 80.668 20.403 -166.199 1.00 71.12 366 ALA A CA 1
ATOM 2962 C C . ALA A 1 366 ? 81.858 19.544 -166.649 1.00 71.12 366 ALA A C 1
ATOM 2964 O O . ALA A 1 366 ? 82.498 19.894 -167.633 1.00 71.12 366 ALA A O 1
ATOM 2965 N N . ARG A 1 367 ? 82.112 18.386 -166.017 1.00 67.50 367 ARG A N 1
ATOM 2966 C CA . ARG A 1 367 ? 83.104 17.405 -166.485 1.00 67.50 367 ARG A CA 1
ATOM 2967 C C . ARG A 1 367 ? 82.658 16.613 -167.702 1.00 67.50 367 ARG A C 1
ATOM 2969 O O . ARG A 1 367 ? 83.542 16.129 -168.378 1.00 67.50 367 ARG A O 1
ATOM 2976 N N . THR A 1 368 ? 81.377 16.459 -168.035 1.00 66.69 368 THR A N 1
ATOM 2977 C CA . THR A 1 368 ? 80.960 15.824 -169.309 1.00 66.69 368 THR A CA 1
ATOM 2978 C C . THR A 1 368 ? 80.819 16.824 -170.443 1.00 66.69 368 THR A C 1
ATOM 2980 O O . THR A 1 368 ? 80.984 16.432 -171.585 1.00 66.69 368 THR A O 1
ATOM 2983 N N . GLN A 1 369 ? 80.633 18.112 -170.157 1.00 64.12 369 GLN A N 1
ATOM 2984 C CA . GLN A 1 369 ? 80.851 19.208 -171.100 1.00 64.12 369 GLN A CA 1
ATOM 2985 C C . GLN A 1 369 ? 82.353 19.401 -171.335 1.00 64.12 369 GLN A C 1
ATOM 2987 O O . GLN A 1 369 ? 82.787 19.438 -172.484 1.00 64.12 369 GLN A O 1
ATOM 2992 N N . SER A 1 370 ? 83.166 19.414 -170.271 1.00 65.44 370 SER A N 1
ATOM 2993 C CA . SER A 1 370 ? 84.622 19.462 -170.398 1.00 65.44 370 SER A CA 1
ATOM 2994 C C . SER A 1 370 ? 85.193 18.165 -170.949 1.00 65.44 370 SER A C 1
ATOM 2996 O O . SER A 1 370 ? 86.176 18.262 -171.644 1.00 65.44 370 SER A O 1
ATOM 2998 N N . LEU A 1 371 ? 84.606 16.982 -170.722 1.00 60.19 371 LEU A N 1
ATOM 2999 C CA . LEU A 1 371 ? 84.944 15.720 -171.410 1.00 60.19 371 LEU A CA 1
ATOM 3000 C C . LEU A 1 371 ? 84.181 15.536 -172.724 1.00 60.19 371 LEU A C 1
ATOM 3002 O O . LEU A 1 371 ? 84.387 14.517 -173.369 1.00 60.19 371 LEU A O 1
ATOM 3006 N N . LEU A 1 372 ? 83.350 16.481 -173.163 1.00 59.44 372 LEU A N 1
ATOM 3007 C CA . LEU A 1 372 ? 82.909 16.526 -174.556 1.00 59.44 372 LEU A CA 1
ATOM 3008 C C . LEU A 1 372 ? 83.983 17.264 -175.349 1.00 59.44 372 LEU A C 1
ATOM 3010 O O . LEU A 1 372 ? 84.621 16.646 -176.191 1.00 59.44 372 LEU A O 1
ATOM 3014 N N . THR A 1 373 ? 84.329 18.491 -174.951 1.00 59.91 373 THR A N 1
ATOM 3015 C CA . THR A 1 373 ? 85.446 19.243 -175.552 1.00 59.91 373 THR A CA 1
ATOM 3016 C C . THR A 1 373 ? 86.807 18.570 -175.326 1.00 59.91 373 THR A C 1
ATOM 3018 O O . THR A 1 373 ? 87.658 18.555 -176.212 1.00 59.91 373 THR A O 1
ATOM 3021 N N . GLN A 1 374 ? 87.009 17.909 -174.182 1.00 59.91 374 GLN A N 1
ATOM 3022 C CA . GLN A 1 374 ? 88.186 17.080 -173.915 1.00 59.91 374 GLN A CA 1
ATOM 3023 C C . GLN A 1 374 ? 88.051 15.656 -174.476 1.00 59.91 374 GLN A C 1
ATOM 3025 O O . GLN A 1 374 ? 89.059 14.982 -174.539 1.00 59.91 374 GLN A O 1
ATOM 3030 N N . ARG A 1 375 ? 86.907 15.154 -174.971 1.00 57.41 375 ARG A N 1
ATOM 3031 C CA . ARG A 1 375 ? 86.928 13.956 -175.854 1.00 57.41 375 ARG A CA 1
ATOM 3032 C C . ARG A 1 375 ? 87.087 14.333 -177.320 1.00 57.41 375 ARG A C 1
ATOM 3034 O O . ARG A 1 375 ? 87.688 13.561 -178.051 1.00 57.41 375 ARG A O 1
ATOM 3041 N N . GLU A 1 376 ? 86.676 15.527 -177.725 1.00 55.31 376 GLU A N 1
ATOM 3042 C CA . GLU A 1 376 ? 87.071 16.136 -178.999 1.00 55.31 376 GLU A CA 1
ATOM 3043 C C . GLU A 1 376 ? 88.602 16.359 -179.050 1.00 55.31 376 GLU A C 1
ATOM 3045 O O . GLU A 1 376 ? 89.205 16.162 -180.101 1.00 55.31 376 GLU A O 1
ATOM 3050 N N . SER A 1 377 ? 89.246 16.642 -177.905 1.00 54.66 377 SER A N 1
ATOM 3051 C CA . SER A 1 377 ? 90.712 16.589 -177.717 1.00 54.66 377 SER A CA 1
ATOM 3052 C C . SER A 1 377 ? 91.254 15.159 -177.556 1.00 54.66 377 SER A C 1
ATOM 3054 O O . SER A 1 377 ? 92.122 14.718 -178.306 1.00 54.66 377 SER A O 1
ATOM 3056 N N . ASP A 1 378 ? 90.746 14.403 -176.580 1.00 47.91 378 ASP A N 1
ATOM 3057 C CA . ASP A 1 378 ? 91.418 13.211 -176.051 1.00 47.91 378 ASP A CA 1
ATOM 3058 C C . ASP A 1 378 ? 90.976 11.899 -176.704 1.00 47.91 378 ASP A C 1
ATOM 3060 O O . ASP A 1 378 ? 91.561 10.853 -176.423 1.00 47.91 378 ASP A O 1
ATOM 3064 N N . LEU A 1 379 ? 90.055 11.928 -177.669 1.00 55.38 379 LEU A N 1
ATOM 3065 C CA . LEU A 1 379 ? 90.046 10.908 -178.726 1.00 55.38 379 LEU A CA 1
ATOM 3066 C C . LEU A 1 379 ? 91.368 10.970 -179.535 1.00 55.38 379 LEU A C 1
ATOM 3068 O O . LEU A 1 379 ? 91.772 9.969 -180.119 1.00 55.38 379 LEU A O 1
ATOM 3072 N N . GLY A 1 380 ? 92.106 12.088 -179.460 1.00 48.31 380 GLY A N 1
ATOM 3073 C CA . GLY A 1 380 ? 93.508 12.225 -179.865 1.00 48.31 380 GLY A CA 1
ATOM 3074 C C . GLY A 1 380 ? 94.569 12.112 -178.750 1.00 48.31 380 GLY A C 1
ATOM 3075 O O . GLY A 1 380 ? 95.739 12.315 -179.061 1.00 48.31 380 GLY A O 1
ATOM 3076 N N . ALA A 1 381 ? 94.227 11.811 -177.482 1.00 52.41 381 ALA A N 1
ATOM 3077 C CA . ALA A 1 381 ? 95.200 11.849 -176.365 1.00 52.41 381 ALA A CA 1
ATOM 3078 C C . ALA A 1 381 ? 95.063 10.773 -175.260 1.00 52.41 381 ALA A C 1
ATOM 3080 O O . ALA A 1 381 ? 96.064 10.445 -174.619 1.00 52.41 381 ALA A O 1
ATOM 3081 N N . VAL A 1 382 ? 93.900 10.137 -175.054 1.00 50.97 382 VAL A N 1
ATOM 3082 C CA . VAL A 1 382 ? 93.728 8.974 -174.146 1.00 50.97 382 VAL A CA 1
ATOM 3083 C C . VAL A 1 382 ? 94.228 7.687 -174.831 1.00 50.97 382 VAL A C 1
ATOM 3085 O O . VAL A 1 382 ? 93.553 6.670 -174.954 1.00 50.97 382 VAL A O 1
ATOM 3088 N N . GLN A 1 383 ? 95.488 7.749 -175.263 1.00 48.97 383 GLN A N 1
ATOM 3089 C CA . GLN A 1 383 ? 96.323 6.632 -175.703 1.00 48.97 383 GLN A CA 1
ATOM 3090 C C . GLN A 1 383 ? 97.200 6.064 -174.552 1.00 48.97 383 GLN A C 1
ATOM 3092 O O . GLN A 1 383 ? 97.902 5.082 -174.786 1.00 48.97 383 GLN A O 1
ATOM 3097 N N . SER A 1 384 ? 97.176 6.642 -173.324 1.00 40.91 384 SER A N 1
ATOM 3098 C CA . SER A 1 384 ? 98.337 6.585 -172.390 1.00 40.91 384 SER A CA 1
ATOM 3099 C C . SER A 1 384 ? 98.104 6.505 -170.829 1.00 40.91 384 SER A C 1
ATOM 3101 O O . SER A 1 384 ? 98.618 7.356 -170.109 1.00 40.91 384 SER A O 1
ATOM 3103 N N . SER A 1 385 ? 97.487 5.432 -170.275 1.00 42.84 385 SER A N 1
ATOM 3104 C CA . SER A 1 385 ? 97.765 4.804 -168.912 1.00 42.84 385 SER A CA 1
ATOM 3105 C C . SER A 1 385 ? 97.246 5.384 -167.523 1.00 42.84 385 SER A C 1
ATOM 3107 O O . SER A 1 385 ? 96.655 6.458 -167.507 1.00 42.84 385 SER A O 1
ATOM 3109 N N . LEU A 1 386 ? 97.318 4.614 -166.369 1.00 45.31 386 LEU A N 1
ATOM 3110 C CA . LEU A 1 386 ? 96.362 4.649 -165.165 1.00 45.31 386 LEU A CA 1
ATOM 3111 C C . LEU A 1 386 ? 96.736 3.871 -163.779 1.00 45.31 386 LEU A C 1
ATOM 3113 O O . LEU A 1 386 ? 97.408 2.851 -163.935 1.00 45.31 386 LEU A O 1
ATOM 3117 N N . GLN A 1 387 ? 96.292 4.246 -162.493 1.00 39.09 387 GLN A N 1
ATOM 3118 C CA . GLN A 1 387 ? 96.098 3.518 -161.096 1.00 39.09 387 GLN A CA 1
ATOM 3119 C C . GLN A 1 387 ? 96.428 4.338 -159.735 1.00 39.09 387 GLN A C 1
ATOM 3121 O O . GLN A 1 387 ? 96.921 5.437 -159.952 1.00 39.09 387 GLN A O 1
ATOM 3126 N N . GLY A 1 388 ? 96.271 4.082 -158.360 1.00 45.31 388 GLY A N 1
ATOM 3127 C CA . GLY A 1 388 ? 95.739 3.144 -157.231 1.00 45.31 388 GLY A CA 1
ATOM 3128 C C . GLY A 1 388 ? 96.193 3.597 -155.726 1.00 45.31 388 GLY A C 1
ATOM 3129 O O . GLY A 1 388 ? 96.913 4.588 -155.749 1.00 45.31 388 GLY A O 1
ATOM 3130 N N . ILE A 1 389 ? 96.037 3.121 -154.408 1.00 50.41 389 ILE A N 1
ATOM 3131 C CA . ILE A 1 389 ? 95.226 2.286 -153.356 1.00 50.41 389 ILE A CA 1
ATOM 3132 C C . ILE A 1 389 ? 95.969 2.302 -151.884 1.00 50.41 389 ILE A C 1
ATOM 3134 O O . ILE A 1 389 ? 97.150 2.611 -151.985 1.00 50.41 389 ILE A O 1
ATOM 3138 N N . ASP A 1 390 ? 95.673 2.056 -150.526 1.00 46.66 390 ASP A N 1
ATOM 3139 C CA . ASP A 1 390 ? 94.665 1.719 -149.369 1.00 46.66 390 ASP A CA 1
ATOM 3140 C C . ASP A 1 390 ? 95.108 2.344 -147.914 1.00 46.66 390 ASP A C 1
ATOM 3142 O O . ASP A 1 390 ? 95.826 3.329 -148.026 1.00 46.66 390 ASP A O 1
ATOM 3146 N N . SER A 1 391 ? 94.895 2.071 -146.548 1.00 48.31 391 SER A N 1
ATOM 3147 C CA . SER A 1 391 ? 94.326 1.070 -145.508 1.00 48.31 391 SER A CA 1
ATOM 3148 C C . SER A 1 391 ? 93.978 1.544 -143.977 1.00 48.31 391 SER A C 1
ATOM 3150 O O . SER A 1 391 ? 93.615 2.709 -143.845 1.00 48.31 391 SER A O 1
ATOM 3152 N N . LYS A 1 392 ? 93.933 0.723 -142.832 1.00 49.66 392 LYS A N 1
ATOM 3153 C CA . LYS A 1 392 ? 93.210 0.964 -141.452 1.00 49.66 392 LYS A CA 1
ATOM 3154 C C . LYS A 1 392 ? 93.733 0.375 -140.016 1.00 49.66 392 LYS A C 1
ATOM 3156 O O . LYS A 1 392 ? 94.610 -0.474 -140.060 1.00 49.66 392 LYS A O 1
ATOM 3161 N N . SER A 1 393 ? 93.206 0.727 -138.758 1.00 46.62 393 SER A N 1
ATOM 3162 C CA . SER A 1 393 ? 93.545 0.188 -137.317 1.00 46.62 393 SER A CA 1
ATOM 3163 C C . SER A 1 393 ? 92.611 0.528 -136.013 1.00 46.62 393 SER A C 1
ATOM 3165 O O . SER A 1 393 ? 91.652 1.263 -136.248 1.00 46.62 393 SER A O 1
ATOM 3167 N N . LYS A 1 394 ? 92.791 0.038 -134.694 1.00 47.66 394 LYS A N 1
ATOM 3168 C CA . LYS A 1 394 ? 92.012 0.340 -133.348 1.00 47.66 394 LYS A CA 1
ATOM 3169 C C . LYS A 1 394 ? 92.312 -0.378 -131.901 1.00 47.66 394 LYS A C 1
ATOM 3171 O O . LYS A 1 394 ? 92.682 -1.544 -131.956 1.00 47.66 394 LYS A O 1
ATOM 3176 N N . ARG A 1 395 ? 91.950 0.194 -130.660 1.00 49.31 395 ARG A N 1
ATOM 3177 C CA . ARG A 1 395 ? 91.393 -0.384 -129.287 1.00 49.31 395 ARG A CA 1
ATOM 3178 C C . ARG A 1 395 ? 92.107 -0.335 -127.809 1.00 49.31 395 ARG A C 1
ATOM 3180 O O . ARG A 1 395 ? 93.317 -0.486 -127.785 1.00 49.31 395 ARG A O 1
ATOM 3187 N N . LEU A 1 396 ? 91.352 -0.291 -126.621 1.00 49.75 396 LEU A N 1
ATOM 3188 C CA . LEU A 1 396 ? 91.561 -0.684 -125.102 1.00 49.75 396 LEU A CA 1
ATOM 3189 C C . LEU A 1 396 ? 91.585 0.418 -123.915 1.00 49.75 396 LEU A C 1
ATOM 3191 O O . LEU A 1 396 ? 91.681 1.566 -124.331 1.00 49.75 396 LEU A O 1
ATOM 3195 N N . GLY A 1 397 ? 91.463 0.309 -122.517 1.00 49.31 397 GLY A N 1
ATOM 3196 C CA . GLY A 1 397 ? 91.218 -0.691 -121.354 1.00 49.31 397 GLY A CA 1
ATOM 3197 C C . GLY A 1 397 ? 91.214 -0.175 -119.794 1.00 49.31 397 GLY A C 1
ATOM 3198 O O . GLY A 1 397 ? 91.486 1.006 -119.598 1.00 49.31 397 GLY A O 1
ATOM 3199 N N . GLU A 1 398 ? 90.937 -1.018 -118.716 1.00 51.22 398 GLU A N 1
ATOM 3200 C CA . GLU A 1 398 ? 91.339 -1.087 -117.197 1.00 51.22 398 GLU A CA 1
ATOM 3201 C C . GLU A 1 398 ? 90.559 -0.574 -115.842 1.00 51.22 398 GLU A C 1
ATOM 3203 O O . GLU A 1 398 ? 89.474 -0.016 -115.977 1.00 51.22 398 GLU A O 1
ATOM 3208 N N . THR A 1 399 ? 90.975 -0.874 -114.527 1.00 51.28 399 THR A N 1
ATOM 3209 C CA . THR A 1 399 ? 90.148 -0.938 -113.187 1.00 51.28 399 THR A CA 1
ATOM 3210 C C . THR A 1 399 ? 90.738 -0.750 -111.674 1.00 51.28 399 THR A C 1
ATOM 3212 O O . THR A 1 399 ? 91.951 -0.694 -111.502 1.00 51.28 399 THR A O 1
ATOM 3215 N N . HIS A 1 400 ? 89.878 -0.770 -110.572 1.00 43.66 400 HIS A N 1
ATOM 3216 C CA . HIS A 1 400 ? 90.027 -1.061 -109.045 1.00 43.66 400 HIS A CA 1
ATOM 3217 C C . HIS A 1 400 ? 90.220 0.091 -107.929 1.00 43.66 400 HIS A C 1
ATOM 3219 O O . HIS A 1 400 ? 90.451 1.205 -108.376 1.00 43.66 400 HIS A O 1
ATOM 3225 N N . THR A 1 401 ? 90.124 0.087 -106.528 1.00 43.09 401 THR A N 1
ATOM 3226 C CA . THR A 1 401 ? 89.989 -0.783 -105.243 1.00 43.09 401 THR A CA 1
ATOM 3227 C C . THR A 1 401 ? 89.419 -0.038 -103.916 1.00 43.09 401 THR A C 1
ATOM 3229 O O . THR A 1 401 ? 89.239 1.171 -104.005 1.00 43.09 401 THR A O 1
ATOM 3232 N N . THR A 1 402 ? 89.166 -0.647 -102.686 1.00 45.22 402 THR A N 1
ATOM 3233 C CA . THR A 1 402 ? 88.969 -0.032 -101.267 1.00 45.22 402 THR A CA 1
ATOM 3234 C C . THR A 1 402 ? 88.905 -1.050 -100.046 1.00 45.22 402 THR A C 1
ATOM 3236 O O . THR A 1 402 ? 88.348 -2.120 -100.262 1.00 45.22 402 THR A O 1
ATOM 3239 N N . ALA A 1 403 ? 89.355 -0.762 -98.773 1.00 47.16 403 ALA A N 1
ATOM 3240 C CA . ALA A 1 403 ? 89.105 -1.660 -97.573 1.00 47.16 403 ALA A CA 1
ATOM 3241 C C . ALA A 1 403 ? 89.237 -1.216 -96.052 1.00 47.16 403 ALA A C 1
ATOM 3243 O O . ALA A 1 403 ? 88.628 -1.868 -95.206 1.00 47.16 403 ALA A O 1
ATOM 3244 N N . ARG A 1 404 ? 90.053 -0.232 -95.608 1.00 48.06 404 ARG A N 1
ATOM 3245 C CA . ARG A 1 404 ? 90.644 -0.232 -94.218 1.00 48.06 404 ARG A CA 1
ATOM 3246 C C . ARG A 1 404 ? 89.858 0.416 -93.039 1.00 48.06 404 ARG A C 1
ATOM 3248 O O . ARG A 1 404 ? 90.303 0.297 -91.901 1.00 48.06 404 ARG A O 1
ATOM 3255 N N . PHE A 1 405 ? 88.740 1.114 -93.249 1.00 55.91 405 PHE A N 1
ATOM 3256 C CA . PHE A 1 405 ? 88.183 2.040 -92.230 1.00 55.91 405 PHE A CA 1
ATOM 3257 C C . PHE A 1 405 ? 87.269 1.403 -91.153 1.00 55.91 405 PHE A C 1
ATOM 3259 O O . PHE A 1 405 ? 87.069 1.991 -90.092 1.00 55.91 405 PHE A O 1
ATOM 3266 N N . SER A 1 406 ? 86.703 0.219 -91.406 1.00 60.03 406 SER A N 1
ATOM 3267 C CA . SER A 1 406 ? 85.537 -0.292 -90.659 1.00 60.03 406 SER A CA 1
ATOM 3268 C C . SER A 1 406 ? 85.815 -0.703 -89.205 1.00 60.03 406 SER A C 1
ATOM 3270 O O . SER A 1 406 ? 84.989 -0.458 -88.332 1.00 60.03 406 SER A O 1
ATOM 3272 N N . LEU A 1 407 ? 86.980 -1.302 -88.932 1.00 61.59 407 LEU A N 1
ATOM 3273 C CA . LEU A 1 407 ? 87.277 -1.968 -87.651 1.00 61.59 407 LEU A CA 1
ATOM 3274 C C . LEU A 1 407 ? 87.450 -1.015 -86.454 1.00 61.59 407 LEU A C 1
ATOM 3276 O O . LEU A 1 407 ? 87.359 -1.451 -85.310 1.00 61.59 407 LEU A O 1
ATOM 3280 N N . GLN A 1 408 ? 87.693 0.279 -86.687 1.00 70.19 408 GLN A N 1
ATOM 3281 C CA . GLN A 1 408 ? 87.900 1.245 -85.600 1.00 70.19 408 GLN A CA 1
ATOM 3282 C C . GLN A 1 408 ? 86.580 1.615 -84.897 1.00 70.19 408 GLN A C 1
ATOM 3284 O O . GLN A 1 408 ? 86.548 1.768 -83.679 1.00 70.19 408 GLN A O 1
ATOM 3289 N N . LEU A 1 409 ? 85.484 1.727 -85.658 1.00 73.69 409 LEU A N 1
ATOM 3290 C CA . LEU A 1 409 ? 84.172 2.178 -85.166 1.00 73.69 409 LEU A CA 1
ATOM 3291 C C . LEU A 1 409 ? 83.486 1.167 -84.233 1.00 73.69 409 LEU A C 1
ATOM 3293 O O . LEU A 1 409 ? 82.613 1.536 -83.448 1.00 73.69 409 LEU A O 1
ATOM 3297 N N . GLU A 1 410 ? 83.869 -0.104 -84.325 1.00 76.06 410 GLU A N 1
ATOM 3298 C CA . GLU A 1 410 ? 83.239 -1.210 -83.601 1.00 76.06 410 GLU A CA 1
ATOM 3299 C C . GLU A 1 410 ? 83.722 -1.295 -82.140 1.00 76.06 410 GLU A C 1
ATOM 3301 O O . GLU A 1 410 ? 82.929 -1.538 -81.230 1.00 76.06 410 GLU A O 1
ATOM 3306 N N . VAL A 1 411 ? 84.995 -0.964 -81.886 1.00 73.62 411 VAL A N 1
ATOM 3307 C CA . VAL A 1 411 ? 85.591 -0.934 -80.536 1.00 73.62 411 VAL A CA 1
ATOM 3308 C C . VAL A 1 411 ? 84.963 0.156 -79.661 1.00 73.62 411 VAL A C 1
ATOM 3310 O O . VAL A 1 411 ? 84.633 -0.085 -78.498 1.00 73.62 411 VAL A O 1
ATOM 3313 N N . ASP A 1 412 ? 84.747 1.350 -80.217 1.00 75.69 412 ASP A N 1
ATOM 3314 C CA . ASP A 1 412 ? 84.168 2.475 -79.473 1.00 75.69 412 ASP A CA 1
ATOM 3315 C C . ASP A 1 412 ? 82.658 2.330 -79.242 1.00 75.69 412 ASP A C 1
ATOM 3317 O O . ASP A 1 412 ? 82.079 3.104 -78.475 1.00 75.69 412 ASP A O 1
ATOM 3321 N N . ARG A 1 413 ? 81.996 1.364 -79.893 1.00 81.62 413 ARG A N 1
ATOM 3322 C CA . ARG A 1 413 ? 80.600 1.000 -79.619 1.00 81.62 413 ARG A CA 1
ATOM 3323 C C . ARG A 1 413 ? 80.500 0.148 -78.354 1.00 81.62 413 ARG A C 1
ATOM 3325 O O . ARG A 1 413 ? 79.786 0.525 -77.430 1.00 81.62 413 ARG A O 1
ATOM 3332 N N . LEU A 1 414 ? 81.285 -0.930 -78.283 1.00 76.88 414 LEU A N 1
ATOM 3333 C CA . LEU A 1 414 ? 81.241 -1.908 -77.188 1.00 76.88 414 LEU A CA 1
ATOM 3334 C C . LEU A 1 414 ? 81.507 -1.295 -75.802 1.00 76.88 414 LEU A C 1
ATOM 3336 O O . LEU A 1 414 ? 80.908 -1.732 -74.827 1.00 76.88 414 LEU A O 1
ATOM 3340 N N . LYS A 1 415 ? 82.342 -0.250 -75.705 1.00 73.19 415 LYS A N 1
ATOM 3341 C CA . LYS A 1 415 ? 82.570 0.475 -74.438 1.00 73.19 415 LYS A CA 1
ATOM 3342 C C . LYS A 1 415 ? 81.306 1.161 -73.906 1.00 73.19 415 LYS A C 1
ATOM 3344 O O . LYS A 1 415 ? 80.962 0.982 -72.745 1.00 73.19 415 LYS A O 1
ATOM 3349 N N . ARG A 1 416 ? 80.587 1.887 -74.771 1.00 81.50 416 ARG A N 1
ATOM 3350 C CA . ARG A 1 416 ? 79.345 2.598 -74.409 1.00 81.50 416 ARG A CA 1
ATOM 3351 C C . ARG A 1 416 ? 78.203 1.645 -74.074 1.00 81.50 416 ARG A C 1
ATOM 3353 O O . ARG A 1 416 ? 77.335 1.989 -73.280 1.00 81.50 416 ARG A O 1
ATOM 3360 N N . ASP A 1 417 ? 78.195 0.461 -74.680 1.00 81.69 417 ASP A N 1
ATOM 3361 C CA . ASP A 1 417 ? 77.219 -0.580 -74.359 1.00 81.69 417 ASP A CA 1
ATOM 3362 C C . ASP A 1 417 ? 77.559 -1.308 -73.037 1.00 81.69 417 ASP A C 1
ATOM 3364 O O . ASP A 1 417 ? 76.649 -1.812 -72.385 1.00 81.69 417 ASP A O 1
ATOM 3368 N N . LEU A 1 418 ? 78.820 -1.286 -72.579 1.00 78.81 418 LEU A N 1
ATOM 3369 C CA . LEU A 1 418 ? 79.225 -1.800 -71.263 1.00 78.81 418 LEU A CA 1
ATOM 3370 C C . LEU A 1 418 ? 78.902 -0.824 -70.118 1.00 78.81 418 LEU A C 1
ATOM 3372 O O . LEU A 1 418 ? 78.292 -1.242 -69.139 1.00 78.81 418 LEU A O 1
ATOM 3376 N N . GLU A 1 419 ? 79.214 0.469 -70.268 1.00 81.62 419 GLU A N 1
ATOM 3377 C CA . GLU A 1 419 ? 78.882 1.511 -69.272 1.00 81.62 419 GLU A CA 1
ATOM 3378 C C . GLU A 1 419 ? 77.376 1.525 -68.941 1.00 81.62 419 GLU A C 1
ATOM 3380 O O . GLU A 1 419 ? 76.986 1.625 -67.781 1.00 81.62 419 GLU A O 1
ATOM 3385 N N . ARG A 1 420 ? 76.516 1.335 -69.954 1.00 86.06 420 ARG A N 1
ATOM 3386 C CA . ARG A 1 420 ? 75.055 1.207 -69.787 1.00 86.06 420 ARG A CA 1
ATOM 3387 C C . ARG A 1 420 ? 74.647 0.025 -68.910 1.00 86.06 420 ARG A C 1
ATOM 3389 O O . ARG A 1 420 ? 73.760 0.172 -68.078 1.00 86.06 420 ARG A O 1
ATOM 3396 N N . LEU A 1 421 ? 75.286 -1.132 -69.086 1.00 82.50 421 LEU A N 1
ATOM 3397 C CA . LEU A 1 421 ? 74.975 -2.339 -68.316 1.00 82.50 421 LEU A CA 1
ATOM 3398 C C . LEU A 1 421 ? 75.403 -2.209 -66.849 1.00 82.50 421 LEU A C 1
ATOM 3400 O O . LEU A 1 421 ? 74.744 -2.770 -65.976 1.00 82.50 421 LEU A O 1
ATOM 3404 N N . GLU A 1 422 ? 76.466 -1.455 -66.561 1.00 83.56 422 GLU A N 1
ATOM 3405 C CA . GLU A 1 422 ? 76.867 -1.124 -65.188 1.00 83.56 422 GLU A CA 1
ATOM 3406 C C . GLU A 1 422 ? 75.868 -0.153 -64.534 1.00 83.56 422 GLU A C 1
ATOM 3408 O O . GLU A 1 422 ? 75.453 -0.365 -63.389 1.00 83.56 422 GLU A O 1
ATOM 3413 N N . ASP A 1 423 ? 75.403 0.849 -65.287 1.00 85.38 423 ASP A N 1
ATOM 3414 C CA . ASP A 1 423 ? 74.373 1.805 -64.867 1.00 85.38 423 ASP A CA 1
ATOM 3415 C C . ASP A 1 423 ? 73.033 1.096 -64.566 1.00 85.38 423 ASP A C 1
ATOM 3417 O O . ASP A 1 423 ? 72.461 1.276 -63.486 1.00 85.38 423 ASP A O 1
ATOM 3421 N N . ASP A 1 424 ? 72.567 0.219 -65.461 1.00 86.69 424 ASP A N 1
ATOM 3422 C CA . ASP A 1 424 ? 71.344 -0.579 -65.292 1.00 86.69 424 ASP A CA 1
ATOM 3423 C C . ASP A 1 424 ? 71.457 -1.585 -64.134 1.00 86.69 424 ASP A C 1
ATOM 3425 O O . ASP A 1 424 ? 70.513 -1.755 -63.357 1.00 86.69 424 ASP A O 1
ATOM 3429 N N . LEU A 1 425 ? 72.627 -2.204 -63.940 1.00 85.25 425 LEU A N 1
ATOM 3430 C CA . LEU A 1 425 ? 72.886 -3.094 -62.805 1.00 85.25 425 LEU A CA 1
ATOM 3431 C C . LEU A 1 425 ? 72.902 -2.336 -61.464 1.00 85.25 425 LEU A C 1
ATOM 3433 O O . LEU A 1 425 ? 72.470 -2.888 -60.447 1.00 85.25 425 LEU A O 1
ATOM 3437 N N . SER A 1 426 ? 73.332 -1.070 -61.445 1.00 87.50 426 SER A N 1
ATOM 3438 C CA . SER A 1 426 ? 73.235 -0.215 -60.253 1.00 87.50 426 SER A CA 1
ATOM 3439 C C . SER A 1 426 ? 71.775 0.112 -59.898 1.00 87.50 426 SER A C 1
ATOM 3441 O O . SER A 1 426 ? 71.384 0.014 -58.730 1.00 87.50 426 SER A O 1
ATOM 3443 N N . ARG A 1 427 ? 70.940 0.400 -60.909 1.00 88.19 427 ARG A N 1
ATOM 3444 C CA . ARG A 1 427 ? 69.496 0.653 -60.759 1.00 88.19 427 ARG A CA 1
ATOM 3445 C C . ARG A 1 427 ? 68.774 -0.593 -60.259 1.00 88.19 427 ARG A C 1
ATOM 3447 O O . ARG A 1 427 ? 68.031 -0.508 -59.286 1.00 88.19 427 ARG A O 1
ATOM 3454 N N . ALA A 1 428 ? 69.054 -1.752 -60.859 1.00 84.81 428 ALA A N 1
ATOM 3455 C CA . ALA A 1 428 ? 68.460 -3.029 -60.475 1.00 84.81 428 ALA A CA 1
ATOM 3456 C C . ALA A 1 428 ? 68.766 -3.409 -59.015 1.00 84.81 428 ALA A C 1
ATOM 3458 O O . ALA A 1 428 ? 67.876 -3.885 -58.315 1.00 84.81 428 ALA A O 1
ATOM 3459 N N . ARG A 1 429 ? 69.993 -3.156 -58.530 1.00 88.81 429 ARG A N 1
ATOM 3460 C CA . ARG A 1 429 ? 70.352 -3.354 -57.113 1.00 88.81 429 ARG A CA 1
ATOM 3461 C C . ARG A 1 429 ? 69.553 -2.439 -56.191 1.00 88.81 429 ARG A C 1
ATOM 3463 O O . ARG A 1 429 ? 68.892 -2.940 -55.290 1.00 88.81 429 ARG A O 1
ATOM 3470 N N . LYS A 1 430 ? 69.523 -1.133 -56.473 1.00 90.88 430 LYS A N 1
ATOM 3471 C CA . LYS A 1 430 ? 68.746 -0.180 -55.668 1.00 90.88 430 LYS A CA 1
ATOM 3472 C C . LYS A 1 430 ? 67.250 -0.515 -55.657 1.00 90.88 430 LYS A C 1
ATOM 3474 O O . LYS A 1 430 ? 66.605 -0.423 -54.620 1.00 90.88 430 LYS A O 1
ATOM 3479 N N . GLU A 1 431 ? 66.700 -0.949 -56.789 1.00 89.75 431 GLU A N 1
ATOM 3480 C CA . GLU A 1 431 ? 65.321 -1.433 -56.862 1.00 89.75 431 GLU A CA 1
ATOM 3481 C C . GLU A 1 431 ? 65.069 -2.682 -56.008 1.00 89.75 431 GLU A C 1
ATOM 3483 O O . GLU A 1 431 ? 63.948 -2.856 -55.536 1.00 89.75 431 GLU A O 1
ATOM 3488 N N . ILE A 1 432 ? 66.060 -3.561 -55.830 1.00 87.56 432 ILE A N 1
ATOM 3489 C CA . ILE A 1 432 ? 65.963 -4.718 -54.931 1.00 87.56 432 ILE A CA 1
ATOM 3490 C C . ILE A 1 432 ? 65.999 -4.247 -53.475 1.00 87.56 432 ILE A C 1
ATOM 3492 O O . ILE A 1 432 ? 65.107 -4.629 -52.723 1.00 87.56 432 ILE A O 1
ATOM 3496 N N . ASP A 1 433 ? 66.918 -3.353 -53.102 1.00 90.88 433 ASP A N 1
ATOM 3497 C CA . ASP A 1 433 ? 66.987 -2.776 -51.749 1.00 90.88 433 ASP A CA 1
ATOM 3498 C C . ASP A 1 433 ? 65.668 -2.063 -51.370 1.00 90.88 433 ASP A C 1
ATOM 3500 O O . ASP A 1 433 ? 65.087 -2.315 -50.310 1.00 90.88 433 ASP A O 1
ATOM 3504 N N . ASP A 1 434 ? 65.127 -1.240 -52.279 1.00 91.31 434 ASP A N 1
ATOM 3505 C CA . ASP A 1 434 ? 63.835 -0.556 -52.119 1.00 91.31 434 ASP A CA 1
ATOM 3506 C C . ASP A 1 434 ? 62.651 -1.544 -52.027 1.00 91.31 434 ASP A C 1
ATOM 3508 O O . ASP A 1 434 ? 61.634 -1.230 -51.400 1.00 91.31 434 ASP A O 1
ATOM 3512 N N . LYS A 1 435 ? 62.741 -2.725 -52.660 1.00 91.75 435 LYS A N 1
ATOM 3513 C CA . LYS A 1 435 ? 61.727 -3.794 -52.574 1.00 91.75 435 LYS A CA 1
ATOM 3514 C C . LYS A 1 435 ? 61.862 -4.591 -51.276 1.00 91.75 435 LYS A C 1
ATOM 3516 O O . LYS A 1 435 ? 60.836 -4.888 -50.673 1.00 91.75 435 LYS A O 1
ATOM 3521 N N . GLU A 1 436 ? 63.077 -4.881 -50.809 1.00 91.38 436 GLU A N 1
ATOM 3522 C CA . GLU A 1 436 ? 63.313 -5.530 -49.514 1.00 91.38 436 GLU A CA 1
ATOM 3523 C C . GLU A 1 436 ? 62.834 -4.663 -48.349 1.00 91.38 436 GLU A C 1
ATOM 3525 O O . GLU A 1 436 ? 62.158 -5.167 -47.455 1.00 91.38 436 GLU A O 1
ATOM 3530 N N . MET A 1 437 ? 63.128 -3.358 -48.364 1.00 91.12 437 MET A N 1
ATOM 3531 C CA . MET A 1 437 ? 62.649 -2.430 -47.333 1.00 91.12 437 MET A CA 1
ATOM 3532 C C . MET A 1 437 ? 61.118 -2.396 -47.284 1.00 91.12 437 MET A C 1
ATOM 3534 O O . MET A 1 437 ? 60.536 -2.621 -46.224 1.00 91.12 437 MET A O 1
ATOM 3538 N N . LYS A 1 438 ? 60.455 -2.258 -48.440 1.00 92.19 438 LYS A N 1
ATOM 3539 C CA . LYS A 1 438 ? 58.985 -2.332 -48.539 1.00 92.19 438 LYS A CA 1
ATOM 3540 C C . LYS A 1 438 ? 58.425 -3.699 -48.144 1.00 92.19 438 LYS A C 1
ATOM 3542 O O . LYS A 1 438 ? 57.282 -3.777 -47.700 1.00 92.19 438 LYS A O 1
ATOM 3547 N N . ASN A 1 439 ? 59.187 -4.781 -48.304 1.00 90.56 439 ASN A N 1
ATOM 3548 C CA . ASN A 1 439 ? 58.769 -6.104 -47.853 1.00 90.56 439 ASN A CA 1
ATOM 3549 C C . ASN A 1 439 ? 58.852 -6.229 -46.324 1.00 90.56 439 ASN A C 1
ATOM 3551 O O . ASN A 1 439 ? 57.873 -6.643 -45.715 1.00 90.56 439 ASN A O 1
ATOM 3555 N N . ARG A 1 440 ? 59.935 -5.751 -45.696 1.00 92.75 440 ARG A N 1
ATOM 3556 C CA . ARG A 1 440 ? 60.070 -5.676 -44.227 1.00 92.75 440 ARG A CA 1
ATOM 3557 C C . ARG A 1 440 ? 58.999 -4.781 -43.593 1.00 92.75 440 ARG A C 1
ATOM 3559 O O . ARG A 1 440 ? 58.454 -5.116 -42.546 1.00 92.75 440 ARG A O 1
ATOM 3566 N N . GLU A 1 441 ? 58.653 -3.665 -44.238 1.00 91.69 441 GLU A N 1
ATOM 3567 C CA . GLU A 1 441 ? 57.539 -2.796 -43.824 1.00 91.69 441 GLU A CA 1
ATOM 3568 C C . GLU A 1 441 ? 56.183 -3.516 -43.901 1.00 91.69 441 GLU A C 1
ATOM 3570 O O . GLU A 1 441 ? 55.364 -3.384 -42.991 1.00 91.69 441 GLU A O 1
ATOM 3575 N N . ARG A 1 442 ? 55.948 -4.311 -44.956 1.00 92.31 442 ARG A N 1
ATOM 3576 C CA . ARG A 1 442 ? 54.737 -5.137 -45.102 1.00 92.31 442 ARG A CA 1
ATOM 3577 C C . ARG A 1 442 ? 54.679 -6.263 -44.077 1.00 92.31 442 ARG A C 1
ATOM 3579 O O . ARG A 1 442 ? 53.625 -6.462 -43.490 1.00 92.31 442 ARG A O 1
ATOM 3586 N N . GLU A 1 443 ? 55.783 -6.959 -43.834 1.00 93.06 443 GLU A N 1
ATOM 3587 C CA . GLU A 1 443 ? 55.893 -8.006 -42.811 1.00 93.06 443 GLU A CA 1
ATOM 3588 C C . GLU A 1 443 ? 55.617 -7.423 -41.417 1.00 93.06 443 GLU A C 1
ATOM 3590 O O . GLU A 1 443 ? 54.733 -7.908 -40.715 1.00 93.06 443 GLU A O 1
ATOM 3595 N N . GLY A 1 444 ? 56.233 -6.287 -41.071 1.00 93.62 444 GLY A N 1
ATOM 3596 C CA . GLY A 1 444 ? 55.954 -5.574 -39.820 1.00 93.62 444 GLY A CA 1
ATOM 3597 C C . GLY A 1 444 ? 54.533 -4.997 -39.708 1.00 93.62 444 GLY A C 1
ATOM 3598 O O . GLY A 1 444 ? 54.050 -4.779 -38.596 1.00 93.62 444 GLY A O 1
ATOM 3599 N N . ALA A 1 445 ? 53.839 -4.753 -40.824 1.00 91.56 445 ALA A N 1
ATOM 3600 C CA . ALA A 1 445 ? 52.414 -4.410 -40.830 1.00 91.56 445 ALA A CA 1
ATOM 3601 C C . ALA A 1 445 ? 51.519 -5.653 -40.665 1.00 91.56 445 ALA A C 1
ATOM 3603 O O . ALA A 1 445 ? 50.528 -5.599 -39.941 1.00 91.56 445 ALA A O 1
ATOM 3604 N N . ILE A 1 446 ? 51.888 -6.781 -41.278 1.00 92.50 446 ILE A N 1
ATOM 3605 C CA . ILE A 1 446 ? 51.213 -8.078 -41.133 1.00 92.50 446 ILE A CA 1
ATOM 3606 C C . ILE A 1 446 ? 51.316 -8.581 -39.686 1.00 92.50 446 ILE A C 1
ATOM 3608 O O . ILE A 1 446 ? 50.309 -9.007 -39.125 1.00 92.50 446 ILE A O 1
ATOM 3612 N N . ASP A 1 447 ? 52.476 -8.454 -39.038 1.00 94.25 447 ASP A N 1
ATOM 3613 C CA . ASP A 1 447 ? 52.651 -8.819 -37.626 1.00 94.25 447 ASP A CA 1
ATOM 3614 C C . ASP A 1 447 ? 51.797 -7.960 -36.682 1.00 94.25 447 ASP A C 1
ATOM 3616 O O . ASP A 1 447 ? 51.202 -8.493 -35.742 1.00 94.25 447 ASP A O 1
ATOM 3620 N N . LYS A 1 448 ? 51.666 -6.651 -36.954 1.00 92.75 448 LYS A N 1
ATOM 3621 C CA . LYS A 1 448 ? 50.748 -5.761 -36.217 1.00 92.75 448 LYS A CA 1
ATOM 3622 C C . LYS A 1 448 ? 49.294 -6.177 -36.404 1.00 92.75 448 LYS A C 1
ATOM 3624 O O . LYS A 1 448 ? 48.612 -6.406 -35.413 1.00 92.75 448 LYS A O 1
ATOM 3629 N N . LEU A 1 449 ? 48.855 -6.388 -37.646 1.00 91.81 449 LEU A N 1
ATOM 3630 C CA . LEU A 1 449 ? 47.505 -6.874 -37.944 1.00 91.81 449 LEU A CA 1
ATOM 3631 C C . LEU A 1 449 ? 47.236 -8.248 -37.307 1.00 91.81 449 LEU A C 1
ATOM 3633 O O . LEU A 1 449 ? 46.118 -8.516 -36.875 1.00 91.81 449 LEU A O 1
ATOM 3637 N N . HIS A 1 450 ? 48.241 -9.120 -37.186 1.00 93.25 450 HIS A N 1
ATOM 3638 C CA . HIS A 1 450 ? 48.118 -10.384 -36.457 1.00 93.25 450 HIS A CA 1
ATOM 3639 C C . HIS A 1 450 ? 48.102 -10.217 -34.931 1.00 93.25 450 HIS A C 1
ATOM 3641 O O . HIS A 1 450 ? 47.473 -11.032 -34.258 1.00 93.25 450 HIS A O 1
ATOM 3647 N N . ALA A 1 451 ? 48.767 -9.212 -34.360 1.00 92.88 451 ALA A N 1
ATOM 3648 C CA . ALA A 1 451 ? 48.624 -8.867 -32.944 1.00 92.88 451 ALA A CA 1
ATOM 3649 C C . ALA A 1 451 ? 47.219 -8.309 -32.666 1.00 92.88 451 ALA A C 1
ATOM 3651 O O . ALA A 1 451 ? 46.480 -8.897 -31.882 1.00 92.88 451 ALA A O 1
ATOM 3652 N N . GLU A 1 452 ? 46.804 -7.287 -33.415 1.00 92.31 452 GLU A N 1
ATOM 3653 C CA . GLU A 1 452 ? 45.477 -6.664 -33.339 1.00 92.31 452 GLU A CA 1
ATOM 3654 C C . GLU A 1 452 ? 44.346 -7.692 -33.515 1.00 92.31 452 GLU A C 1
ATOM 3656 O O . GLU A 1 452 ? 43.380 -7.683 -32.761 1.00 92.31 452 GLU A O 1
ATOM 3661 N N . ASN A 1 453 ? 44.476 -8.641 -34.449 1.00 92.56 453 ASN A N 1
ATOM 3662 C CA . ASN A 1 453 ? 43.492 -9.711 -34.649 1.00 92.56 453 ASN A CA 1
ATOM 3663 C C . ASN A 1 453 ? 43.433 -10.690 -33.454 1.00 92.56 453 ASN A C 1
ATOM 3665 O O . ASN A 1 453 ? 42.342 -11.079 -33.042 1.00 92.56 453 ASN A O 1
ATOM 3669 N N . ARG A 1 454 ? 44.570 -11.034 -32.824 1.00 94.12 454 ARG A N 1
ATOM 3670 C CA . ARG A 1 454 ? 44.572 -11.834 -31.578 1.00 94.12 454 ARG A CA 1
ATOM 3671 C C . ARG A 1 454 ? 43.921 -11.076 -30.420 1.00 94.12 454 ARG A C 1
ATOM 3673 O O . ARG A 1 454 ? 43.135 -11.672 -29.685 1.00 94.12 454 ARG A O 1
ATOM 3680 N N . ASP A 1 455 ? 44.202 -9.784 -30.282 1.00 93.75 455 ASP A N 1
ATOM 3681 C CA . ASP A 1 455 ? 43.634 -8.949 -29.222 1.00 93.75 455 ASP A CA 1
ATOM 3682 C C . ASP A 1 455 ? 42.125 -8.742 -29.419 1.00 93.75 455 ASP A C 1
ATOM 3684 O O . ASP A 1 455 ? 41.356 -8.906 -28.472 1.00 93.75 455 ASP A O 1
ATOM 3688 N N . LEU A 1 456 ? 41.671 -8.494 -30.651 1.00 91.62 456 LEU A N 1
ATOM 3689 C CA . LEU A 1 456 ? 40.249 -8.421 -31.003 1.00 91.62 456 LEU A CA 1
ATOM 3690 C C . LEU A 1 456 ? 39.534 -9.766 -30.806 1.00 91.62 456 LEU A C 1
ATOM 3692 O O . LEU A 1 456 ? 38.417 -9.786 -30.294 1.00 91.62 456 LEU A O 1
ATOM 3696 N N . ALA A 1 457 ? 40.164 -10.895 -31.144 1.00 91.75 457 ALA A N 1
ATOM 3697 C CA . ALA A 1 457 ? 39.609 -12.223 -30.874 1.00 91.75 457 ALA A CA 1
ATOM 3698 C C . ALA A 1 457 ? 39.502 -12.509 -29.363 1.00 91.75 457 ALA A C 1
ATOM 3700 O O . ALA A 1 457 ? 38.504 -13.071 -28.910 1.00 91.75 457 ALA A O 1
ATOM 3701 N N . SER A 1 458 ? 40.490 -12.072 -28.574 1.00 94.69 458 SER A N 1
ATOM 3702 C CA . SER A 1 458 ? 40.477 -12.149 -27.108 1.00 94.69 458 SER A CA 1
ATOM 3703 C C . SER A 1 458 ? 39.359 -11.287 -26.504 1.00 94.69 458 SER A C 1
ATOM 3705 O O . SER A 1 458 ? 38.568 -11.769 -25.691 1.00 94.69 458 SER A O 1
ATOM 3707 N N . GLN A 1 459 ? 39.211 -10.041 -26.971 1.00 93.69 459 GLN A N 1
ATOM 3708 C CA . GLN A 1 459 ? 38.120 -9.141 -26.578 1.00 93.69 459 GLN A CA 1
ATOM 3709 C C . GLN A 1 459 ? 36.744 -9.704 -26.962 1.00 93.69 459 GLN A C 1
ATOM 3711 O O . GLN A 1 459 ? 35.826 -9.666 -26.146 1.00 93.69 459 GLN A O 1
ATOM 3716 N N . LEU A 1 460 ? 36.597 -10.279 -28.160 1.00 93.25 460 LEU A N 1
ATOM 3717 C CA . LEU A 1 460 ? 35.353 -10.903 -28.615 1.00 93.25 460 LEU A CA 1
ATOM 3718 C C . LEU A 1 460 ? 34.993 -12.139 -27.776 1.00 93.25 460 LEU A C 1
ATOM 3720 O O . LEU A 1 460 ? 33.829 -12.313 -27.414 1.00 93.25 460 LEU A O 1
ATOM 3724 N N . ALA A 1 461 ? 35.974 -12.971 -27.417 1.00 92.50 461 ALA A N 1
ATOM 3725 C CA . ALA A 1 461 ? 35.770 -14.103 -26.515 1.00 92.50 461 ALA A CA 1
ATOM 3726 C C . ALA A 1 461 ? 35.347 -13.631 -25.111 1.00 92.50 461 ALA A C 1
ATOM 3728 O O . ALA A 1 461 ? 34.359 -14.128 -24.567 1.00 92.50 461 ALA A O 1
ATOM 3729 N N . ALA A 1 462 ? 36.020 -12.616 -24.560 1.00 92.56 462 ALA A N 1
ATOM 3730 C CA . ALA A 1 462 ? 35.670 -12.019 -23.272 1.00 92.56 462 ALA A CA 1
ATOM 3731 C C . ALA A 1 462 ? 34.267 -11.383 -23.280 1.00 92.56 462 ALA A C 1
ATOM 3733 O O . ALA A 1 462 ? 33.486 -11.606 -22.356 1.00 92.56 462 ALA A O 1
ATOM 3734 N N . GLN A 1 463 ? 33.902 -10.653 -24.341 1.00 92.81 463 GLN A N 1
ATOM 3735 C CA . GLN A 1 463 ? 32.569 -10.063 -24.505 1.00 92.81 463 GLN A CA 1
ATOM 3736 C C . GLN A 1 463 ? 31.485 -11.138 -24.682 1.00 92.81 463 GLN A C 1
ATOM 3738 O O . GLN A 1 463 ? 30.380 -10.987 -24.162 1.00 92.81 463 GLN A O 1
ATOM 3743 N N . THR A 1 464 ? 31.797 -12.240 -25.371 1.00 93.81 464 THR A N 1
ATOM 3744 C CA . THR A 1 464 ? 30.888 -13.386 -25.523 1.00 93.81 464 THR A CA 1
ATOM 3745 C C . THR A 1 464 ? 30.647 -14.068 -24.177 1.00 93.81 464 THR A C 1
ATOM 3747 O O . THR A 1 464 ? 29.495 -14.278 -23.807 1.00 93.81 464 THR A O 1
ATOM 3750 N N . GLN A 1 465 ? 31.698 -14.325 -23.391 1.00 94.19 465 GLN A N 1
ATOM 3751 C CA . GLN A 1 465 ? 31.549 -14.892 -22.049 1.00 94.19 465 GLN A CA 1
ATOM 3752 C C . GLN A 1 465 ? 30.819 -13.932 -21.098 1.00 94.19 465 GLN A C 1
ATOM 3754 O O . GLN A 1 465 ? 29.967 -14.365 -20.329 1.00 94.19 465 GLN A O 1
ATOM 3759 N N . ALA A 1 466 ? 31.085 -12.625 -21.176 1.00 91.62 466 ALA A N 1
ATOM 3760 C CA . ALA A 1 466 ? 30.349 -11.624 -20.407 1.00 91.62 466 ALA A CA 1
ATOM 3761 C C . ALA A 1 466 ? 28.855 -11.599 -20.777 1.00 91.62 466 ALA A C 1
ATOM 3763 O O . ALA A 1 466 ? 28.012 -11.519 -19.888 1.00 91.62 466 ALA A O 1
ATOM 3764 N N . ARG A 1 467 ? 28.514 -11.731 -22.069 1.00 93.56 467 ARG A N 1
ATOM 3765 C CA . ARG A 1 467 ? 27.125 -11.861 -22.536 1.00 93.56 467 ARG A CA 1
ATOM 3766 C C . ARG A 1 467 ? 26.448 -13.132 -22.027 1.00 93.56 467 ARG A C 1
ATOM 3768 O O . ARG A 1 467 ? 25.313 -13.032 -21.576 1.00 93.56 467 ARG A O 1
ATOM 3775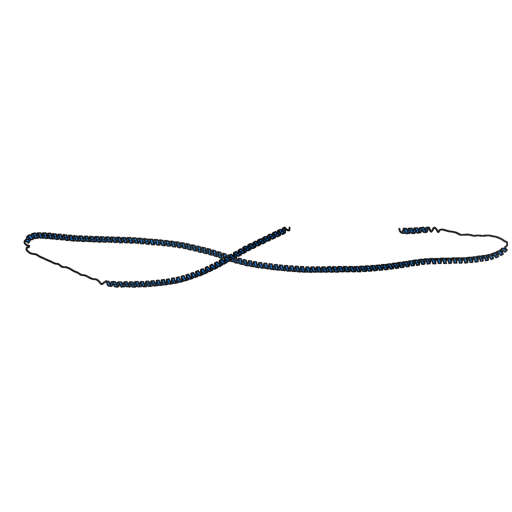 N N . LEU A 1 468 ? 27.128 -14.281 -22.049 1.00 94.62 468 LEU A N 1
ATOM 3776 C CA . LEU A 1 468 ? 26.608 -15.529 -21.473 1.00 94.62 468 LEU A CA 1
ATOM 3777 C C . LEU A 1 468 ? 26.345 -15.368 -19.969 1.00 94.62 468 LEU A C 1
ATOM 3779 O O . LEU A 1 468 ? 25.215 -15.537 -19.530 1.00 94.62 468 LEU A O 1
ATOM 3783 N N . ASN A 1 469 ? 27.327 -14.872 -19.210 1.00 93.75 469 ASN A N 1
ATOM 3784 C CA . ASN A 1 469 ? 27.189 -14.625 -17.770 1.00 93.75 469 ASN A CA 1
ATOM 3785 C C . ASN A 1 469 ? 26.070 -13.614 -17.417 1.00 93.75 469 ASN A C 1
ATOM 3787 O O . ASN A 1 469 ? 25.603 -13.587 -16.278 1.00 93.75 469 ASN A O 1
ATOM 3791 N N . VAL A 1 470 ? 25.675 -12.734 -18.348 1.00 92.31 470 VAL A N 1
ATOM 3792 C CA . VAL A 1 470 ? 24.532 -11.812 -18.194 1.00 92.31 470 VAL A CA 1
ATOM 3793 C C . VAL A 1 470 ? 23.212 -12.486 -18.581 1.00 92.31 470 VAL A C 1
ATOM 3795 O O . VAL A 1 470 ? 22.215 -12.257 -17.901 1.00 92.31 470 VAL A O 1
ATOM 3798 N N . ALA A 1 471 ? 23.200 -13.346 -19.603 1.00 93.25 471 ALA A N 1
ATOM 3799 C CA . ALA A 1 471 ? 22.039 -14.161 -19.958 1.00 93.25 471 ALA A CA 1
ATOM 3800 C C . ALA A 1 471 ? 21.678 -15.149 -18.834 1.00 93.25 471 ALA A C 1
ATOM 3802 O O . ALA A 1 471 ? 20.536 -15.154 -18.390 1.00 93.25 471 ALA A O 1
ATOM 3803 N N . ASP A 1 472 ? 22.658 -15.869 -18.278 1.00 95.44 472 ASP A N 1
ATOM 3804 C CA . ASP A 1 472 ? 22.459 -16.795 -17.150 1.00 95.44 472 ASP A CA 1
ATOM 3805 C C . ASP A 1 472 ? 21.853 -16.081 -15.923 1.00 95.44 472 ASP A C 1
ATOM 3807 O O . ASP A 1 472 ? 20.980 -16.610 -15.232 1.00 95.44 472 ASP A O 1
ATOM 3811 N N . LYS A 1 473 ? 22.287 -14.838 -15.660 1.00 94.12 473 LYS A N 1
ATOM 3812 C CA . LYS A 1 473 ? 21.716 -13.985 -14.605 1.00 94.12 473 LYS A CA 1
ATOM 3813 C C . LYS A 1 473 ? 20.292 -13.538 -14.925 1.00 94.12 473 LYS A C 1
ATOM 3815 O O . LYS A 1 473 ? 19.456 -13.532 -14.026 1.00 94.12 473 LYS A O 1
ATOM 3820 N N . LEU A 1 474 ? 20.016 -13.160 -16.173 1.00 92.50 474 LEU A N 1
ATOM 3821 C CA . LEU A 1 474 ? 18.685 -12.753 -16.616 1.00 92.50 474 LEU A CA 1
ATOM 3822 C C . LEU A 1 474 ? 17.687 -13.914 -16.509 1.00 92.50 474 LEU A C 1
ATOM 3824 O O . LEU A 1 474 ? 16.596 -13.718 -15.980 1.00 92.50 474 LEU A O 1
ATOM 3828 N N . ASP A 1 475 ? 18.072 -15.117 -16.933 1.00 96.12 475 ASP A N 1
ATOM 3829 C CA . ASP A 1 475 ? 17.250 -16.324 -16.810 1.00 96.12 475 ASP A CA 1
ATOM 3830 C C . ASP A 1 475 ? 17.027 -16.707 -15.338 1.00 96.12 475 ASP A C 1
ATOM 3832 O O . ASP A 1 475 ? 15.910 -17.061 -14.953 1.00 96.12 475 ASP A O 1
ATOM 3836 N N . GLY A 1 476 ? 18.043 -16.544 -14.481 1.00 94.56 476 GLY A N 1
ATOM 3837 C CA . GLY A 1 476 ? 17.909 -16.692 -13.028 1.00 94.56 476 GLY A CA 1
ATOM 3838 C C . GLY A 1 476 ? 16.891 -15.722 -12.412 1.00 94.56 476 GLY A C 1
ATOM 3839 O O . GLY A 1 476 ? 16.010 -16.149 -11.664 1.00 94.56 476 GLY A O 1
ATOM 3840 N N . VAL A 1 477 ? 16.957 -14.435 -12.769 1.00 91.56 477 VAL A N 1
ATOM 3841 C CA . VAL A 1 477 ? 16.004 -13.406 -12.308 1.00 91.56 477 VAL A CA 1
ATOM 3842 C C . VAL A 1 477 ? 14.596 -13.654 -12.863 1.00 91.56 477 VAL A C 1
ATOM 3844 O O . VAL A 1 477 ? 13.624 -13.537 -12.122 1.00 91.56 477 VAL A O 1
ATOM 3847 N N . GLN A 1 478 ? 14.456 -14.076 -14.125 1.00 93.62 478 GLN A N 1
ATOM 3848 C CA . GLN A 1 478 ? 13.157 -14.478 -14.682 1.00 93.62 478 GLN A CA 1
ATOM 3849 C C . GLN A 1 478 ? 12.576 -15.713 -13.977 1.00 93.62 478 GLN A C 1
ATOM 3851 O O . GLN A 1 478 ? 11.363 -15.795 -13.789 1.00 93.62 478 GLN A O 1
ATOM 3856 N N . GLY A 1 479 ? 13.417 -16.668 -13.568 1.00 95.69 479 GLY A N 1
ATOM 3857 C CA . GLY A 1 479 ? 13.002 -17.816 -12.760 1.00 95.69 479 GLY A CA 1
ATOM 3858 C C . GLY A 1 479 ? 12.477 -17.400 -11.384 1.00 95.69 479 GLY A C 1
ATOM 3859 O O . GLY A 1 479 ? 11.407 -17.850 -10.974 1.00 95.69 479 GLY A O 1
ATOM 3860 N N . GLN A 1 480 ? 13.184 -16.491 -10.704 1.00 92.88 480 GLN A N 1
ATOM 3861 C CA . GLN A 1 480 ? 12.757 -15.921 -9.420 1.00 92.88 480 GLN A CA 1
ATOM 3862 C C . GLN A 1 480 ? 11.441 -15.140 -9.546 1.00 92.88 480 GLN A C 1
ATOM 3864 O O . GLN A 1 480 ? 10.532 -15.355 -8.745 1.00 92.88 480 GLN A O 1
ATOM 3869 N N . LEU A 1 481 ? 11.302 -14.303 -10.582 1.00 92.19 481 LEU A N 1
ATOM 3870 C CA . LEU A 1 481 ? 10.076 -13.552 -10.860 1.00 92.19 481 LEU A CA 1
ATOM 3871 C C . LEU A 1 481 ? 8.870 -14.488 -11.028 1.00 92.19 481 LEU A C 1
ATOM 3873 O O . LEU A 1 481 ? 7.864 -14.304 -10.350 1.00 92.19 481 LEU A O 1
ATOM 3877 N N . ARG A 1 482 ? 8.994 -15.548 -11.840 1.00 96.38 482 ARG A N 1
ATOM 3878 C CA . ARG A 1 482 ? 7.916 -16.536 -12.039 1.00 96.38 482 ARG A CA 1
ATOM 3879 C C . ARG A 1 482 ? 7.557 -17.301 -10.757 1.00 96.38 482 ARG A C 1
ATOM 3881 O O . ARG A 1 482 ? 6.392 -17.655 -10.578 1.00 96.38 482 ARG A O 1
ATOM 3888 N N . SER A 1 483 ? 8.520 -17.543 -9.857 1.00 94.75 483 SER A N 1
ATOM 3889 C CA . SER A 1 483 ? 8.232 -18.108 -8.526 1.00 94.75 483 SER A CA 1
ATOM 3890 C C . SER A 1 483 ? 7.361 -17.148 -7.719 1.00 94.75 483 SER A C 1
ATOM 3892 O O . SER A 1 483 ? 6.257 -17.519 -7.318 1.00 94.75 483 SER A O 1
ATOM 3894 N N . ALA A 1 484 ? 7.795 -15.891 -7.588 1.00 92.12 484 ALA A N 1
ATOM 3895 C CA . ALA A 1 484 ? 7.072 -14.855 -6.856 1.00 92.12 484 ALA A CA 1
ATOM 3896 C C . ALA A 1 484 ? 5.668 -14.592 -7.436 1.00 92.12 484 ALA A C 1
ATOM 3898 O O . ALA A 1 484 ? 4.705 -14.467 -6.683 1.00 92.12 484 ALA A O 1
ATOM 3899 N N . GLU A 1 485 ? 5.507 -14.590 -8.764 1.00 93.94 485 GLU A N 1
ATOM 3900 C CA . GLU A 1 485 ? 4.199 -14.509 -9.432 1.00 93.94 485 GLU A CA 1
ATOM 3901 C C . GLU A 1 485 ? 3.276 -15.677 -9.037 1.00 93.94 485 GLU A C 1
ATOM 3903 O O . GLU A 1 485 ? 2.089 -15.468 -8.765 1.00 93.94 485 GLU A O 1
ATOM 3908 N N . SER A 1 486 ? 3.810 -16.902 -8.949 1.00 95.94 486 SER A N 1
ATOM 3909 C CA . SER A 1 486 ? 3.050 -18.089 -8.527 1.00 95.94 486 SER A CA 1
ATOM 3910 C C . SER A 1 486 ? 2.683 -18.067 -7.035 1.00 95.94 486 SER A C 1
ATOM 3912 O O . SER A 1 486 ? 1.587 -18.488 -6.648 1.00 95.94 486 SER A O 1
ATOM 3914 N N . GLU A 1 487 ? 3.552 -17.505 -6.195 1.00 96.25 487 GLU A N 1
ATOM 3915 C CA . GLU A 1 487 ? 3.308 -17.297 -4.768 1.00 96.25 487 GLU A CA 1
ATOM 3916 C C . GLU A 1 487 ? 2.227 -16.228 -4.560 1.00 96.25 487 GLU A C 1
ATOM 3918 O O . GLU A 1 487 ? 1.247 -16.482 -3.861 1.00 96.25 487 GLU A O 1
ATOM 3923 N N . VAL A 1 488 ? 2.306 -15.088 -5.257 1.00 93.69 488 VAL A N 1
ATOM 3924 C CA . VAL A 1 488 ? 1.266 -14.040 -5.263 1.00 93.69 488 VAL A CA 1
ATOM 3925 C C . VAL A 1 488 ? -0.081 -14.584 -5.752 1.00 93.69 488 VAL A C 1
ATOM 3927 O O . VAL A 1 488 ? -1.115 -14.287 -5.149 1.00 93.69 488 VAL A O 1
ATOM 3930 N N . ALA A 1 489 ? -0.101 -15.420 -6.794 1.00 95.31 489 ALA A N 1
ATOM 3931 C CA . ALA A 1 489 ? -1.320 -16.100 -7.236 1.00 95.31 489 ALA A CA 1
ATOM 3932 C C . ALA A 1 489 ? -1.886 -17.040 -6.151 1.00 95.31 489 ALA A C 1
ATOM 3934 O O . ALA A 1 489 ? -3.097 -17.062 -5.918 1.00 95.31 489 ALA A O 1
ATOM 3935 N N . THR A 1 490 ? -1.017 -17.757 -5.433 1.00 95.94 490 THR A N 1
ATOM 3936 C CA . THR A 1 490 ? -1.396 -18.638 -4.316 1.00 95.94 490 THR A CA 1
ATOM 3937 C C . THR A 1 490 ? -1.952 -17.847 -3.126 1.00 95.94 490 THR A C 1
ATOM 3939 O O . THR A 1 490 ? -2.971 -18.237 -2.551 1.00 95.94 490 THR A O 1
ATOM 3942 N N . PHE A 1 491 ? -1.346 -16.709 -2.772 1.00 94.25 491 PHE A N 1
ATOM 3943 C CA . PHE A 1 491 ? -1.848 -15.824 -1.717 1.00 94.25 491 PHE A CA 1
ATOM 3944 C C . PHE A 1 491 ? -3.201 -15.204 -2.086 1.00 94.25 491 PHE A C 1
ATOM 3946 O O . PHE A 1 491 ? -4.116 -15.251 -1.267 1.00 94.25 491 PHE A O 1
ATOM 3953 N N . ARG A 1 492 ? -3.386 -14.731 -3.329 1.00 95.69 492 ARG A N 1
ATOM 3954 C CA . ARG A 1 492 ? -4.699 -14.276 -3.835 1.00 95.69 492 ARG A CA 1
ATOM 3955 C C . ARG A 1 492 ? -5.761 -15.377 -3.741 1.00 95.69 492 ARG A C 1
ATOM 3957 O O . ARG A 1 492 ? -6.881 -15.108 -3.320 1.00 95.69 492 ARG A O 1
ATOM 3964 N N . GLY A 1 493 ? -5.402 -16.626 -4.048 1.00 95.56 493 GLY A N 1
ATOM 3965 C CA . GLY A 1 493 ? -6.283 -17.783 -3.854 1.00 95.56 493 GLY A CA 1
ATOM 3966 C C . GLY A 1 493 ? -6.733 -17.964 -2.397 1.00 95.56 493 GLY A C 1
ATOM 3967 O O . GLY A 1 493 ? -7.920 -18.163 -2.146 1.00 95.56 493 GLY A O 1
ATOM 3968 N N . ARG A 1 494 ? -5.810 -17.830 -1.433 1.00 95.56 494 ARG A N 1
ATOM 3969 C CA . ARG A 1 494 ? -6.120 -17.904 0.009 1.00 95.56 494 ARG A CA 1
ATOM 3970 C C . ARG A 1 494 ? -6.983 -16.738 0.493 1.00 95.56 494 ARG A C 1
ATOM 3972 O O . ARG A 1 494 ? -7.901 -16.971 1.271 1.00 95.56 494 ARG A O 1
ATOM 3979 N N . VAL A 1 495 ? -6.721 -15.513 0.028 1.00 94.69 495 VAL A N 1
ATOM 3980 C CA . VAL A 1 495 ? -7.544 -14.331 0.352 1.00 94.69 495 VAL A CA 1
ATOM 3981 C C . VAL A 1 495 ? -8.983 -14.547 -0.118 1.00 94.69 495 VAL A C 1
ATOM 3983 O O . VAL A 1 495 ? -9.895 -14.485 0.701 1.00 94.69 495 VAL A O 1
ATOM 3986 N N . ASN A 1 496 ? -9.181 -14.947 -1.379 1.00 95.19 496 ASN A N 1
ATOM 3987 C CA . ASN A 1 496 ? -10.508 -15.257 -1.919 1.00 95.19 496 ASN A CA 1
ATOM 3988 C C . ASN A 1 496 ? -11.235 -16.361 -1.119 1.00 95.19 496 ASN A C 1
ATOM 3990 O O . ASN A 1 496 ? -12.457 -16.320 -0.975 1.00 95.19 496 ASN A O 1
ATOM 3994 N N . GLU A 1 497 ? -10.515 -17.364 -0.599 1.00 96.31 497 GLU A N 1
ATOM 3995 C CA . GLU A 1 497 ? -11.112 -18.410 0.243 1.00 96.31 497 GLU A CA 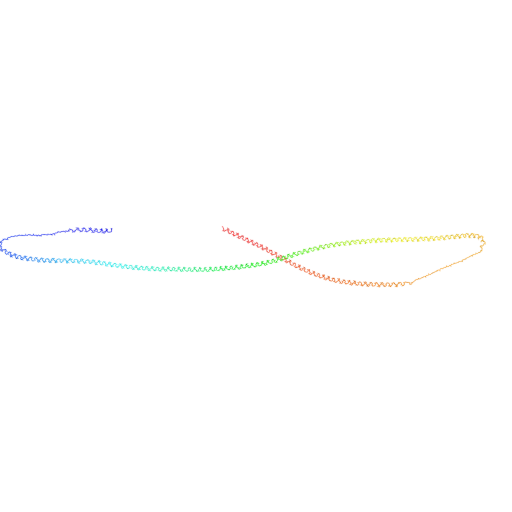1
ATOM 3996 C C . GLU A 1 497 ? -11.545 -17.868 1.618 1.00 96.31 497 GLU A C 1
ATOM 3998 O O . GLU A 1 497 ? -12.632 -18.195 2.102 1.00 96.31 497 GLU A O 1
ATOM 4003 N N . LEU A 1 498 ? -10.726 -17.014 2.242 1.00 94.56 498 LEU A N 1
ATOM 4004 C CA . LEU A 1 498 ? -11.045 -16.362 3.515 1.00 94.56 498 LEU A CA 1
ATOM 4005 C C . LEU A 1 498 ? -12.226 -15.390 3.378 1.00 94.56 498 LEU A C 1
ATOM 4007 O O . LEU A 1 498 ? -13.122 -15.411 4.219 1.00 94.56 498 LEU A O 1
ATOM 4011 N N . GLU A 1 499 ? -12.292 -14.616 2.294 1.00 94.88 499 GLU A N 1
ATOM 4012 C CA . GLU A 1 499 ? -13.436 -13.752 1.969 1.00 94.88 499 GLU A CA 1
ATOM 4013 C C . GLU A 1 499 ? -14.730 -14.558 1.773 1.00 94.88 499 GLU A C 1
ATOM 4015 O O . GLU A 1 499 ? -15.787 -14.182 2.284 1.00 94.88 499 GLU A O 1
ATOM 4020 N N . GLN A 1 500 ? -14.665 -15.706 1.087 1.00 94.94 500 GLN A N 1
ATOM 4021 C CA . GLN A 1 500 ? -15.821 -16.594 0.918 1.00 94.94 500 GLN A CA 1
ATOM 4022 C C . GLN A 1 500 ? -16.286 -17.217 2.240 1.00 94.94 500 GLN A C 1
ATOM 4024 O O . GLN A 1 500 ? -17.496 -17.332 2.460 1.00 94.94 500 GLN A O 1
ATOM 4029 N N . ARG A 1 501 ? -15.353 -17.588 3.130 1.00 95.62 501 ARG A N 1
ATOM 4030 C CA . ARG A 1 501 ? -15.659 -18.048 4.495 1.00 95.62 501 ARG A CA 1
ATOM 4031 C C . ARG A 1 501 ? -16.329 -16.929 5.299 1.00 95.62 501 ARG A C 1
ATOM 4033 O O . ARG A 1 501 ? -17.463 -17.110 5.729 1.00 95.62 501 ARG A O 1
ATOM 4040 N N . LEU A 1 502 ? -15.724 -15.742 5.367 1.00 94.62 502 LEU A N 1
ATOM 4041 C CA . LEU A 1 502 ? -16.280 -14.573 6.059 1.00 94.62 502 LEU A CA 1
ATOM 4042 C C . LEU A 1 502 ? -17.683 -14.202 5.543 1.00 94.62 502 LEU A C 1
ATOM 4044 O O . LEU A 1 502 ? -18.605 -14.016 6.332 1.00 94.62 502 LEU A O 1
ATOM 4048 N N . SER A 1 503 ? -17.884 -14.181 4.222 1.00 95.19 503 SER A N 1
ATOM 4049 C CA . SER A 1 503 ? -19.192 -13.941 3.594 1.00 95.19 503 SER A CA 1
ATOM 4050 C C . SER A 1 503 ? -20.236 -15.010 3.948 1.00 95.19 503 SER A C 1
ATOM 4052 O O . SER A 1 503 ? -21.435 -14.723 4.019 1.00 95.19 503 SER A O 1
ATOM 4054 N N . LYS A 1 504 ? -19.823 -16.268 4.132 1.00 96.81 504 LYS A N 1
ATOM 4055 C CA . LYS A 1 504 ? -20.708 -17.353 4.577 1.00 96.81 504 LYS A CA 1
ATOM 4056 C C . LYS A 1 504 ? -21.064 -17.188 6.055 1.00 96.81 504 LYS A C 1
ATOM 4058 O O . LYS A 1 504 ? -22.238 -17.307 6.403 1.00 96.81 504 LYS A O 1
ATOM 4063 N N . ASP A 1 505 ? -20.086 -16.864 6.890 1.00 95.50 505 ASP A N 1
ATOM 4064 C CA . ASP A 1 505 ? -20.256 -16.748 8.337 1.00 95.50 505 ASP A CA 1
ATOM 4065 C C . ASP A 1 505 ? -21.089 -15.506 8.700 1.00 95.50 505 ASP A C 1
ATOM 4067 O O . ASP A 1 505 ? -22.017 -15.614 9.497 1.00 95.50 505 ASP A O 1
ATOM 4071 N N . GLN A 1 506 ? -20.900 -14.376 8.005 1.00 95.19 506 GLN A N 1
ATOM 4072 C CA . GLN A 1 506 ? -21.783 -13.200 8.076 1.00 95.19 506 GLN A CA 1
ATOM 4073 C C . GLN A 1 506 ? -23.243 -13.540 7.730 1.00 95.19 506 GLN A C 1
ATOM 4075 O O . GLN A 1 506 ? -24.164 -13.134 8.439 1.00 95.19 506 GLN A O 1
ATOM 4080 N N . ARG A 1 507 ? -23.484 -14.324 6.668 1.00 95.38 507 ARG A N 1
ATOM 4081 C CA . ARG A 1 507 ? -24.841 -14.788 6.316 1.00 95.38 507 ARG A CA 1
ATOM 4082 C C . ARG A 1 507 ? -25.415 -15.750 7.359 1.00 95.38 507 ARG A C 1
ATOM 4084 O O . ARG A 1 507 ? -26.616 -15.711 7.614 1.00 95.38 507 ARG A O 1
ATOM 4091 N N . SER A 1 508 ? -24.578 -16.583 7.975 1.00 95.38 508 SER A N 1
ATOM 4092 C CA . SER A 1 508 ? -24.987 -17.463 9.074 1.00 95.38 508 SER A CA 1
ATOM 4093 C C . SER A 1 508 ? -25.359 -16.667 10.330 1.00 95.38 508 SER A C 1
ATOM 4095 O O . SER A 1 508 ? -26.371 -16.971 10.957 1.00 95.38 508 SER A O 1
ATOM 4097 N N . LEU A 1 509 ? -24.589 -15.625 10.659 1.00 95.19 509 LEU A N 1
ATOM 4098 C CA . LEU A 1 509 ? -24.848 -14.714 11.774 1.00 95.19 509 LEU A CA 1
ATOM 4099 C C . LEU A 1 509 ? -26.174 -13.967 11.581 1.00 95.19 509 LEU A C 1
ATOM 4101 O O . LEU A 1 509 ? -27.032 -14.024 12.454 1.00 95.19 509 LEU A O 1
ATOM 4105 N N . LEU A 1 510 ? -26.388 -13.358 10.409 1.00 95.69 510 LEU A N 1
ATOM 4106 C CA . LEU A 1 510 ? -27.637 -12.661 10.072 1.00 95.69 510 LEU A CA 1
ATOM 4107 C C . LEU A 1 510 ? -28.862 -13.595 10.099 1.00 95.69 510 LEU A C 1
ATOM 4109 O O . LEU A 1 510 ? -29.940 -13.191 10.531 1.00 95.69 510 LEU A O 1
ATOM 4113 N N . SER A 1 511 ? -28.699 -14.856 9.683 1.00 96.06 511 SER A N 1
ATOM 4114 C CA . SER A 1 511 ? -29.753 -15.876 9.780 1.00 96.06 511 SER A CA 1
ATOM 4115 C C . SER A 1 511 ? -30.092 -16.221 11.238 1.00 96.06 511 SER A C 1
ATOM 4117 O O . SER A 1 511 ? -31.267 -16.289 11.598 1.00 96.06 511 SER A O 1
ATOM 4119 N N . ALA A 1 512 ? -29.079 -16.374 12.100 1.00 94.31 512 ALA A N 1
ATOM 4120 C CA . ALA A 1 512 ? -29.276 -16.611 13.531 1.00 94.31 512 ALA A CA 1
ATOM 4121 C C . ALA A 1 512 ? -29.898 -15.392 14.237 1.00 94.31 512 ALA A C 1
ATOM 4123 O O . ALA A 1 512 ? -30.830 -15.541 15.022 1.00 94.31 512 ALA A O 1
ATOM 4124 N N . GLU A 1 513 ? -29.451 -14.178 13.910 1.00 95.81 513 GLU A N 1
ATOM 4125 C CA . GLU A 1 513 ? -30.059 -12.927 14.372 1.00 95.81 513 GLU A CA 1
ATOM 4126 C C . GLU A 1 513 ? -31.539 -12.805 13.986 1.00 95.81 513 GLU A C 1
ATOM 4128 O O . GLU A 1 513 ? -32.340 -12.350 14.803 1.00 95.81 513 GLU A O 1
ATOM 4133 N N . SER A 1 514 ? -31.914 -13.196 12.760 1.00 94.75 514 SER A N 1
ATOM 4134 C CA . SER A 1 514 ? -33.324 -13.245 12.354 1.00 94.75 514 SER A CA 1
ATOM 4135 C C . SER A 1 514 ? -34.088 -14.218 13.243 1.00 94.75 514 SER A C 1
ATOM 4137 O O . SER A 1 514 ? -35.041 -13.809 13.891 1.00 94.75 514 SER A O 1
ATOM 4139 N N . GLN A 1 515 ? -33.605 -15.457 13.384 1.00 94.88 515 GLN A N 1
ATOM 4140 C CA . GLN A 1 515 ? -34.255 -16.475 14.216 1.00 94.88 515 GLN A CA 1
ATOM 4141 C C . GLN A 1 515 ? -34.417 -16.032 15.678 1.00 94.88 515 GLN A C 1
ATOM 4143 O O . GLN A 1 515 ? -35.463 -16.284 16.273 1.00 94.88 515 GLN A O 1
ATOM 4148 N N . TYR A 1 516 ? -33.440 -15.328 16.258 1.00 95.31 516 TYR A N 1
ATOM 4149 C CA . TYR A 1 516 ? -33.573 -14.763 17.604 1.00 95.31 516 TYR A CA 1
ATOM 4150 C C . TYR A 1 516 ? -34.572 -13.596 17.670 1.00 95.31 516 TYR A C 1
ATOM 4152 O O . TYR A 1 516 ? -35.316 -13.504 18.649 1.00 95.31 516 TYR A O 1
ATOM 4160 N N . ARG A 1 517 ? -34.650 -12.727 16.647 1.00 95.81 517 ARG A N 1
ATOM 4161 C CA . ARG A 1 517 ? -35.709 -11.701 16.544 1.00 95.81 517 ARG A CA 1
ATOM 4162 C C . ARG A 1 517 ? -37.093 -12.340 16.409 1.00 95.81 517 ARG A C 1
ATOM 4164 O O . ARG A 1 517 ? -38.021 -11.901 17.087 1.00 95.81 517 ARG A O 1
ATOM 4171 N N . ASP A 1 518 ? -37.220 -13.384 15.598 1.00 96.19 518 ASP A N 1
ATOM 4172 C CA . ASP A 1 518 ? -38.468 -14.113 15.373 1.00 96.19 518 ASP A CA 1
ATOM 4173 C C . ASP A 1 518 ? -38.931 -14.790 16.677 1.00 96.19 518 ASP A C 1
ATOM 4175 O O . ASP A 1 518 ? -40.040 -14.531 17.138 1.00 96.19 518 ASP A O 1
ATOM 4179 N N . GLN A 1 519 ? -38.044 -15.517 17.371 1.00 94.94 519 GLN A N 1
ATOM 4180 C CA . GLN A 1 519 ? -38.314 -16.116 18.691 1.00 94.94 519 GLN A CA 1
ATOM 4181 C C . GLN A 1 519 ? -38.668 -15.081 19.771 1.00 94.94 519 GLN A C 1
ATOM 4183 O O . GLN A 1 519 ? -39.558 -15.317 20.589 1.00 94.94 519 GLN A O 1
ATOM 4188 N N . LEU A 1 520 ? -37.993 -13.923 19.800 1.00 94.56 520 LEU A N 1
ATOM 4189 C CA . LEU A 1 520 ? -38.350 -12.819 20.699 1.00 94.56 520 LEU A CA 1
ATOM 4190 C C . LEU A 1 520 ? -39.736 -12.256 20.374 1.00 94.56 520 LEU A C 1
ATOM 4192 O O . LEU A 1 520 ? -40.491 -11.927 21.289 1.00 94.56 520 LEU A O 1
ATOM 4196 N N . THR A 1 521 ? -40.085 -12.175 19.091 1.00 94.44 521 THR A N 1
ATOM 4197 C CA . THR A 1 521 ? -41.390 -11.690 18.633 1.00 94.44 521 THR A CA 1
ATOM 4198 C C . THR A 1 521 ? -42.490 -12.684 19.001 1.00 94.44 521 THR A C 1
ATOM 4200 O O . THR A 1 521 ? -43.453 -12.279 19.646 1.00 94.44 521 THR A O 1
ATOM 4203 N N . GLU A 1 522 ? -42.309 -13.982 18.736 1.00 95.06 522 GLU A N 1
ATOM 4204 C CA . GLU A 1 522 ? -43.219 -15.049 19.177 1.00 95.06 522 GLU A CA 1
ATOM 4205 C C . GLU A 1 522 ? -43.391 -15.063 20.701 1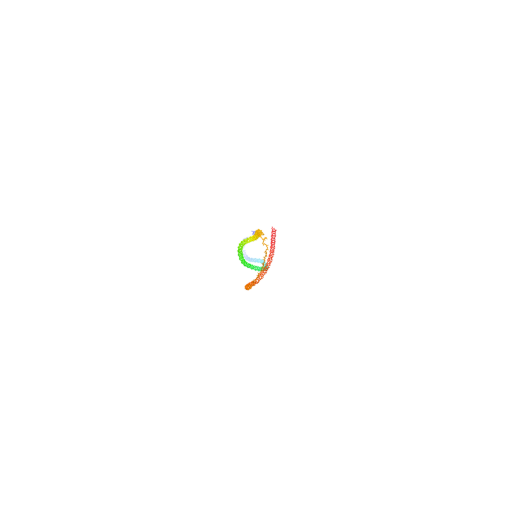.00 95.06 522 GLU A C 1
ATOM 4207 O O . GLU A 1 522 ? -44.518 -15.063 21.195 1.00 95.06 522 GLU A O 1
ATOM 4212 N N . ARG A 1 523 ? -42.292 -15.002 21.470 1.00 95.50 523 ARG A N 1
ATOM 4213 C CA . ARG A 1 523 ? -42.329 -14.922 22.940 1.00 95.50 523 ARG A CA 1
ATOM 4214 C C . ARG A 1 523 ? -43.122 -13.705 23.417 1.00 95.50 523 ARG A C 1
ATOM 4216 O O . ARG A 1 523 ? -43.928 -13.833 24.338 1.00 95.50 523 ARG A O 1
ATOM 4223 N N . ASN A 1 524 ? -42.899 -12.536 22.822 1.00 95.38 524 ASN A N 1
ATOM 4224 C CA . ASN A 1 524 ? -43.610 -11.313 23.187 1.00 95.38 524 ASN A CA 1
ATOM 4225 C C . ASN A 1 524 ? -45.096 -11.396 22.810 1.00 95.38 524 ASN A C 1
ATOM 4227 O O . ASN A 1 524 ? -45.939 -10.988 23.607 1.00 95.38 524 ASN A O 1
ATOM 4231 N N . THR A 1 525 ? -45.437 -11.980 21.657 1.00 94.88 525 THR A N 1
ATOM 4232 C CA . THR A 1 525 ? -46.828 -12.250 21.264 1.00 94.88 525 THR A CA 1
ATOM 4233 C C . THR A 1 525 ? -47.500 -13.222 22.233 1.00 94.88 525 THR A C 1
ATOM 4235 O O . THR A 1 525 ? -48.580 -12.913 22.724 1.00 94.88 525 THR A O 1
ATOM 4238 N N . LEU A 1 526 ? -46.848 -14.331 22.598 1.00 93.50 526 LEU A N 1
ATOM 4239 C CA . LEU A 1 526 ? -47.351 -15.292 23.586 1.00 93.50 526 LEU A CA 1
ATOM 4240 C C . LEU A 1 526 ? -47.573 -14.643 24.958 1.00 93.50 526 LEU A C 1
ATOM 4242 O O . LEU A 1 526 ? -48.625 -14.842 25.561 1.00 93.50 526 LEU A O 1
ATOM 4246 N N . LEU A 1 527 ? -46.627 -13.831 25.441 1.00 92.81 527 LEU A N 1
ATOM 4247 C CA . LEU A 1 527 ? -46.780 -13.078 26.691 1.00 92.81 527 LEU A CA 1
ATOM 4248 C C . LEU A 1 527 ? -47.957 -12.094 26.623 1.00 92.81 527 LEU A C 1
ATOM 4250 O O . LEU A 1 527 ? -48.736 -12.022 27.573 1.00 92.81 527 LEU A O 1
ATOM 4254 N N . LEU A 1 528 ? -48.130 -11.388 25.500 1.00 92.69 528 LEU A N 1
ATOM 4255 C CA . LEU A 1 528 ? -49.260 -10.483 25.280 1.00 92.69 528 LEU A CA 1
ATOM 4256 C C . LEU A 1 528 ? -50.597 -11.243 25.267 1.00 92.69 528 LEU A C 1
ATOM 4258 O O . LEU A 1 528 ? -51.546 -10.810 25.914 1.00 92.69 528 LEU A O 1
ATOM 4262 N N . THR A 1 529 ? -50.666 -12.396 24.592 1.00 90.81 529 THR A N 1
ATOM 4263 C CA . THR A 1 529 ? -51.857 -13.259 24.558 1.00 90.81 529 THR A CA 1
ATOM 4264 C C . THR A 1 529 ? -52.186 -13.819 25.942 1.00 90.81 529 THR A C 1
ATOM 4266 O O . THR A 1 529 ? -53.344 -13.787 26.351 1.00 90.81 529 THR A O 1
ATOM 4269 N N . ILE A 1 530 ? -51.184 -14.269 26.706 1.00 90.25 530 ILE A N 1
ATOM 4270 C CA . ILE A 1 530 ? -51.369 -14.730 28.091 1.00 90.25 530 ILE A CA 1
ATOM 4271 C C . ILE A 1 530 ? -51.907 -13.588 28.963 1.00 90.25 530 ILE A C 1
ATOM 4273 O O . ILE A 1 530 ? -52.853 -13.803 29.721 1.00 90.25 530 ILE A O 1
ATOM 4277 N N . TYR A 1 531 ? -51.358 -12.378 28.832 1.00 89.12 531 TYR A N 1
ATOM 4278 C CA . TYR A 1 531 ? -51.813 -11.198 29.571 1.00 89.12 531 TYR A CA 1
ATOM 4279 C C . TYR A 1 531 ? -53.267 -10.835 29.222 1.00 89.12 531 TYR A C 1
ATOM 4281 O O . TYR A 1 531 ? -54.088 -10.664 30.118 1.00 89.12 531 TYR A O 1
ATOM 4289 N N . GLN A 1 532 ? -53.611 -10.818 27.930 1.00 84.50 532 GLN A N 1
ATOM 4290 C CA . GLN A 1 532 ? -54.978 -10.592 27.438 1.00 84.50 532 GLN A CA 1
ATOM 4291 C C . GLN A 1 532 ? -55.967 -11.698 27.843 1.00 84.50 532 GLN A C 1
ATOM 4293 O O . GLN A 1 532 ? -57.153 -11.427 27.954 1.00 84.50 532 GLN A O 1
ATOM 4298 N N . SER A 1 533 ? -55.502 -12.929 28.088 1.00 77.12 533 SER A N 1
ATOM 4299 C CA . SER A 1 533 ? -56.341 -14.046 28.560 1.00 77.12 533 SER A CA 1
ATOM 4300 C C . SER A 1 533 ? -56.586 -14.068 30.079 1.00 77.12 533 SER A C 1
ATOM 4302 O O . SER A 1 533 ? -57.281 -14.955 30.576 1.00 77.12 533 SER A O 1
ATOM 4304 N N . ARG A 1 534 ? -55.978 -13.135 30.825 1.00 68.25 534 ARG A N 1
ATOM 4305 C CA . ARG A 1 534 ? -56.040 -13.036 32.295 1.00 68.25 534 ARG A CA 1
ATOM 4306 C C . ARG A 1 534 ? -56.714 -11.757 32.811 1.00 68.25 534 ARG A C 1
ATOM 4308 O O . ARG A 1 534 ? -56.739 -11.561 34.026 1.00 68.25 534 ARG A O 1
ATOM 4315 N N . ALA A 1 535 ? -57.232 -10.927 31.908 1.00 47.78 535 ALA A N 1
ATOM 4316 C CA . ALA A 1 535 ? -58.005 -9.716 32.180 1.00 47.78 535 ALA A CA 1
ATOM 4317 C C . ALA A 1 535 ? -59.456 -9.890 31.702 1.00 47.78 535 ALA A C 1
ATOM 4319 O O . ALA A 1 535 ? -60.337 -9.271 32.335 1.00 47.78 535 ALA A O 1
#

Foldseek 3Di:
DVVVVVVVVVVVVVVVVVVVVPVPPDDDDDDDYDDDDDYDYDDDPPPPVVVVVVVVVVVVVVVVVVVVVVVVVVVVVVVVVVVVVVVVVVVVVVVVVVVVVVVVVVVVVVVVVVVVVVVVVVVVVVVVVVVVVVVVVVVVVVVVVVVVVVVVVVVVVVVVVVVVVVVVVVVVVVVVVVVVVVVVVVVVVVVVVVVVVVVVVVVVVVVVVVVVVVVVVVVVVVVVVVVVVVVVVVVVVVVVVVVVVVVVVVVVVVVVVVVVVVVVVVVVVVVVVVVVVVVVVVVVVVVVVVVVVVVVVVVVVVVVVVVVVVVVVVVVVVVVVVVVVVVVVVVVVVVVVVVVVVVVVVVVVVVVVVVVVVVVVVVVVVVVVVVVVVVVVCCVPVPDDEYDYDDDDYYYDEYYDDDDDPPVVVVVVVVVVVVVVVVVVVVVVVVVVVVVVVVVVVVVVVVVVVVVVVVVVVVVVVVVVVVVVVVVVVVVVVVVVVVVVVVVVVVVVVVVVVVVVVVVVVVVVVVVVVVVVVVVVVVVVVVVVVVVVVD

Sequence (535 aa):
AHNALLEEELENVKGLLEENTDEMEGPKEIVEEHGREDAFNSGGGALKRRIEDLESENTDLHSKLTSQTQTLAQTQDEKEDLADEIKSLRLDIESLHRRQDAEEEREAVEDDLNTLRDKLAAVTIELQQRDEEVEMKEREIEDLVGEHVRIVEVVEREWRGEVEELEGKLKSFAMSVLAERETESKELRLNISELEANTNDLHEKFEQALAHLEQESDEKDGEIVVNNEEIQKLGEQVYALEEENDMIREEFERVWEEEGGERERLEALSAVLKDKLASVKAQLQEMTDLYEQCSQDILAHHSRQEELARHVENLVAEVRREREARERTESDLANADREHDAELRKGRRALEAKESALQSALNDLARTQSLLTQRESDLGAVQSSLQGIDSKSKRLGETHTTARFSLQLEVDRLKRDLERLEDDLSRARKEIDDKEMKNREREGAIDKLHAENRDLASQLAAQTQARLNVADKLDGVQGQLRSAESEVATFRGRVNELEQRLSKDQRSLLSAESQYRDQLTERNTLLLTIYQSRA

Organism: Piloderma croceum (strain F 1598) (NCBI:txid765440)